Protein AF-A0A2V8HKV6-F1 (afdb_monomer)

Sequence (687 aa):
MGLSLAIGVALALLTAVPLAWKWQLGIFRTCLVVAVLGAISGVAVTAAGSVVPLGATVSAALIWLLTIAAACSLLAYRFYRDPDRTPPRRSDAIVSPADGAVVYVRRSRAGALPVSDKQGRAYTLTELTRTPLEADDAIVIGIGMNFADVHVNRAPIEGRVVCRRHFHGLFGSLRNPEMVFENERATTVIEGQGFQVAVVQIASRLVRQIVLYVREGQGIALGQRLGAIRFGSQVDLVLPVRPGLRITTQVGERLRAGESVVGVLEQPRTPIAHVASGGSSQSEGALVIGEHVRGLALVRSLGRRGIRVWTLEPPGQAMASRSRYSRRTLPWPEGGEREQLDYLFGLAARHQLEGWALFPASDETTALCSRHHAALSAVFRMTVPPWESMAWAYDKRLTHRRASEVGVAHPKTFCVATSEELFRLPCAFPVVLKPAYKREENRFTRDRAWRANDRAALIARFEEACTCVAPDVVMIQELIPGDGRTQFSYAALCVDGHPIASLTARRTRQYPVEFGHSSSFVETVAQPAVEHAARRLLEGSRYTGLVEVEFKYDVRDRRFKLLDVNPRVWTWHAIGRRAGVDFPYLLWRTIHGARIPEVRGCSGVRWVRMSTDALAACTALVRGELSLSTYLRSLAPPIELATFAFDDPLPGVLSVPHAVSSRLKQIFGAAGDPVPAPIERSLQKPA

Mean predicted aligned error: 17.1 Å

pLDDT: mean 85.27, std 16.37, range [27.48, 98.38]

Foldseek 3Di:
DVVLLVLLLVLLLVVQQVVCVVQVVDNVVSNVLLNVQLVVQLVVLVVVCVVPPDDSPRSSPSSNVSSNVVVVVLLVCLQADDDDDDFDPDQFFFAFQWFAFFADKFKQAQQWTDDDPPPDDIDGPCLLQVDDFPARIKIKTKGWDGSNIYQFTFGRHWAFFADKDWDDFDAAAVVPVCQSRGFTKIWTWGDDPHHIKIKIKGHHHPWDDKFAPDDHGDTGHQLHGGTGTPDITMIMIIGHDDPQKAADDDGGDGHHHRYHGGIGRDDDDDDDDDDDDDDDDDQEAAEEADAALLLLLLLCLQLVVVHAYAYAYAPPGCQNVLFPSHPYYDHQDDDDLVVNVVVVVVVCVVPVNFAYEYAYRDLQVLQSCQCCVVVVVRGYLYQHHHCLLCVLQQFQVSVVVLCVVLVQAAWDKDQDQDLVVLVVDPDDDWKWKAFRHDPDDDPRPQLRIDTDGDSVSVSVVLVVVCVVDHSRRIMITHDFDDFQQQKKKKKAADAQLHGLEIFIKGQRQAPPRPSHPAGFKMFTDDDVQNVVSSSSSSNSSRHHHIKMWMWGQRPVVRHTHTDHMDRHRGQFQSLCVVQVHSRSVVSSCVSVPDDGHRYYGDGGEMEGACLGNVVRQVVCVVVVNDDPVRSVVSCDPPYHYSQADPSTGRSVVVVVVVSVVVVCCVVVVVVDDDDPDPPDPDPPDDD

Secondary structure (DSSP, 8-state):
-HHHHHHHHHHHHHHHHHHHHHTTS-HHHHHHHHHHHHHHHHHHHHHHHTTS---HHHHHHHHHHHHHHHHHHHHHHHHH--------S-TTEEE-SSSEEEEEEEEEBTTEEP--TTT---EEHHHHH-S----SSEEEEEEE--TTS--EEE-SSSEEEEEEEEE--B---TTSTTHHHHB-EEEEEEEETTEEEEEEEEE-TT---EEE---TT-EE-TT-EEEEE-SSEEEEEEEE--TTEEE---TT-EE-TTTSEEEEEPPPPP----------S---EEEEE--HHHHHHHHHHHHTTT-EEEEEE-TT--SSTTSTTEEEEEEPPPS-HHHHHHHHHHHHHHHT-TT-EEEE-SHHHHHHHHHTHHHHHTTSEESS--HHHHHHHHSHHHHHHHHHHTT-----EEE-SSHHHHHH---PSSEEEEESS-SS--HHHHH--EEESSHHHHHHHHHHHHTTS-GGGEEEEEPPPS-GGGEEEEEEEEETTEEEEEEEEEEEEEESSSS-SEEEEEEE---HHHHHHHHHHHHHTT--EEEEEEEEEETTTTEEEEEEEE-S--TTTTHHHHHT--HHHHHHHHHTTPPPPPEEPPSS-EEE-HHHHHHHHHHHHHTTSS-HHHHHHHTPSSEEESS--TTS-HHHHHHHHHHHHHHHHHHHHTT-PPPPPP---------

Nearest PDB structures (foldseek):
  7kct-assembly1_B  TM=7.835E-01  e=4.793E-14  Hydrogenobacter thermophilus
  1ulz-assembly1_A-2  TM=6.287E-01  e=1.113E-13  Aquifex aeolicus VF5
  7kbl-assembly1_A  TM=6.966E-01  e=6.710E-13  Hydrogenobacter thermophilus
  5h80-assembly1_B  TM=7.654E-01  e=3.615E-11  Deinococcus radiodurans
  4rcn-assembly1_B  TM=7.267E-01  e=3.231E-11  Mycobacterium avium subsp. paratuberculosis K-10

Structure (mmCIF, N/CA/C/O backbone):
data_AF-A0A2V8HKV6-F1
#
_entry.id   AF-A0A2V8HKV6-F1
#
loop_
_atom_site.group_PDB
_atom_site.id
_atom_site.type_symbol
_atom_site.label_atom_id
_atom_site.label_alt_id
_atom_site.label_comp_id
_atom_site.label_asym_id
_atom_site.label_entity_id
_atom_site.label_seq_id
_atom_site.pdbx_PDB_ins_code
_atom_site.Cartn_x
_atom_site.Cartn_y
_atom_site.Cartn_z
_atom_site.occupancy
_atom_site.B_iso_or_equiv
_atom_site.auth_seq_id
_atom_site.auth_comp_id
_atom_site.auth_asym_id
_atom_site.auth_atom_id
_atom_site.pdbx_PDB_model_num
ATOM 1 N N . MET A 1 1 ? -11.885 39.279 -28.934 1.00 63.88 1 MET A N 1
ATOM 2 C CA . MET A 1 1 ? -12.715 38.836 -27.790 1.00 63.88 1 MET A CA 1
ATOM 3 C C . MET A 1 1 ? -12.116 37.635 -27.057 1.00 63.88 1 MET A C 1
ATOM 5 O O . MET A 1 1 ? -11.742 37.797 -25.904 1.00 63.88 1 MET A O 1
ATOM 9 N N . GLY A 1 2 ? -11.918 36.480 -27.714 1.00 80.06 2 GLY A N 1
ATOM 10 C CA . GLY A 1 2 ? -11.275 35.309 -27.082 1.00 80.06 2 GLY A CA 1
ATOM 11 C C . GLY A 1 2 ? -9.866 35.584 -26.534 1.00 80.06 2 GLY A C 1
ATOM 12 O O . GLY A 1 2 ? -9.526 35.120 -25.450 1.00 80.06 2 GLY A O 1
ATOM 13 N N . LEU A 1 3 ? -9.089 36.428 -27.222 1.00 88.56 3 LEU A N 1
ATOM 14 C CA . LEU A 1 3 ? -7.756 36.838 -26.771 1.00 88.56 3 LEU A CA 1
ATOM 15 C C . LEU A 1 3 ? -7.790 37.686 -25.483 1.00 88.56 3 LEU A C 1
ATOM 17 O O . LEU A 1 3 ? -7.033 37.414 -24.559 1.00 88.56 3 LEU A O 1
ATOM 21 N N . SER A 1 4 ? -8.698 38.666 -25.376 1.00 91.50 4 SER A N 1
ATOM 22 C CA . SER A 1 4 ? -8.852 39.495 -24.166 1.00 91.50 4 SER A CA 1
ATOM 23 C C . SER A 1 4 ? -9.302 38.677 -22.954 1.00 91.50 4 SER A C 1
ATOM 25 O O . SER A 1 4 ? -8.816 38.914 -21.851 1.00 91.50 4 SER A O 1
ATOM 27 N N . LEU A 1 5 ? -10.179 37.686 -23.161 1.00 92.56 5 LEU A N 1
ATOM 28 C CA . LEU A 1 5 ? -10.579 36.738 -22.120 1.00 92.56 5 LEU A CA 1
ATOM 29 C C . LEU A 1 5 ? -9.391 35.895 -21.647 1.00 92.56 5 LEU A C 1
ATOM 31 O O . LEU A 1 5 ? -9.137 35.818 -20.448 1.00 92.56 5 LEU A O 1
ATOM 35 N N . ALA A 1 6 ? -8.638 35.307 -22.580 1.00 93.44 6 ALA A N 1
ATOM 36 C CA . ALA A 1 6 ? -7.470 34.495 -22.252 1.00 93.44 6 ALA A CA 1
ATOM 37 C C . ALA A 1 6 ? -6.416 35.297 -21.469 1.00 93.44 6 ALA A C 1
ATOM 39 O O . ALA A 1 6 ? -5.925 34.824 -20.446 1.00 93.44 6 ALA A O 1
ATOM 40 N N . ILE A 1 7 ? -6.123 36.530 -21.901 1.00 95.25 7 ILE A N 1
ATOM 41 C CA . ILE A 1 7 ? -5.171 37.423 -21.225 1.00 95.25 7 ILE A CA 1
ATOM 42 C C . ILE A 1 7 ? -5.683 37.820 -19.833 1.00 95.25 7 ILE A C 1
ATOM 44 O O . ILE A 1 7 ? -4.939 37.709 -18.861 1.00 95.25 7 ILE A O 1
ATOM 48 N N . GLY A 1 8 ? -6.949 38.234 -19.706 1.00 95.00 8 GLY A N 1
ATOM 49 C CA . GLY A 1 8 ? -7.530 38.633 -18.419 1.00 95.00 8 GLY A CA 1
ATOM 50 C C . GLY A 1 8 ? -7.538 37.497 -17.389 1.00 95.00 8 GLY A C 1
ATOM 51 O O . GLY A 1 8 ? -7.148 37.695 -16.238 1.00 95.00 8 GLY A O 1
ATOM 52 N N . VAL A 1 9 ? -7.900 36.280 -17.812 1.00 95.69 9 VAL A N 1
ATOM 53 C CA . VAL A 1 9 ? -7.856 35.079 -16.959 1.00 95.69 9 VAL A CA 1
ATOM 54 C C . VAL A 1 9 ? -6.418 34.711 -16.595 1.00 95.69 9 VAL A C 1
ATOM 56 O O . VAL A 1 9 ? -6.149 34.386 -15.438 1.00 95.69 9 VAL A O 1
ATOM 59 N N . ALA A 1 10 ? -5.475 34.794 -17.538 1.00 95.75 10 ALA A N 1
ATOM 60 C CA . ALA A 1 10 ? -4.065 34.525 -17.265 1.00 95.75 10 ALA A CA 1
ATOM 61 C C . ALA A 1 10 ? -3.490 35.492 -16.216 1.00 95.75 10 ALA A C 1
ATOM 63 O O . ALA A 1 10 ? -2.850 35.046 -15.264 1.00 95.75 10 ALA A O 1
ATOM 64 N N . LEU A 1 11 ? -3.783 36.794 -16.321 1.00 96.62 11 LEU A N 1
ATOM 65 C CA . LEU A 1 11 ? -3.399 37.795 -15.317 1.00 96.62 11 LEU A CA 1
ATOM 66 C C . LEU A 1 11 ? -4.031 37.507 -13.947 1.00 96.62 11 LEU A C 1
ATOM 68 O O . LEU A 1 11 ? -3.366 37.619 -12.911 1.00 96.62 11 LEU A O 1
ATOM 72 N N . ALA A 1 12 ? -5.297 37.078 -13.923 1.00 96.50 12 ALA A N 1
ATOM 73 C CA . ALA A 1 12 ? -5.978 36.712 -12.683 1.00 96.50 12 ALA A CA 1
ATOM 74 C C . ALA A 1 12 ? -5.330 35.489 -12.023 1.00 96.50 12 ALA A C 1
ATOM 76 O O . ALA A 1 12 ? -5.110 35.488 -10.812 1.00 96.50 12 ALA A O 1
ATOM 77 N N . LEU A 1 13 ? -4.943 34.481 -12.809 1.00 95.44 13 LEU A N 1
ATOM 78 C CA . LEU A 1 13 ? -4.211 33.311 -12.319 1.00 95.44 13 LEU A CA 1
ATOM 79 C C . LEU A 1 13 ? -2.817 33.685 -11.797 1.00 95.44 13 LEU A C 1
ATOM 81 O O . LEU A 1 13 ? -2.455 33.258 -10.702 1.00 95.44 13 LEU A O 1
ATOM 85 N N . LEU A 1 14 ? -2.070 34.523 -12.524 1.00 95.62 14 LEU A N 1
ATOM 86 C CA . LEU A 1 14 ? -0.757 35.025 -12.097 1.00 95.62 14 LEU A CA 1
ATOM 87 C C . LEU A 1 14 ? -0.831 35.798 -10.773 1.00 95.62 14 LEU A C 1
ATOM 89 O O . LEU A 1 14 ? 0.092 35.722 -9.967 1.00 95.62 14 LEU A O 1
ATOM 93 N N . THR A 1 15 ? -1.946 36.485 -10.517 1.00 94.38 15 THR A N 1
ATOM 94 C CA . THR A 1 15 ? -2.184 37.201 -9.255 1.00 94.38 15 THR A CA 1
ATOM 95 C C . THR A 1 15 ? -2.612 36.249 -8.129 1.00 94.38 15 THR A C 1
ATOM 97 O O . THR A 1 15 ? -2.099 36.312 -7.011 1.00 94.38 15 THR A O 1
ATOM 100 N N . ALA A 1 16 ? -3.559 35.347 -8.404 1.00 93.19 16 ALA A N 1
ATOM 101 C CA . ALA A 1 16 ? -4.219 34.537 -7.382 1.00 93.19 16 ALA A CA 1
ATOM 102 C C . ALA A 1 16 ? -3.413 33.301 -6.949 1.00 93.19 16 ALA A C 1
ATOM 104 O O . ALA A 1 16 ? -3.466 32.920 -5.780 1.00 93.19 16 ALA A O 1
ATOM 105 N N . VAL A 1 17 ? -2.660 32.663 -7.851 1.00 91.00 17 VAL A N 1
ATOM 106 C CA . VAL A 1 17 ? -1.926 31.419 -7.551 1.00 91.00 17 VAL A CA 1
ATOM 107 C C . VAL A 1 17 ? -0.831 31.615 -6.489 1.00 91.00 17 VAL A C 1
ATOM 109 O O . VAL A 1 17 ? -0.796 30.816 -5.547 1.00 91.00 17 VAL A O 1
ATOM 112 N N . PRO A 1 18 ? 0.016 32.667 -6.540 1.00 91.06 18 PRO A N 1
ATOM 113 C CA . PRO A 1 18 ? 1.002 32.922 -5.487 1.00 91.06 18 PRO A CA 1
ATOM 114 C C . PRO A 1 18 ? 0.355 33.159 -4.116 1.00 91.06 18 PRO A C 1
ATOM 116 O O . PRO A 1 18 ? 0.827 32.635 -3.104 1.00 91.06 18 PRO A O 1
ATOM 119 N N . LEU A 1 19 ? -0.763 33.895 -4.079 1.00 87.12 19 LEU A N 1
ATOM 120 C CA . LEU A 1 19 ? -1.531 34.137 -2.854 1.00 87.12 19 LEU A CA 1
ATOM 121 C C . LEU A 1 19 ? -2.146 32.842 -2.312 1.00 87.12 19 LEU A C 1
ATOM 123 O O . LEU A 1 19 ? -2.045 32.556 -1.120 1.00 87.12 19 LEU A O 1
ATOM 127 N N . ALA A 1 20 ? -2.712 32.010 -3.185 1.00 87.00 20 ALA A N 1
ATOM 128 C CA . ALA A 1 20 ? -3.281 30.723 -2.807 1.00 87.00 20 ALA A CA 1
ATOM 129 C C . ALA A 1 20 ? -2.238 29.728 -2.291 1.00 87.00 20 ALA A C 1
ATOM 131 O O . ALA A 1 20 ? -2.538 28.955 -1.377 1.00 87.00 20 ALA A O 1
ATOM 132 N N . TRP A 1 21 ? -1.020 29.745 -2.838 1.00 84.69 21 TRP A N 1
ATOM 133 C CA . TRP A 1 21 ? 0.095 28.965 -2.307 1.00 84.69 21 TRP A CA 1
ATOM 134 C C . TRP A 1 21 ? 0.514 29.475 -0.925 1.00 84.69 21 TRP A C 1
ATOM 136 O O . TRP A 1 21 ? 0.568 28.693 0.027 1.00 84.69 21 TRP A O 1
ATOM 146 N N . LYS A 1 22 ? 0.701 30.795 -0.785 1.00 81.69 22 LYS A N 1
ATOM 147 C CA . LYS A 1 22 ? 1.042 31.450 0.488 1.00 81.69 22 LYS A CA 1
ATOM 148 C C . LYS A 1 22 ? 0.023 31.151 1.594 1.00 81.69 22 LYS A C 1
ATOM 150 O O . LYS A 1 22 ? 0.423 30.944 2.739 1.00 81.69 22 LYS A O 1
ATOM 155 N N . TRP A 1 23 ? -1.265 31.105 1.256 1.00 78.56 23 TRP A N 1
ATOM 156 C CA . TRP A 1 23 ? -2.377 30.894 2.192 1.00 78.56 23 TRP A CA 1
ATOM 157 C C . TRP A 1 23 ? -2.937 29.465 2.217 1.00 78.56 23 TRP A C 1
ATOM 159 O O . TRP A 1 23 ? -3.969 29.231 2.839 1.00 78.56 23 TRP A O 1
ATOM 169 N N . GLN A 1 24 ? -2.275 28.501 1.569 1.00 79.75 24 GLN A N 1
ATOM 170 C CA . GLN A 1 24 ? -2.667 27.082 1.569 1.00 79.75 24 GLN A CA 1
ATOM 171 C C . GLN A 1 24 ? -4.125 26.811 1.118 1.00 79.75 24 GLN A C 1
ATOM 173 O O . GLN A 1 24 ? -4.776 25.865 1.574 1.00 79.75 24 GLN A O 1
ATOM 178 N N . LEU A 1 25 ? -4.639 27.607 0.174 1.00 82.75 25 LEU A N 1
ATOM 179 C CA . LEU A 1 25 ? -6.002 27.478 -0.372 1.00 82.75 25 LEU A CA 1
ATOM 180 C C . LEU A 1 25 ? -6.141 26.327 -1.392 1.00 82.75 25 LEU A C 1
ATOM 182 O O . LEU A 1 25 ? -7.248 25.910 -1.735 1.00 82.75 25 LEU A O 1
ATOM 186 N N . GLY A 1 26 ? -5.008 25.777 -1.842 1.00 84.62 26 GLY A N 1
ATOM 187 C CA . GLY A 1 26 ? -4.926 24.716 -2.845 1.00 84.62 26 GLY A CA 1
ATOM 188 C C . GLY A 1 26 ? -4.894 25.275 -4.269 1.00 84.62 26 GLY A C 1
ATOM 189 O O . GLY A 1 26 ? -5.872 25.850 -4.747 1.00 84.62 26 GLY A O 1
ATOM 190 N N . ILE A 1 27 ? -3.771 25.065 -4.967 1.00 87.88 27 ILE A N 1
ATOM 191 C CA . ILE A 1 27 ? -3.503 25.652 -6.293 1.00 87.88 27 ILE A CA 1
ATOM 192 C C . ILE A 1 27 ? -4.569 25.233 -7.309 1.00 87.88 27 ILE A C 1
ATOM 194 O O . ILE A 1 27 ? -5.189 26.087 -7.926 1.00 87.88 27 ILE A O 1
ATOM 198 N N . PHE A 1 28 ? -4.862 23.933 -7.419 1.00 87.88 28 PHE A N 1
ATOM 199 C CA . PHE A 1 28 ? -5.832 23.429 -8.399 1.00 87.88 28 PHE A CA 1
ATOM 200 C C . PHE A 1 28 ? -7.240 24.014 -8.208 1.00 87.88 28 PHE A C 1
ATOM 202 O O . PHE A 1 28 ? -7.872 24.450 -9.167 1.00 87.88 28 PHE A O 1
ATOM 209 N N . ARG A 1 29 ? -7.719 24.069 -6.956 1.00 86.38 29 ARG A N 1
ATOM 210 C CA . ARG A 1 29 ? -9.030 24.655 -6.630 1.00 86.38 29 ARG A CA 1
ATOM 211 C C . ARG A 1 29 ? -9.067 26.140 -6.966 1.00 86.38 29 ARG A C 1
ATOM 213 O O . ARG A 1 29 ? -10.056 26.607 -7.514 1.00 86.38 29 ARG A O 1
ATOM 220 N N . THR A 1 30 ? -7.983 26.851 -6.672 1.00 91.25 30 THR A N 1
ATOM 221 C CA . THR A 1 30 ? -7.854 28.275 -6.995 1.00 91.25 30 THR A CA 1
ATOM 222 C C . THR A 1 30 ? -7.890 28.487 -8.502 1.00 91.25 30 THR A C 1
ATOM 224 O O . THR A 1 30 ? -8.673 29.309 -8.961 1.00 91.25 30 THR A O 1
ATOM 227 N N . CYS A 1 31 ? -7.128 27.709 -9.278 1.00 92.81 31 CYS A N 1
ATOM 228 C CA . CYS A 1 31 ? -7.144 27.807 -10.736 1.00 92.81 31 CYS A CA 1
ATOM 229 C C . CYS A 1 31 ? -8.547 27.578 -11.307 1.00 92.81 31 CYS A C 1
ATOM 231 O O . CYS A 1 31 ? -8.983 28.338 -12.164 1.00 92.81 31 CYS A O 1
ATOM 233 N N . LEU A 1 32 ? -9.272 26.575 -10.797 1.00 94.62 32 LEU A N 1
ATOM 234 C CA . LEU A 1 32 ? -10.642 26.294 -11.221 1.00 94.62 32 LEU A CA 1
ATOM 235 C C . LEU A 1 32 ? -11.595 27.453 -10.893 1.00 94.62 32 LEU A C 1
ATOM 237 O O . LEU A 1 32 ? -12.330 27.903 -11.766 1.00 94.62 32 LEU A O 1
ATOM 241 N N . VAL A 1 33 ? -11.574 27.954 -9.653 1.00 92.81 33 VAL A N 1
ATOM 242 C CA . VAL A 1 33 ? -12.438 29.066 -9.221 1.00 92.81 33 VAL A CA 1
ATOM 243 C C . VAL A 1 33 ? -12.141 30.330 -10.024 1.00 92.81 33 VAL A C 1
ATOM 245 O O . VAL A 1 33 ? -13.066 30.964 -10.518 1.00 92.81 33 VAL A O 1
ATOM 248 N N . VAL A 1 34 ? -10.865 30.672 -10.204 1.00 96.06 34 VAL A N 1
ATOM 249 C CA . VAL A 1 34 ? -10.443 31.848 -10.977 1.00 96.06 34 VAL A CA 1
ATOM 250 C C . VAL A 1 34 ? -10.819 31.706 -12.451 1.00 96.06 34 VAL A C 1
ATOM 252 O O . VAL A 1 34 ? -11.275 32.677 -13.042 1.00 96.06 34 VAL A O 1
ATOM 255 N N . ALA A 1 35 ? -10.704 30.512 -13.040 1.00 94.50 35 ALA A N 1
ATOM 256 C CA . ALA A 1 35 ? -11.136 30.276 -14.416 1.00 94.50 35 ALA A CA 1
ATOM 257 C C . ALA A 1 35 ? -12.655 30.450 -14.585 1.00 94.50 35 ALA A C 1
ATOM 259 O O . ALA A 1 35 ? -13.094 31.092 -15.536 1.00 94.50 35 ALA A O 1
ATOM 260 N N . VAL A 1 36 ? -13.459 29.930 -13.648 1.00 96.62 36 VAL A N 1
ATOM 261 C CA . VAL A 1 36 ? -14.925 30.078 -13.671 1.00 96.62 36 VAL A CA 1
ATOM 262 C C . VAL A 1 36 ? -15.336 31.536 -13.472 1.00 96.62 36 VAL A C 1
ATOM 264 O O . VAL A 1 36 ? -16.114 32.063 -14.265 1.00 96.62 36 VAL A O 1
ATOM 267 N N . LEU A 1 37 ? -14.794 32.211 -12.453 1.00 96.69 37 LEU A N 1
ATOM 268 C CA . LEU A 1 37 ? -15.065 33.631 -12.214 1.00 96.69 37 LEU A CA 1
ATOM 269 C C . LEU A 1 37 ? -14.611 34.487 -13.397 1.00 96.69 37 LEU A C 1
ATOM 271 O O . LEU A 1 37 ? -15.338 35.383 -13.805 1.00 96.69 37 LEU A O 1
ATOM 275 N N . GLY A 1 38 ? -13.470 34.159 -13.999 1.00 96.12 38 GLY A N 1
ATOM 276 C CA . GLY A 1 38 ? -12.963 34.848 -15.177 1.00 96.12 38 GLY A CA 1
ATOM 277 C C . GLY A 1 38 ? -13.821 34.654 -16.421 1.00 96.12 38 GLY A C 1
ATOM 278 O O . GLY A 1 38 ? -14.010 35.607 -17.174 1.00 96.12 38 GLY A O 1
ATOM 279 N N . ALA A 1 39 ? -14.424 33.478 -16.610 1.00 95.31 39 ALA A N 1
ATOM 280 C CA . ALA A 1 39 ? -15.424 33.274 -17.654 1.00 95.31 39 ALA A CA 1
ATOM 281 C C . ALA A 1 39 ? -16.670 34.146 -17.417 1.00 95.31 39 ALA A C 1
ATOM 283 O O . ALA A 1 39 ? -17.135 34.809 -18.344 1.00 95.31 39 ALA A O 1
ATOM 284 N N . ILE A 1 40 ? -17.165 34.216 -16.175 1.00 96.38 40 ILE A N 1
ATOM 285 C CA . ILE A 1 40 ? -18.316 35.057 -15.798 1.00 96.38 40 ILE A CA 1
ATOM 286 C C . ILE A 1 40 ? -17.999 36.546 -16.006 1.00 96.38 40 ILE A C 1
ATOM 288 O O . ILE A 1 40 ? -18.777 37.261 -16.636 1.00 96.38 40 ILE A O 1
ATOM 292 N N . SER A 1 41 ? -16.837 37.013 -15.541 1.00 96.69 41 SER A N 1
ATOM 293 C CA . SER A 1 41 ? -16.360 38.379 -15.786 1.00 96.69 41 SER A CA 1
ATOM 294 C C . SER A 1 41 ? -16.202 38.661 -17.281 1.00 96.69 41 SER A C 1
ATOM 296 O O . SER A 1 41 ? -16.544 39.748 -17.734 1.00 96.69 41 SER A O 1
ATOM 298 N N . GLY A 1 42 ? -15.757 37.676 -18.064 1.00 95.12 42 GLY A N 1
ATOM 299 C CA . GLY A 1 42 ? -15.693 37.741 -19.522 1.00 95.12 42 GLY A CA 1
ATOM 300 C C . GLY A 1 42 ? -17.045 37.994 -20.181 1.00 95.12 42 GLY A C 1
ATOM 301 O O . GLY A 1 42 ? -17.152 38.869 -21.041 1.00 95.12 42 GLY A O 1
ATOM 302 N N . VAL A 1 43 ? -18.083 37.269 -19.756 1.00 95.19 43 VAL A N 1
ATOM 303 C CA . VAL A 1 43 ? -19.460 37.474 -20.233 1.00 95.19 43 VAL A CA 1
ATOM 304 C C . VAL A 1 43 ? -19.949 38.879 -19.873 1.00 95.19 43 VAL A C 1
ATOM 306 O O . VAL A 1 43 ? -20.458 39.581 -20.743 1.00 95.19 43 VAL A O 1
ATOM 309 N N . ALA A 1 44 ? -19.726 39.329 -18.634 1.00 93.56 44 ALA A N 1
ATOM 310 C CA . ALA A 1 44 ? -20.138 40.659 -18.181 1.00 93.56 44 ALA A CA 1
ATOM 311 C C . ALA A 1 44 ? -19.449 41.794 -18.961 1.00 93.56 44 ALA A C 1
ATOM 313 O O . ALA A 1 44 ? -20.110 42.731 -19.407 1.00 93.56 44 ALA A O 1
ATOM 314 N N . VAL A 1 45 ? -18.134 41.694 -19.184 1.00 95.00 45 VAL A N 1
ATOM 315 C CA . VAL A 1 45 ? -17.369 42.685 -19.962 1.00 95.00 45 VAL A CA 1
ATOM 316 C C . VAL A 1 45 ? -17.773 42.667 -21.436 1.00 95.00 45 VAL A C 1
ATOM 318 O O . VAL A 1 45 ? -17.842 43.722 -22.056 1.00 95.00 45 VAL A O 1
ATOM 321 N N . THR A 1 46 ? -18.102 41.497 -21.990 1.00 92.00 46 THR A N 1
ATOM 322 C CA . THR A 1 46 ? -18.614 41.381 -23.366 1.00 92.00 46 THR A CA 1
ATOM 323 C C . THR A 1 46 ? -19.976 42.057 -23.510 1.00 92.00 46 THR A C 1
ATOM 325 O O . THR A 1 46 ? -20.185 42.818 -24.452 1.00 92.00 46 THR A O 1
ATOM 328 N N . ALA A 1 47 ? -20.883 41.835 -22.555 1.00 91.75 47 ALA A N 1
ATOM 329 C CA . ALA A 1 47 ? -22.184 42.492 -22.533 1.00 91.75 47 ALA A CA 1
ATOM 330 C C . ALA A 1 47 ? -22.038 44.020 -22.418 1.00 91.75 47 ALA A C 1
ATOM 332 O O . ALA A 1 47 ? -22.640 44.749 -23.201 1.00 91.75 47 ALA A O 1
ATOM 333 N N . ALA A 1 48 ? -21.174 44.516 -21.527 1.00 90.62 48 ALA A N 1
ATOM 334 C CA . ALA A 1 48 ? -20.885 45.949 -21.418 1.00 90.62 48 ALA A CA 1
ATOM 335 C C . ALA A 1 48 ? -20.257 46.523 -22.704 1.00 90.62 48 ALA A C 1
ATOM 337 O O . ALA A 1 48 ? -20.636 47.605 -23.150 1.00 90.62 48 ALA A O 1
ATOM 338 N N . GLY A 1 49 ? -19.358 45.762 -23.335 1.00 90.31 49 GLY A N 1
ATOM 339 C CA . GLY A 1 49 ? -18.703 46.102 -24.599 1.00 90.31 49 GLY A CA 1
ATOM 340 C C . GLY A 1 49 ? -19.656 46.250 -25.790 1.00 90.31 49 GLY A C 1
ATOM 341 O O . GLY A 1 49 ? -19.315 46.918 -26.763 1.00 90.31 49 GLY A O 1
ATOM 342 N N . SER A 1 50 ? -20.847 45.644 -25.717 1.00 89.44 50 SER A N 1
ATOM 343 C CA . SER A 1 50 ? -21.897 45.801 -26.735 1.00 89.44 50 SER A CA 1
ATOM 344 C C . SER A 1 50 ? -22.628 47.146 -26.652 1.00 89.44 50 SER A C 1
ATOM 346 O O . SER A 1 50 ? -23.226 47.574 -27.634 1.00 89.44 50 SER A O 1
ATOM 348 N N . VAL A 1 51 ? -22.551 47.820 -25.499 1.00 92.31 51 VAL A N 1
ATOM 349 C CA . VAL A 1 51 ? -23.167 49.132 -25.249 1.00 92.31 51 VAL A CA 1
ATOM 350 C C . VAL A 1 51 ? -22.133 50.251 -25.372 1.00 92.31 51 VAL A C 1
ATOM 352 O O . VAL A 1 51 ? -22.417 51.299 -25.944 1.00 92.31 51 VAL A O 1
ATOM 355 N N . VAL A 1 52 ? -20.922 50.028 -24.854 1.00 91.56 52 VAL A N 1
ATOM 356 C CA . VAL A 1 52 ? -19.807 50.982 -24.902 1.00 91.56 52 VAL A CA 1
ATOM 357 C C . VAL A 1 52 ? -18.604 50.299 -25.555 1.00 91.56 52 VAL A C 1
ATOM 359 O O . VAL A 1 52 ? -18.153 49.285 -25.029 1.00 91.56 52 VAL A O 1
ATOM 362 N N . PRO A 1 53 ? -18.036 50.827 -26.655 1.00 89.75 53 PRO A N 1
ATOM 363 C CA . PRO A 1 53 ? -16.882 50.210 -27.304 1.00 89.75 53 PRO A CA 1
ATOM 364 C C . PRO A 1 53 ? -15.674 50.124 -26.360 1.00 89.75 53 PRO A C 1
ATOM 366 O O . PRO A 1 53 ? -15.135 51.140 -25.922 1.00 89.75 53 PRO A O 1
ATOM 369 N N . LEU A 1 54 ? -15.222 48.903 -26.063 1.00 91.94 54 LEU A N 1
ATOM 370 C CA . LEU A 1 54 ? -14.052 48.650 -25.220 1.00 91.94 54 LEU A CA 1
ATOM 371 C C . LEU A 1 54 ? -12.889 48.112 -26.057 1.00 91.94 54 LEU A C 1
ATOM 373 O O . LEU A 1 54 ? -13.014 47.112 -26.764 1.00 91.94 54 LEU A O 1
ATOM 377 N N . GLY A 1 55 ? -11.717 48.736 -25.924 1.00 92.88 55 GLY A N 1
ATOM 378 C CA . GLY A 1 55 ? -10.479 48.218 -26.505 1.00 92.88 55 GLY A CA 1
ATOM 379 C C . GLY A 1 55 ? -10.087 46.855 -25.918 1.00 92.88 55 GLY A C 1
ATOM 380 O O . GLY A 1 55 ? -10.485 46.489 -24.807 1.00 92.88 55 GLY A O 1
ATOM 381 N N . ALA A 1 56 ? -9.264 46.094 -26.644 1.00 91.25 56 ALA A N 1
ATOM 382 C CA . ALA A 1 56 ? -8.846 44.753 -26.226 1.00 91.25 56 ALA A CA 1
ATOM 383 C C . ALA A 1 56 ? -8.065 44.745 -24.897 1.00 91.25 56 ALA A C 1
ATOM 385 O O . ALA A 1 56 ? -8.228 43.816 -24.101 1.00 91.25 56 ALA A O 1
ATOM 386 N N . THR A 1 57 ? -7.255 45.781 -24.657 1.00 93.88 57 THR A N 1
ATOM 387 C CA . THR A 1 57 ? -6.473 45.997 -23.429 1.00 93.88 57 THR A CA 1
ATOM 388 C C . THR A 1 57 ? -7.369 46.338 -22.243 1.00 93.88 57 THR A C 1
ATOM 390 O O . THR A 1 57 ? -7.280 45.690 -21.203 1.00 93.88 57 THR A O 1
ATOM 393 N N . VAL A 1 58 ? -8.288 47.291 -22.423 1.00 94.31 58 VAL A N 1
ATOM 394 C CA . VAL A 1 58 ? -9.280 47.689 -21.411 1.00 94.31 58 VAL A CA 1
ATOM 395 C C . VAL A 1 58 ? -10.165 46.501 -21.034 1.00 94.31 58 VAL A C 1
ATOM 397 O O . VAL A 1 58 ? -10.365 46.230 -19.855 1.00 94.31 58 VAL A O 1
ATOM 400 N N . SER A 1 59 ? -10.614 45.726 -22.024 1.00 94.00 59 SER A N 1
ATOM 401 C CA . SER A 1 59 ? -11.408 44.515 -21.793 1.00 94.00 59 SER A CA 1
ATOM 402 C C . SER A 1 59 ? -10.645 43.477 -20.965 1.00 94.00 59 SER A C 1
ATOM 404 O O . SER A 1 59 ? -11.188 42.938 -20.005 1.00 94.00 59 SER A O 1
ATOM 406 N N . ALA A 1 60 ? -9.374 43.212 -21.288 1.00 95.50 60 ALA A N 1
ATOM 407 C CA . ALA A 1 60 ? -8.550 42.273 -20.524 1.00 95.50 60 ALA A CA 1
ATOM 408 C C . ALA A 1 60 ? -8.312 42.750 -19.078 1.00 95.50 60 ALA A C 1
ATOM 410 O O . ALA A 1 60 ? -8.403 41.949 -18.146 1.00 95.50 60 ALA A O 1
ATOM 411 N N . ALA A 1 61 ? -8.068 44.051 -18.883 1.00 95.69 61 ALA A N 1
ATOM 412 C CA . ALA A 1 61 ? -7.886 44.655 -17.564 1.00 95.69 61 ALA A CA 1
ATOM 413 C C . ALA A 1 61 ? -9.163 44.591 -16.709 1.00 95.69 61 ALA A C 1
ATOM 415 O O . ALA A 1 61 ? -9.090 44.239 -15.533 1.00 95.69 61 ALA A O 1
ATOM 416 N N . LEU A 1 62 ? -10.335 44.861 -17.296 1.00 95.94 62 LEU A N 1
ATOM 417 C CA . LEU A 1 62 ? -11.626 44.751 -16.607 1.00 95.94 62 LEU A CA 1
ATOM 418 C C . LEU A 1 62 ? -11.946 43.305 -16.219 1.00 95.94 62 LEU A C 1
ATOM 420 O O . LEU A 1 62 ? -12.380 43.064 -15.095 1.00 95.94 62 LEU A O 1
ATOM 424 N N . ILE A 1 63 ? -11.690 42.337 -17.107 1.00 96.81 63 ILE A N 1
ATOM 425 C CA . ILE A 1 63 ? -11.869 40.910 -16.797 1.00 96.81 63 ILE A CA 1
ATOM 426 C C . ILE A 1 63 ? -10.985 40.519 -15.612 1.00 96.81 63 ILE A C 1
ATOM 428 O O . ILE A 1 63 ? -11.483 39.921 -14.660 1.00 96.81 63 ILE A O 1
ATOM 432 N N . TRP A 1 64 ? -9.703 40.890 -15.633 1.00 97.81 64 TRP A N 1
ATOM 433 C CA . TRP A 1 64 ? -8.785 40.650 -14.519 1.00 97.81 64 TRP A CA 1
ATOM 434 C C . TRP A 1 64 ? -9.292 41.273 -13.209 1.00 97.81 64 TRP A C 1
ATOM 436 O O . TRP A 1 64 ? -9.430 40.563 -12.211 1.00 97.81 64 TRP A O 1
ATOM 446 N N . LEU A 1 65 ? -9.631 42.566 -13.223 1.00 97.31 65 LEU A N 1
ATOM 447 C CA . LEU A 1 65 ? -10.077 43.306 -12.042 1.00 97.31 65 LEU A CA 1
ATOM 448 C C . LEU A 1 65 ? -11.354 42.710 -11.437 1.00 97.31 65 LEU A C 1
ATOM 450 O O . LEU A 1 65 ? -11.399 42.452 -10.235 1.00 97.31 65 LEU A O 1
ATOM 454 N N . LEU A 1 66 ? -12.371 42.448 -12.262 1.00 97.12 66 LEU A N 1
ATOM 455 C CA . LEU A 1 66 ? -13.636 41.858 -11.818 1.00 97.12 66 LEU A CA 1
ATOM 456 C C . LEU A 1 66 ? -13.442 40.438 -11.280 1.00 97.12 66 LEU A C 1
ATOM 458 O O . LEU A 1 66 ? -14.046 40.084 -10.269 1.00 97.12 66 LEU A O 1
ATOM 462 N N . THR A 1 67 ? -12.563 39.646 -11.902 1.00 97.44 67 THR A N 1
ATOM 463 C CA . THR A 1 67 ? -12.251 38.285 -11.440 1.00 97.44 67 THR A CA 1
ATOM 464 C C . THR A 1 67 ? -11.607 38.314 -10.058 1.00 97.44 67 THR A C 1
ATOM 466 O O . THR A 1 67 ? -12.007 37.558 -9.173 1.00 97.44 67 THR A O 1
ATOM 469 N N . ILE A 1 68 ? -10.621 39.195 -9.852 1.00 97.12 68 ILE A N 1
ATOM 470 C CA . ILE A 1 68 ? -9.941 39.342 -8.561 1.00 97.12 68 ILE A CA 1
ATOM 471 C C . ILE A 1 68 ? -10.889 39.906 -7.505 1.00 97.12 68 ILE A C 1
ATOM 473 O O . ILE A 1 68 ? -10.932 39.371 -6.399 1.00 97.12 68 ILE A O 1
ATOM 477 N N . ALA A 1 69 ? -11.696 40.916 -7.839 1.00 95.12 69 ALA A N 1
ATOM 478 C CA . ALA A 1 69 ? -12.707 41.454 -6.935 1.00 95.12 69 ALA A CA 1
ATOM 479 C C . ALA A 1 69 ? -13.696 40.362 -6.497 1.00 95.12 69 ALA A C 1
ATOM 481 O O . ALA A 1 69 ? -13.882 40.155 -5.301 1.00 95.12 69 ALA A O 1
ATOM 482 N N . ALA A 1 70 ? -14.241 39.588 -7.441 1.00 95.56 70 ALA A N 1
ATOM 483 C CA . ALA A 1 70 ? -15.149 38.482 -7.148 1.00 95.56 70 ALA A CA 1
ATOM 484 C C . ALA A 1 70 ? -14.481 37.379 -6.309 1.00 95.56 70 ALA A C 1
ATOM 486 O O . ALA A 1 70 ? -15.089 36.861 -5.371 1.00 95.56 70 ALA A O 1
ATOM 487 N N . ALA A 1 71 ? -13.221 37.037 -6.598 1.00 93.69 71 ALA A N 1
ATOM 488 C CA . ALA A 1 71 ? -12.464 36.059 -5.820 1.00 93.69 71 ALA A CA 1
ATOM 489 C C . ALA A 1 71 ? -12.223 36.541 -4.378 1.00 93.69 71 ALA A C 1
ATOM 491 O O . ALA A 1 71 ? -12.404 35.767 -3.435 1.00 93.69 71 ALA A O 1
ATOM 492 N N . CYS A 1 72 ? -11.878 37.818 -4.191 1.00 90.69 72 CYS A N 1
ATOM 493 C CA . CYS A 1 72 ? -11.726 38.446 -2.879 1.00 90.69 72 CYS A CA 1
ATOM 494 C C . CYS A 1 72 ? -13.056 38.500 -2.114 1.00 90.69 72 CYS A C 1
ATOM 496 O O . CYS A 1 72 ? -13.087 38.141 -0.938 1.00 90.69 72 CYS A O 1
ATOM 498 N N . SER A 1 73 ? -14.159 38.874 -2.769 1.00 91.44 73 SER A N 1
ATOM 499 C CA . SER A 1 73 ? -15.501 38.868 -2.172 1.00 91.44 73 SER A CA 1
ATOM 500 C C . SER A 1 73 ? -15.930 37.463 -1.750 1.00 91.44 73 SER A C 1
ATOM 502 O O . SER A 1 73 ? -16.436 37.280 -0.644 1.00 91.44 73 SER A O 1
ATOM 504 N N . LEU A 1 74 ? -15.676 36.451 -2.586 1.00 91.12 74 LEU A N 1
ATOM 505 C CA . LEU A 1 74 ? -15.952 35.054 -2.254 1.00 91.12 74 LEU A CA 1
ATOM 506 C C . LEU A 1 74 ? -15.115 34.588 -1.057 1.00 91.12 74 LEU A C 1
ATOM 508 O O . LEU A 1 74 ? -15.637 33.909 -0.173 1.00 91.12 74 LEU A O 1
ATOM 512 N N . LEU A 1 75 ? -13.832 34.954 -1.009 1.00 89.19 75 LEU A N 1
ATOM 513 C CA . LEU A 1 75 ? -12.958 34.625 0.113 1.00 89.19 75 LEU A CA 1
ATOM 514 C C . LEU A 1 75 ? -13.435 35.302 1.404 1.00 89.19 75 LEU A C 1
ATOM 516 O O . LEU A 1 75 ? -13.544 34.629 2.424 1.00 89.19 75 LEU A O 1
ATOM 520 N N . ALA A 1 76 ? -13.796 36.587 1.348 1.00 86.69 76 ALA A N 1
ATOM 521 C CA . ALA A 1 76 ? -14.348 37.326 2.481 1.00 86.69 76 ALA A CA 1
ATOM 522 C C . ALA A 1 76 ? -15.651 36.690 2.989 1.00 86.69 76 ALA A C 1
ATOM 524 O O . ALA A 1 76 ? -15.783 36.423 4.183 1.00 86.69 76 ALA A O 1
ATOM 525 N N . TYR A 1 77 ? -16.577 36.347 2.089 1.00 89.00 77 TYR A N 1
ATOM 526 C CA . TYR A 1 77 ? -17.796 35.616 2.441 1.00 89.00 77 TYR A CA 1
ATOM 527 C C . TYR A 1 77 ? -17.479 34.274 3.116 1.00 89.00 77 TYR A C 1
ATOM 529 O O . TYR A 1 77 ? -18.027 33.949 4.169 1.00 89.00 77 TYR A O 1
ATOM 537 N N . ARG A 1 78 ? -16.555 33.491 2.544 1.00 87.44 78 ARG A N 1
ATOM 538 C CA . ARG A 1 78 ? -16.154 32.194 3.108 1.00 87.44 78 ARG A CA 1
ATOM 539 C C . ARG A 1 78 ? -15.474 32.294 4.464 1.00 87.44 78 ARG A C 1
ATOM 541 O O . ARG A 1 78 ? -15.557 31.331 5.224 1.00 87.44 78 ARG A O 1
ATOM 548 N N . PHE A 1 79 ? -14.803 33.403 4.720 1.00 84.88 79 PHE A N 1
ATOM 549 C CA . PHE A 1 79 ? -14.066 33.659 5.942 1.00 84.88 79 PHE A CA 1
ATOM 550 C C . PHE A 1 79 ? -14.990 34.098 7.089 1.00 84.88 79 PHE A C 1
ATOM 552 O O . PHE A 1 79 ? -14.873 33.584 8.199 1.00 84.88 79 PHE A O 1
ATOM 559 N N . TYR A 1 80 ? -15.939 35.002 6.815 1.00 84.12 80 TYR A N 1
ATOM 560 C CA . TYR A 1 80 ? -16.857 35.551 7.823 1.00 84.12 80 TYR A CA 1
ATOM 561 C C . TYR A 1 80 ? -18.131 34.732 8.049 1.00 84.12 80 TYR A C 1
ATOM 563 O O . TYR A 1 80 ? -18.904 35.047 8.953 1.00 84.12 80 TYR A O 1
ATOM 571 N N . ARG A 1 81 ? -18.380 33.692 7.249 1.00 90.50 81 ARG A N 1
ATOM 572 C CA . ARG A 1 81 ? -19.552 32.828 7.436 1.00 90.50 81 ARG A CA 1
ATOM 573 C C . ARG A 1 81 ? -19.505 32.083 8.773 1.00 90.50 81 ARG A C 1
ATOM 575 O O . ARG A 1 81 ? -18.465 31.570 9.182 1.00 90.50 81 ARG A O 1
ATOM 582 N N . ASP A 1 82 ? -20.682 31.902 9.354 1.00 90.75 82 ASP A N 1
ATOM 583 C CA . ASP A 1 82 ? -20.931 31.028 10.499 1.00 90.75 82 ASP A CA 1
ATOM 584 C C . ASP A 1 82 ? -22.134 30.121 10.191 1.00 90.75 82 ASP A C 1
ATOM 586 O O . ASP A 1 82 ? -23.255 30.404 10.611 1.00 90.75 82 ASP A O 1
ATOM 590 N N . PRO A 1 83 ? -21.942 29.067 9.377 1.00 90.81 83 PRO A N 1
ATOM 591 C CA . PRO A 1 83 ? -23.018 28.146 9.046 1.00 90.81 83 PRO A CA 1
ATOM 592 C C . PRO A 1 83 ? -23.451 27.353 10.281 1.00 90.81 83 PRO A C 1
ATOM 594 O O . PRO A 1 83 ? -22.612 26.941 11.092 1.00 90.81 83 PRO A O 1
ATOM 597 N N . ASP A 1 84 ? -24.748 27.068 10.377 1.00 90.88 84 ASP A N 1
ATOM 598 C CA . ASP A 1 84 ? -25.257 26.103 11.346 1.00 90.88 84 ASP A CA 1
ATOM 599 C C . ASP A 1 84 ? -24.708 24.702 11.052 1.00 90.88 84 ASP A C 1
ATOM 601 O O . ASP A 1 84 ? -24.451 24.328 9.904 1.00 90.88 84 ASP A O 1
ATOM 605 N N . ARG A 1 85 ? -24.464 23.942 12.120 1.00 90.75 85 ARG A N 1
ATOM 606 C CA . ARG A 1 85 ? -23.808 22.631 12.086 1.00 90.75 85 ARG A CA 1
ATOM 607 C C . ARG A 1 85 ? -24.647 21.637 12.861 1.00 90.75 85 ARG A C 1
ATOM 609 O O . ARG A 1 85 ? -25.203 21.993 13.897 1.00 90.75 85 ARG A O 1
ATOM 616 N N . THR A 1 86 ? -24.694 20.402 12.376 1.00 90.38 86 THR A N 1
ATOM 617 C CA . THR A 1 86 ? -25.392 19.311 13.064 1.00 90.38 86 THR A CA 1
ATOM 618 C C . THR A 1 86 ? -24.362 18.322 13.604 1.00 90.38 86 THR A C 1
ATOM 620 O O . THR A 1 86 ? -23.736 17.618 12.807 1.00 90.38 86 THR A O 1
ATOM 623 N N . PRO A 1 87 ? -24.167 18.254 14.932 1.00 90.06 87 PRO A N 1
ATOM 624 C CA . PRO A 1 87 ? -23.277 17.275 15.537 1.00 90.06 87 PRO A CA 1
ATOM 625 C C . PRO A 1 87 ? -23.714 15.832 15.243 1.00 90.06 87 PRO A C 1
ATOM 627 O O . PRO A 1 87 ? -24.901 15.571 15.010 1.00 90.06 87 PRO A O 1
ATOM 630 N N . PRO A 1 88 ? -22.782 14.864 15.262 1.00 88.25 88 PRO A N 1
ATOM 631 C CA . PRO A 1 88 ? -23.118 13.455 15.117 1.00 88.25 88 PRO A CA 1
ATOM 632 C C . PRO A 1 88 ? -24.058 13.001 16.244 1.00 88.25 88 PRO A C 1
ATOM 634 O O . PRO A 1 88 ? -23.881 13.365 17.403 1.00 88.25 88 PRO A O 1
ATOM 637 N N . ARG A 1 89 ? -25.043 12.156 15.913 1.00 80.69 89 ARG A N 1
ATOM 638 C CA . ARG A 1 89 ? -25.999 11.573 16.875 1.00 80.69 89 ARG A CA 1
ATOM 639 C C . ARG A 1 89 ? -25.356 10.443 17.687 1.00 80.69 89 ARG A C 1
ATOM 641 O O . ARG A 1 89 ? -25.720 9.280 17.531 1.00 80.69 89 ARG A O 1
ATOM 648 N N . ARG A 1 90 ? -24.335 10.771 18.475 1.00 78.62 90 ARG A N 1
ATOM 649 C CA . ARG A 1 90 ? -23.573 9.827 19.296 1.00 78.62 90 ARG A CA 1
ATOM 650 C C . ARG A 1 90 ? -23.112 10.505 20.582 1.00 78.62 90 ARG A C 1
ATOM 652 O O . ARG A 1 90 ? -22.478 11.551 20.506 1.00 78.62 90 ARG A O 1
ATOM 659 N N . SER A 1 91 ? -23.383 9.896 21.732 1.00 76.88 91 SER A N 1
ATOM 660 C CA . SER A 1 91 ? -22.955 10.417 23.038 1.00 76.88 91 SER A CA 1
ATOM 661 C C . SER A 1 91 ? -21.484 10.133 23.352 1.00 76.88 91 SER A C 1
ATOM 663 O O . SER A 1 91 ? -20.913 10.787 24.210 1.00 76.88 91 SER A O 1
ATOM 665 N N . ASP A 1 92 ? -20.842 9.198 22.648 1.00 85.12 92 ASP A N 1
ATOM 666 C CA . ASP A 1 92 ? -19.431 8.838 22.837 1.00 85.12 92 ASP A CA 1
ATOM 667 C C . ASP A 1 92 ? -18.463 9.672 21.981 1.00 85.12 92 ASP A C 1
ATOM 669 O O . ASP A 1 92 ? -17.258 9.425 21.999 1.00 85.12 92 ASP A O 1
ATOM 673 N N . ALA A 1 93 ? -18.971 10.613 21.180 1.00 90.81 93 ALA A N 1
ATOM 674 C CA . ALA A 1 93 ? -18.183 11.330 20.188 1.00 90.81 93 ALA A CA 1
ATOM 675 C C . ALA A 1 93 ? -17.543 12.602 20.752 1.00 90.81 93 ALA A C 1
ATOM 677 O O . ALA A 1 93 ? -18.208 13.449 21.342 1.00 90.81 93 ALA A O 1
ATOM 678 N N . ILE A 1 94 ? -16.258 12.771 20.447 1.00 95.25 94 ILE A N 1
ATOM 679 C CA . ILE A 1 94 ? -15.512 14.015 20.616 1.00 95.25 94 ILE A CA 1
ATOM 680 C C . ILE A 1 94 ? -15.360 14.626 19.225 1.00 95.25 94 ILE A C 1
ATOM 682 O O . ILE A 1 94 ? -14.772 14.006 18.332 1.00 95.25 94 ILE A O 1
ATOM 686 N N . VAL A 1 95 ? -15.902 15.823 19.016 1.00 96.50 95 VAL A N 1
ATOM 687 C CA . VAL A 1 95 ? -15.883 16.509 17.715 1.00 96.50 95 VAL A CA 1
ATOM 688 C C . VAL A 1 95 ? -14.775 17.552 17.626 1.00 96.50 95 VAL A C 1
ATOM 690 O O . VAL A 1 95 ? -14.263 18.043 18.628 1.00 96.50 95 VAL A O 1
ATOM 693 N N . SER A 1 96 ? -14.391 17.901 16.402 1.00 97.31 96 SER A N 1
ATOM 694 C CA . SER A 1 96 ? -13.394 18.932 16.141 1.00 97.31 96 SER A CA 1
ATOM 695 C C . SER A 1 96 ? -13.863 20.284 16.687 1.00 97.31 96 SER A C 1
ATOM 697 O O . SER A 1 96 ? -14.982 20.702 16.366 1.00 97.31 96 SER A O 1
ATOM 699 N N . PRO A 1 97 ? -13.026 21.025 17.431 1.00 96.88 97 PRO A N 1
ATOM 700 C CA . PRO A 1 97 ? -13.360 22.379 17.850 1.00 96.88 97 PRO A CA 1
ATOM 701 C C . PRO A 1 97 ? -13.176 23.426 16.739 1.00 96.88 97 PRO A C 1
ATOM 703 O O . PRO A 1 97 ? -13.629 24.556 16.905 1.00 96.88 97 PRO A O 1
ATOM 706 N N . ALA A 1 98 ? -12.543 23.093 15.606 1.00 95.94 98 ALA A N 1
ATOM 707 C CA . ALA A 1 98 ? -12.263 24.036 14.517 1.00 95.94 98 ALA A CA 1
ATOM 708 C C . ALA A 1 98 ? -12.434 23.421 13.112 1.00 95.94 98 ALA A C 1
ATOM 710 O O . ALA A 1 98 ? -12.281 22.211 12.923 1.00 95.94 98 ALA A O 1
ATOM 711 N N . ASP A 1 99 ? -12.748 24.262 12.118 1.00 95.06 99 ASP A N 1
ATOM 712 C CA . ASP A 1 99 ? -12.546 23.925 10.705 1.00 95.06 99 ASP A CA 1
ATOM 713 C C . ASP A 1 99 ? -11.047 24.056 10.411 1.00 95.06 99 ASP A C 1
ATOM 715 O O . ASP A 1 99 ? -10.447 25.057 10.780 1.00 95.06 99 ASP A O 1
ATOM 719 N N . GLY A 1 100 ? -10.427 23.103 9.725 1.00 93.38 100 GLY A N 1
ATOM 720 C CA . GLY A 1 100 ? -9.004 23.237 9.400 1.00 93.38 100 GLY A CA 1
ATOM 721 C C . GLY A 1 100 ? -8.335 21.922 9.056 1.00 93.38 100 GLY A C 1
ATOM 722 O O . GLY A 1 100 ? -9.001 20.903 8.900 1.00 93.38 100 GLY A O 1
ATOM 723 N N . ALA A 1 101 ? -7.015 21.947 8.907 1.00 92.25 101 ALA A N 1
ATOM 724 C CA . ALA A 1 101 ? -6.206 20.750 8.720 1.00 92.25 101 ALA A CA 1
ATOM 725 C C . ALA A 1 101 ? -5.516 20.358 10.031 1.00 92.25 101 ALA A C 1
ATOM 727 O O . ALA A 1 101 ? -4.989 21.221 10.730 1.00 92.25 101 ALA A O 1
ATOM 728 N N . VAL A 1 102 ? -5.469 19.064 10.346 1.00 92.50 102 VAL A N 1
ATOM 729 C CA . VAL A 1 102 ? -4.679 18.566 11.480 1.00 92.50 102 VAL A CA 1
ATOM 730 C C . VAL A 1 102 ? -3.195 18.774 11.179 1.00 92.50 102 VAL A C 1
ATOM 732 O O . VAL A 1 102 ? -2.660 18.193 10.236 1.00 92.50 102 VAL A O 1
ATOM 735 N N . VAL A 1 103 ? -2.530 19.612 11.968 1.00 88.25 103 VAL A N 1
ATOM 736 C CA . VAL A 1 103 ? -1.104 19.942 11.829 1.00 88.25 103 VAL A CA 1
ATOM 737 C C . VAL A 1 103 ? -0.247 18.926 12.579 1.00 88.25 103 VAL A C 1
ATOM 739 O O . VAL A 1 103 ? 0.804 18.525 12.084 1.00 88.25 103 VAL A O 1
ATOM 742 N N . TYR A 1 104 ? -0.702 18.478 13.751 1.00 86.75 104 TYR A N 1
ATOM 743 C CA . TYR A 1 104 ? -0.051 17.431 14.534 1.00 86.75 104 TYR A CA 1
ATOM 744 C C . TYR A 1 104 ? -1.034 16.715 15.461 1.00 86.75 104 TYR A C 1
ATOM 746 O O . TYR A 1 104 ? -2.043 17.279 15.880 1.00 86.75 104 TYR A O 1
ATOM 754 N N . VAL A 1 105 ? -0.678 15.484 15.826 1.00 87.88 105 VAL A N 1
ATOM 755 C CA . VAL A 1 105 ? -1.252 14.738 16.949 1.00 87.88 105 VAL A CA 1
ATOM 756 C C . VAL A 1 105 ? -0.076 14.315 17.822 1.00 87.88 105 VAL A C 1
ATOM 758 O O . VAL A 1 105 ? 0.771 13.545 17.373 1.00 87.88 105 VAL A O 1
ATOM 761 N N . ARG A 1 106 ? 0.031 14.862 19.033 1.00 85.06 106 ARG A N 1
ATOM 762 C CA . ARG A 1 106 ? 1.149 14.594 19.951 1.00 85.06 106 ARG A CA 1
ATOM 763 C C . ARG A 1 106 ? 0.638 13.996 21.244 1.00 85.06 106 ARG A C 1
ATOM 765 O O . ARG A 1 106 ? -0.381 14.434 21.764 1.00 85.06 106 ARG A O 1
ATOM 772 N N . ARG A 1 107 ? 1.364 13.021 21.782 1.00 83.00 107 ARG A N 1
ATOM 773 C CA . ARG A 1 107 ? 1.096 12.474 23.111 1.00 83.00 107 ARG A CA 1
ATOM 774 C C . ARG A 1 107 ? 2.037 13.126 24.119 1.00 83.00 107 ARG A C 1
ATOM 776 O O . ARG A 1 107 ? 3.250 13.026 23.967 1.00 83.00 107 ARG A O 1
ATOM 783 N N . SER A 1 108 ? 1.459 13.778 25.116 1.00 77.62 108 SER A N 1
ATOM 784 C CA . SER A 1 108 ? 2.127 14.212 26.336 1.00 77.62 108 SER A CA 1
ATOM 785 C C . SER A 1 108 ? 2.265 13.022 27.281 1.00 77.62 108 SER A C 1
ATOM 787 O O . SER A 1 108 ? 1.276 12.311 27.488 1.00 77.62 108 SER A O 1
ATOM 789 N N . ARG A 1 109 ? 3.464 12.801 27.829 1.00 73.44 109 ARG A N 1
ATOM 790 C CA . ARG A 1 109 ? 3.726 11.796 28.875 1.00 73.44 109 ARG A CA 1
ATOM 791 C C . ARG A 1 109 ? 4.334 12.474 30.096 1.00 73.44 109 ARG A C 1
ATOM 793 O O . ARG A 1 109 ? 5.259 13.264 29.916 1.00 73.44 109 ARG A O 1
ATOM 800 N N . ALA A 1 110 ? 3.843 12.167 31.296 1.00 67.81 110 ALA A N 1
ATOM 801 C CA . ALA A 1 110 ? 4.305 12.793 32.545 1.00 67.81 110 ALA A CA 1
ATOM 802 C C . ALA A 1 110 ? 4.324 14.336 32.467 1.00 67.81 110 ALA A C 1
ATOM 804 O O . ALA A 1 110 ? 5.271 15.004 32.876 1.00 67.81 110 ALA A O 1
ATOM 805 N N . GLY A 1 111 ? 3.300 14.900 31.833 1.00 61.84 111 GLY A N 1
ATOM 806 C CA . GLY A 1 111 ? 3.127 16.327 31.625 1.00 61.84 111 GLY A CA 1
ATOM 807 C C . GLY A 1 111 ? 4.008 16.933 30.535 1.00 61.84 111 GLY A C 1
ATOM 808 O O . GLY A 1 111 ? 3.823 18.107 30.263 1.00 61.84 111 GLY A O 1
ATOM 809 N N . ALA A 1 112 ? 4.925 16.208 29.885 1.00 58.62 112 ALA A N 1
ATOM 810 C CA . ALA A 1 112 ? 5.827 16.767 28.873 1.00 58.62 112 ALA A CA 1
ATOM 811 C C . ALA A 1 112 ? 5.306 16.597 27.432 1.00 58.62 112 ALA A C 1
ATOM 813 O O . ALA A 1 112 ? 4.999 15.488 26.992 1.00 58.62 112 ALA A O 1
ATOM 814 N N . LEU A 1 113 ? 5.289 17.691 26.664 1.00 59.25 113 LEU A N 1
ATOM 815 C CA . LEU A 1 113 ? 4.972 17.755 25.237 1.00 59.25 113 LEU A CA 1
ATOM 816 C C . LEU A 1 113 ? 6.259 17.853 24.394 1.00 59.25 113 LEU A C 1
ATOM 818 O O . LEU A 1 113 ? 6.989 18.843 24.498 1.00 59.25 113 LEU A O 1
ATOM 822 N N . PRO A 1 114 ? 6.537 16.879 23.507 1.00 53.19 114 PRO A N 1
ATOM 823 C CA . PRO A 1 114 ? 7.720 16.924 22.655 1.00 53.19 114 PRO A CA 1
ATOM 824 C C . PRO A 1 114 ? 7.594 18.016 21.578 1.00 53.19 114 PRO A C 1
ATOM 826 O O . PRO A 1 114 ? 6.553 18.144 20.921 1.00 53.19 114 PRO A O 1
ATOM 829 N N . VAL A 1 115 ? 8.665 18.788 21.363 1.00 53.22 115 VAL A N 1
ATOM 830 C CA . VAL A 1 115 ? 8.839 19.708 20.221 1.00 53.22 115 VAL A CA 1
ATOM 831 C C . VAL A 1 115 ? 9.922 19.150 19.291 1.00 53.22 115 VAL A C 1
ATOM 833 O O . VAL A 1 115 ? 10.781 18.392 19.723 1.00 53.22 115 VAL A O 1
ATOM 836 N N . SER A 1 116 ? 9.831 19.480 17.998 1.00 44.53 116 SER A N 1
ATOM 837 C CA . SER A 1 116 ? 10.734 19.049 16.920 1.00 44.53 116 SER A CA 1
ATOM 838 C C . SER A 1 116 ? 12.216 19.003 17.328 1.00 44.53 116 SER A C 1
ATOM 840 O O . SER A 1 116 ? 12.740 19.970 17.876 1.00 44.53 116 SER A O 1
ATOM 842 N N . ASP A 1 117 ? 12.900 17.933 16.913 1.00 43.19 117 ASP A N 1
ATOM 843 C CA . ASP A 1 117 ? 14.289 17.526 17.221 1.00 43.19 117 ASP A CA 1
ATOM 844 C C . ASP A 1 117 ? 15.405 18.519 16.809 1.00 43.19 117 ASP A C 1
ATOM 846 O O . ASP A 1 117 ? 16.589 18.223 16.874 1.00 43.19 117 ASP A O 1
ATOM 850 N N . LYS A 1 118 ? 15.055 19.725 16.343 1.00 37.41 118 LYS A N 1
ATOM 851 C CA . LYS A 1 118 ? 16.031 20.713 15.858 1.00 37.41 118 LYS A CA 1
ATOM 852 C C . LYS A 1 118 ? 16.424 21.778 16.888 1.00 37.41 118 LYS A C 1
ATOM 854 O O . LYS A 1 118 ? 17.424 22.446 16.655 1.00 37.41 118 LYS A O 1
ATOM 859 N N . GLN A 1 119 ? 15.676 21.958 17.988 1.00 43.94 119 GLN A N 1
ATOM 860 C CA . GLN A 1 119 ? 15.949 23.011 18.997 1.00 43.94 119 GLN A CA 1
ATOM 861 C C . GLN A 1 119 ? 15.673 22.613 20.471 1.00 43.94 119 GLN A C 1
ATOM 863 O O . GLN A 1 119 ? 15.833 23.430 21.371 1.00 43.94 119 GLN A O 1
ATOM 868 N N . GLY A 1 120 ? 15.321 21.351 20.751 1.00 47.31 120 GLY A N 1
ATOM 869 C CA . GLY A 1 120 ? 15.644 20.683 22.025 1.00 47.31 120 GLY A CA 1
ATOM 870 C C . GLY A 1 120 ? 14.914 21.070 23.323 1.00 47.31 120 GLY A C 1
ATOM 871 O O . GLY A 1 120 ? 15.154 2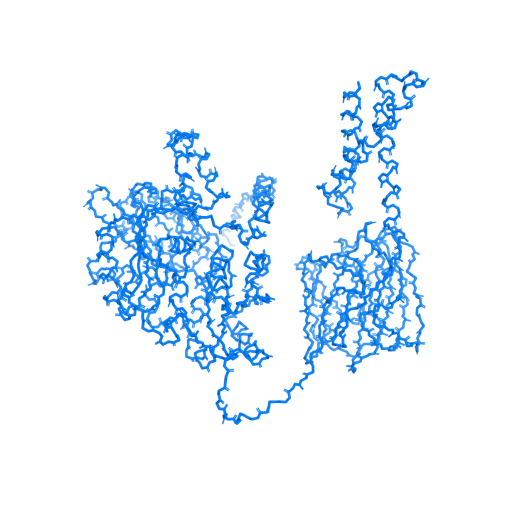0.403 24.326 1.00 47.31 120 GLY A O 1
ATOM 872 N N . ARG A 1 121 ? 14.021 22.070 23.372 1.00 55.41 121 ARG A N 1
ATOM 873 C CA . ARG A 1 121 ? 13.277 22.377 24.614 1.00 55.41 121 ARG A CA 1
ATOM 874 C C . ARG A 1 121 ? 11.884 21.738 24.624 1.00 55.41 121 ARG A C 1
ATOM 876 O O . ARG A 1 121 ? 11.003 22.134 23.864 1.00 55.41 121 ARG A O 1
ATOM 883 N N . ALA A 1 122 ? 11.692 20.738 25.485 1.00 57.72 122 ALA A N 1
ATOM 884 C CA . ALA A 1 122 ? 10.374 20.189 25.802 1.00 57.72 122 ALA A CA 1
ATOM 885 C C . ALA A 1 122 ? 9.622 21.142 26.746 1.00 57.72 122 ALA A C 1
ATOM 887 O O . ALA A 1 122 ? 10.229 21.726 27.644 1.00 57.72 122 ALA A O 1
ATOM 888 N N . TYR A 1 123 ? 8.313 21.282 26.543 1.00 63.62 123 TYR A N 1
ATOM 889 C CA . TYR A 1 123 ? 7.432 22.122 27.364 1.00 63.62 123 TYR A CA 1
ATOM 890 C C . TYR A 1 123 ? 6.371 21.263 28.039 1.00 63.62 123 TYR A C 1
ATOM 892 O O . TYR A 1 123 ? 6.097 20.151 27.588 1.00 63.62 123 TYR A O 1
ATOM 900 N N . THR A 1 124 ? 5.756 21.761 29.105 1.00 66.12 124 THR A N 1
ATOM 901 C CA . THR A 1 124 ? 4.743 21.011 29.852 1.00 66.12 124 THR A CA 1
ATOM 902 C C . THR A 1 124 ? 3.316 21.267 29.355 1.00 66.12 124 THR A C 1
ATOM 904 O O . THR A 1 124 ? 2.997 22.312 28.786 1.00 66.12 124 THR A O 1
ATOM 907 N N . LEU A 1 125 ? 2.414 20.320 29.607 1.00 68.56 125 LEU A N 1
ATOM 908 C CA . LEU A 1 125 ? 0.978 20.434 29.369 1.00 68.56 125 LEU A CA 1
ATOM 909 C C . LEU A 1 125 ? 0.399 21.654 30.095 1.00 68.56 125 LEU A C 1
ATOM 911 O O . LEU A 1 125 ? -0.421 22.376 29.533 1.00 68.56 125 LEU A O 1
ATOM 915 N N . THR A 1 126 ? 0.898 21.931 31.300 1.00 71.38 126 THR A N 1
ATOM 916 C CA . THR A 1 126 ? 0.555 23.105 32.107 1.00 71.38 126 THR A CA 1
ATOM 917 C C . THR A 1 126 ? 1.006 24.413 31.455 1.00 71.38 126 THR A C 1
ATOM 919 O O . THR A 1 126 ? 0.299 25.414 31.540 1.00 71.38 126 THR A O 1
ATOM 922 N N . GLU A 1 127 ? 2.144 24.437 30.755 1.00 65.94 127 GLU A N 1
ATOM 923 C CA . GLU A 1 127 ? 2.587 25.620 30.001 1.00 65.94 127 GLU A CA 1
ATOM 924 C C . GLU A 1 127 ? 1.707 25.891 28.769 1.00 65.94 127 GLU A C 1
ATOM 926 O O . GLU A 1 127 ? 1.460 27.059 28.431 1.00 65.94 127 GLU A O 1
ATOM 931 N N . LEU A 1 128 ? 1.191 24.830 28.133 1.00 71.94 128 LEU A N 1
ATOM 932 C CA . LEU A 1 128 ? 0.247 24.925 27.016 1.00 71.94 128 LEU A CA 1
ATOM 933 C C . LEU A 1 128 ? -1.126 25.428 27.483 1.00 71.94 128 LEU A C 1
ATOM 935 O O . LEU A 1 128 ? -1.634 26.418 26.953 1.00 71.94 128 LEU A O 1
ATOM 939 N N . THR A 1 129 ? -1.725 24.772 28.479 1.00 70.44 129 THR A N 1
ATOM 940 C CA . THR A 1 129 ? -3.095 25.072 28.925 1.00 70.44 129 THR A CA 1
ATOM 941 C C . THR A 1 129 ? -3.161 26.300 29.833 1.00 70.44 129 THR A C 1
ATOM 943 O O . THR A 1 129 ? -4.111 27.079 29.726 1.00 70.44 129 THR A O 1
ATOM 946 N N . ARG A 1 130 ? -2.154 26.501 30.698 1.00 70.50 130 ARG A N 1
ATOM 947 C CA . ARG A 1 130 ? -2.106 27.492 31.795 1.00 70.50 130 ARG A CA 1
ATOM 948 C C . ARG A 1 130 ? -3.352 27.493 32.692 1.00 70.50 130 ARG A C 1
ATOM 950 O O . ARG A 1 130 ? -3.703 28.508 33.293 1.00 70.50 130 ARG A O 1
ATOM 957 N N . THR A 1 131 ? -4.025 26.354 32.792 1.00 69.06 131 THR A N 1
ATOM 958 C CA . THR A 1 131 ? -5.239 26.162 33.593 1.00 69.06 131 THR A CA 1
ATOM 959 C C . THR A 1 131 ? -5.168 24.827 34.324 1.00 69.06 131 THR A C 1
ATOM 961 O O . THR A 1 131 ? -4.526 23.912 33.803 1.00 69.06 131 THR A O 1
ATOM 964 N N . PRO A 1 132 ? -5.845 24.675 35.479 1.00 67.00 132 PRO A N 1
ATOM 965 C CA . PRO A 1 132 ? -5.994 23.372 36.116 1.00 67.00 132 PRO A CA 1
ATOM 966 C C . PRO A 1 132 ? -6.664 22.410 35.128 1.00 67.00 132 PRO A C 1
ATOM 968 O O . PRO A 1 132 ? -7.785 22.657 34.685 1.00 67.00 132 PRO A O 1
ATOM 971 N N . LEU A 1 133 ? -5.936 21.373 34.728 1.00 72.38 133 LEU A N 1
ATOM 972 C CA . LEU A 1 133 ? -6.430 20.248 33.946 1.00 72.38 133 LEU A CA 1
ATOM 973 C C . LEU A 1 133 ? -5.963 18.996 34.681 1.00 72.38 133 LEU A C 1
ATOM 975 O O . LEU A 1 133 ? -4.764 18.827 34.891 1.00 72.38 133 LEU A O 1
ATOM 979 N N . GLU A 1 134 ? -6.895 18.140 35.083 1.00 64.94 134 GLU A N 1
ATOM 980 C CA . GLU A 1 134 ? -6.584 16.897 35.798 1.00 64.94 134 GLU A CA 1
ATOM 981 C C . GLU A 1 134 ? -6.014 15.839 34.834 1.00 64.94 134 GLU A C 1
ATOM 983 O O . GLU A 1 134 ? -6.720 14.924 34.406 1.00 64.94 134 GLU A O 1
ATOM 988 N N . ALA A 1 135 ? -4.750 15.996 34.415 1.00 65.62 135 ALA A N 1
ATOM 989 C CA . ALA A 1 135 ? -4.092 15.061 33.502 1.00 65.62 135 ALA A CA 1
ATOM 990 C C . ALA A 1 135 ? -2.554 15.117 33.544 1.00 65.62 135 ALA A C 1
ATOM 992 O O . ALA A 1 135 ? -1.963 16.130 33.169 1.00 65.62 135 ALA A O 1
ATOM 993 N N . ASP A 1 136 ? -1.916 13.986 33.863 1.00 65.69 136 ASP A N 1
ATOM 994 C CA . ASP A 1 136 ? -0.471 13.788 33.656 1.00 65.69 136 ASP A CA 1
ATOM 995 C C . ASP A 1 136 ? -0.160 13.391 32.200 1.00 65.69 136 ASP A C 1
ATOM 997 O O . ASP A 1 136 ? 0.799 13.866 31.593 1.00 65.69 136 ASP A O 1
ATOM 1001 N N . ASP A 1 137 ? -1.016 12.575 31.584 1.00 81.12 137 ASP A N 1
ATOM 1002 C CA . ASP A 1 137 ? -0.893 12.150 30.189 1.00 81.12 137 ASP A CA 1
ATOM 1003 C C . ASP A 1 137 ? -2.048 12.718 29.356 1.00 81.12 137 ASP A C 1
ATOM 1005 O O . ASP A 1 137 ? -3.218 12.611 29.728 1.00 81.12 137 ASP A O 1
ATOM 1009 N N . ALA A 1 138 ? -1.748 13.274 28.182 1.00 86.50 138 ALA A N 1
ATOM 1010 C CA . ALA A 1 138 ? -2.761 13.842 27.290 1.00 86.50 138 ALA A CA 1
ATOM 1011 C C . ALA A 1 138 ? -2.398 13.660 25.815 1.00 86.50 138 ALA A C 1
ATOM 1013 O O . ALA A 1 138 ? -1.234 13.517 25.455 1.00 86.50 138 ALA A O 1
ATOM 1014 N N . ILE A 1 139 ? -3.393 13.694 24.937 1.00 88.62 139 ILE A N 1
ATOM 1015 C CA . ILE A 1 139 ? -3.209 13.800 23.492 1.00 88.62 139 ILE A CA 1
ATOM 1016 C C . ILE A 1 139 ? -3.588 15.214 23.068 1.00 88.62 139 ILE A C 1
ATOM 1018 O O . ILE A 1 139 ? -4.684 15.679 23.371 1.00 88.62 139 ILE A O 1
ATOM 1022 N N . VAL A 1 140 ? -2.687 15.884 22.355 1.00 90.81 140 VAL A N 1
ATOM 1023 C CA . VAL A 1 140 ? -2.880 17.234 21.828 1.00 90.81 140 VAL A CA 1
ATOM 1024 C C . VAL A 1 140 ? -3.004 17.170 20.314 1.00 90.81 140 VAL A C 1
ATOM 1026 O O . VAL A 1 140 ? -2.095 16.703 19.622 1.00 90.81 140 VAL A O 1
ATOM 1029 N N . ILE A 1 141 ? -4.138 17.638 19.802 1.00 92.88 141 ILE A N 1
ATOM 1030 C CA . ILE A 1 141 ? -4.454 17.691 18.375 1.00 92.88 141 ILE A CA 1
ATOM 1031 C C . ILE A 1 141 ? -4.442 19.155 17.946 1.00 92.88 141 ILE A C 1
ATOM 1033 O O . ILE A 1 141 ? -5.346 19.905 18.309 1.00 92.88 141 ILE A O 1
ATOM 1037 N N . GLY A 1 142 ? -3.431 19.554 17.174 1.00 93.50 142 GLY A N 1
ATOM 1038 C CA . GLY A 1 142 ? -3.321 20.908 16.633 1.00 93.50 142 GLY A CA 1
ATOM 1039 C C . GLY A 1 142 ? -4.048 21.029 15.299 1.00 93.50 142 GLY A C 1
ATOM 1040 O O . GLY A 1 142 ? -3.748 20.287 14.361 1.00 93.50 142 GLY A O 1
ATOM 1041 N N . ILE A 1 143 ? -4.997 21.957 15.195 1.00 94.88 143 ILE A N 1
ATOM 1042 C CA . ILE A 1 143 ? -5.849 22.153 14.014 1.00 94.88 143 ILE A CA 1
ATOM 1043 C C . ILE A 1 143 ? -5.587 23.542 13.440 1.00 94.88 143 ILE A C 1
ATOM 1045 O O . ILE A 1 143 ? -5.982 24.553 14.016 1.00 94.88 143 ILE A O 1
ATOM 1049 N N . GLY A 1 144 ? -4.904 23.590 12.298 1.00 91.88 144 GLY A N 1
ATOM 1050 C CA . GLY A 1 144 ? -4.521 24.820 11.615 1.00 91.88 144 GLY A CA 1
ATOM 1051 C C . GLY A 1 144 ? -5.585 25.268 10.620 1.00 91.88 144 GLY A C 1
ATOM 1052 O O . GLY A 1 144 ? -6.013 24.491 9.762 1.00 91.88 144 GLY A O 1
ATOM 1053 N N . MET A 1 145 ? -5.985 26.533 10.709 1.00 90.81 145 MET A N 1
ATOM 1054 C CA . MET A 1 145 ? -7.050 27.120 9.895 1.00 90.81 145 MET A CA 1
ATOM 1055 C C . MET A 1 145 ? -6.456 28.012 8.790 1.00 90.81 145 MET A C 1
ATOM 1057 O O . MET A 1 145 ? -5.470 28.718 9.009 1.00 90.81 145 MET A O 1
ATOM 1061 N N . ASN A 1 146 ? -7.052 28.006 7.596 1.00 88.12 146 ASN A N 1
ATOM 1062 C CA . ASN A 1 146 ? -6.739 28.938 6.504 1.00 88.12 146 ASN A CA 1
ATOM 1063 C C . ASN A 1 146 ? -7.925 29.875 6.206 1.00 88.12 146 ASN A C 1
ATOM 1065 O O . ASN A 1 146 ? -9.021 29.711 6.730 1.00 88.12 146 ASN A O 1
ATOM 1069 N N . PHE A 1 147 ? -7.732 30.844 5.305 1.00 85.06 147 PHE A N 1
ATOM 1070 C CA . PHE A 1 147 ? -8.735 31.870 4.983 1.00 85.06 147 PHE A CA 1
ATOM 1071 C C . PHE A 1 147 ? -10.067 31.348 4.409 1.00 85.06 147 PHE A C 1
ATOM 1073 O O . PHE A 1 147 ? -11.044 32.088 4.398 1.00 85.06 147 PHE A O 1
ATOM 1080 N N . ALA A 1 148 ? -10.140 30.106 3.922 1.00 86.88 148 ALA A N 1
ATOM 1081 C CA . ALA A 1 148 ? -11.388 29.521 3.424 1.00 86.88 148 ALA A CA 1
ATOM 1082 C C . ALA A 1 148 ? -12.182 28.737 4.491 1.00 86.88 148 ALA A C 1
ATOM 1084 O O . ALA A 1 148 ? -13.301 28.274 4.199 1.00 86.88 148 ALA A O 1
ATOM 1085 N N . ASP A 1 149 ? -11.608 28.567 5.685 1.00 91.25 149 ASP A N 1
ATOM 1086 C CA . ASP A 1 149 ? -12.177 27.825 6.809 1.00 91.25 149 ASP A CA 1
ATOM 1087 C C . ASP A 1 149 ? -13.066 28.728 7.685 1.00 91.25 149 ASP A C 1
ATOM 1089 O O . ASP A 1 149 ? -12.911 29.951 7.720 1.00 91.25 149 ASP A O 1
ATOM 1093 N N . VAL A 1 150 ? -14.041 28.129 8.377 1.00 91.81 150 VAL A N 1
ATOM 1094 C CA . VAL A 1 150 ? -14.903 28.856 9.325 1.00 91.81 150 VAL A CA 1
ATOM 1095 C C . VAL A 1 150 ? -14.130 29.128 10.606 1.00 91.81 150 VAL A C 1
ATOM 1097 O O . VAL A 1 150 ? -13.663 28.194 11.245 1.00 91.81 150 VAL A O 1
ATOM 1100 N N . HIS A 1 151 ? -14.046 30.396 11.008 1.00 91.25 151 HIS A N 1
ATOM 1101 C CA . HIS A 1 151 ? -13.255 30.831 12.165 1.00 91.25 151 HIS A CA 1
ATOM 1102 C C . HIS A 1 151 ? -14.007 30.803 13.507 1.00 91.25 151 HIS A C 1
ATOM 1104 O O . HIS A 1 151 ? -13.454 31.186 14.537 1.00 91.25 151 HIS A O 1
ATOM 1110 N N . VAL A 1 152 ? -15.258 30.336 13.497 1.00 93.25 152 VAL A N 1
ATOM 1111 C CA . VAL A 1 152 ? -16.048 30.050 14.699 1.00 93.25 152 VAL A CA 1
ATOM 1112 C C . VAL A 1 152 ? -15.694 28.659 15.216 1.00 93.25 152 VAL A C 1
ATOM 1114 O O . VAL A 1 152 ? -15.835 27.661 14.508 1.00 93.25 152 VAL A O 1
ATOM 1117 N N . ASN A 1 153 ? -15.251 28.600 16.467 1.00 95.19 153 ASN A N 1
ATOM 1118 C CA . ASN A 1 153 ? -14.867 27.382 17.161 1.00 95.19 153 ASN A CA 1
ATOM 1119 C C . ASN A 1 153 ? -16.035 26.818 17.968 1.00 95.19 153 ASN A C 1
ATOM 1121 O O . ASN A 1 153 ? -16.906 27.557 18.438 1.00 95.19 153 ASN A O 1
ATOM 1125 N N . ARG A 1 154 ? -16.069 25.494 18.120 1.00 96.12 154 ARG A N 1
ATOM 1126 C CA . ARG A 1 154 ? -17.205 24.757 18.686 1.00 96.12 154 ARG A CA 1
ATOM 1127 C C . ARG A 1 154 ? -16.783 23.825 19.818 1.00 96.12 154 ARG A C 1
ATOM 1129 O O . ARG A 1 154 ? -15.622 23.445 19.917 1.00 96.12 154 ARG A O 1
ATOM 1136 N N . ALA A 1 155 ? -17.733 23.485 20.679 1.00 96.50 155 ALA A N 1
ATOM 1137 C CA . ALA A 1 155 ? -17.528 22.605 21.817 1.00 96.50 155 ALA A CA 1
ATOM 1138 C C . ALA A 1 155 ? -17.238 21.165 21.343 1.00 96.50 155 ALA A C 1
ATOM 1140 O O . ALA A 1 155 ? -18.066 20.597 20.624 1.00 96.50 155 ALA A O 1
ATOM 1141 N N . PRO A 1 156 ? -16.092 20.569 21.718 1.00 96.50 156 PRO A N 1
ATOM 1142 C CA . PRO A 1 156 ? -15.721 19.216 21.310 1.00 96.50 156 PRO A CA 1
ATOM 1143 C C . PRO A 1 156 ? -16.506 18.125 22.045 1.00 96.50 156 PRO A C 1
ATOM 1145 O O . PRO A 1 156 ? -16.630 17.025 21.519 1.00 96.50 156 PRO A O 1
ATOM 1148 N N . ILE A 1 157 ? -17.036 18.427 23.233 1.00 95.19 157 ILE A N 1
ATOM 1149 C CA . ILE A 1 157 ? -17.887 17.552 24.046 1.00 95.19 157 ILE A CA 1
ATOM 1150 C C . ILE A 1 157 ? -19.079 18.349 24.584 1.00 95.19 157 ILE A C 1
ATOM 1152 O O . ILE A 1 157 ? -19.028 19.581 24.646 1.00 95.19 157 ILE A O 1
ATOM 1156 N N . GLU A 1 158 ? -20.139 17.650 24.980 1.00 94.19 158 GLU A N 1
ATOM 1157 C CA . GLU A 1 158 ? -21.180 18.218 25.842 1.00 94.19 158 GLU A CA 1
ATOM 1158 C C . GLU A 1 158 ? -20.728 18.209 27.309 1.00 94.19 158 GLU A C 1
ATOM 1160 O O . GLU A 1 158 ? -20.008 17.301 27.731 1.00 94.19 158 GLU A O 1
ATOM 1165 N N . GLY A 1 159 ? -21.138 19.207 28.093 1.00 93.62 159 GLY A N 1
ATOM 1166 C CA . GLY A 1 159 ? -20.734 19.296 29.494 1.00 93.62 159 GLY A CA 1
ATOM 1167 C C . GLY A 1 159 ? -20.932 20.671 30.122 1.00 93.62 159 GLY A C 1
ATOM 1168 O O . GLY A 1 159 ? -21.804 21.442 29.719 1.00 93.62 159 GLY A O 1
ATOM 1169 N N . ARG A 1 160 ? -20.108 20.992 31.120 1.00 95.06 160 ARG A N 1
ATOM 1170 C CA . ARG A 1 160 ? -20.058 22.292 31.797 1.00 95.06 160 ARG A CA 1
ATOM 1171 C C . ARG A 1 160 ? -18.694 22.940 31.581 1.00 95.06 160 ARG A C 1
ATOM 1173 O O . ARG A 1 160 ? -17.665 22.285 31.694 1.00 95.06 160 ARG A O 1
ATOM 1180 N N . VAL A 1 161 ? -18.674 24.236 31.288 1.00 94.62 161 VAL A N 1
ATOM 1181 C CA . VAL A 1 161 ? -17.427 25.010 31.218 1.00 94.62 161 VAL A CA 1
ATOM 1182 C C . VAL A 1 161 ? -16.915 25.236 32.639 1.00 94.62 161 VAL A C 1
ATOM 1184 O O . VAL A 1 161 ? -17.532 25.978 33.401 1.00 94.62 161 VAL A O 1
ATOM 1187 N N . VAL A 1 162 ? -15.802 24.600 32.998 1.00 90.19 162 VAL A N 1
ATOM 1188 C CA . VAL A 1 162 ? -15.230 24.661 34.357 1.00 90.19 162 VAL A CA 1
ATOM 1189 C C . VAL A 1 162 ? -14.139 25.713 34.495 1.00 90.19 162 VAL A C 1
ATOM 1191 O O . VAL A 1 162 ? -13.927 26.233 35.584 1.00 90.19 162 VAL A O 1
ATOM 1194 N N . CYS A 1 163 ? -13.471 26.071 33.397 1.00 88.50 163 CYS A N 1
ATOM 1195 C CA . CYS A 1 163 ? -12.477 27.135 33.403 1.00 88.50 163 CYS A CA 1
ATOM 1196 C C . CYS A 1 163 ? -12.422 27.843 32.051 1.00 88.50 163 CYS A C 1
ATOM 1198 O O . CYS A 1 163 ? -12.506 27.213 30.994 1.00 88.50 163 CYS A O 1
ATOM 1200 N N . ARG A 1 164 ? -12.238 29.161 32.084 1.00 88.94 164 ARG A N 1
ATOM 1201 C CA . ARG A 1 164 ? -11.966 29.986 30.915 1.00 88.94 164 ARG A CA 1
ATOM 1202 C C . ARG A 1 164 ? -10.912 31.030 31.266 1.00 88.94 164 ARG A C 1
ATOM 1204 O O . ARG A 1 164 ? -11.170 31.952 32.036 1.00 88.94 164 ARG A O 1
ATOM 1211 N N . ARG A 1 165 ? -9.748 30.970 30.621 1.00 86.94 165 ARG A N 1
ATOM 1212 C CA . ARG A 1 165 ? -8.675 31.960 30.809 1.00 86.94 165 ARG A CA 1
ATOM 1213 C C . ARG A 1 165 ? -8.199 32.536 29.486 1.00 86.94 165 ARG A C 1
ATOM 1215 O O . ARG A 1 165 ? -8.102 31.829 28.489 1.00 86.94 165 ARG A O 1
ATOM 1222 N N . HIS A 1 166 ? -7.910 33.832 29.497 1.00 86.12 166 HIS A N 1
ATOM 1223 C CA . HIS A 1 166 ? -7.323 34.556 28.376 1.00 86.12 166 HIS A CA 1
ATOM 1224 C C . HIS A 1 166 ? -5.919 35.008 28.766 1.00 86.12 166 HIS A C 1
ATOM 1226 O O . HIS A 1 166 ? -5.721 35.530 29.862 1.00 86.12 166 HIS A O 1
ATOM 1232 N N . PHE A 1 167 ? -4.958 34.818 27.872 1.00 84.06 167 PHE A N 1
ATOM 1233 C CA . PHE A 1 167 ? -3.556 35.131 28.094 1.00 84.06 167 PHE A CA 1
ATOM 1234 C C . PHE A 1 167 ? -3.072 36.035 26.968 1.00 84.06 167 PHE A C 1
ATOM 1236 O O . PHE A 1 167 ? -3.083 35.643 25.802 1.00 84.06 167 PHE A O 1
ATOM 1243 N N . HIS A 1 168 ? -2.629 37.237 27.327 1.00 82.31 168 HIS A N 1
ATOM 1244 C CA . HIS A 1 168 ? -1.963 38.132 26.388 1.00 82.31 168 HIS A CA 1
ATOM 1245 C C . HIS A 1 168 ? -0.603 37.549 25.982 1.00 82.31 168 HIS A C 1
ATOM 1247 O O . HIS A 1 168 ? 0.068 36.906 26.792 1.00 82.31 168 HIS A O 1
ATOM 1253 N N . GLY A 1 169 ? -0.208 37.765 24.730 1.00 81.81 169 GLY A N 1
ATOM 1254 C CA . GLY A 1 169 ? 1.032 37.232 24.177 1.00 81.81 169 GLY A CA 1
ATOM 1255 C C . GLY A 1 169 ? 1.437 37.940 22.888 1.00 81.81 169 GLY A C 1
ATOM 1256 O O . GLY A 1 169 ? 0.903 38.995 22.547 1.00 81.81 169 GLY A O 1
ATOM 1257 N N . LEU A 1 170 ? 2.405 37.361 22.185 1.00 77.88 170 LEU A N 1
ATOM 1258 C CA . LEU A 1 170 ? 2.907 37.859 20.907 1.00 77.88 170 LEU A CA 1
ATOM 1259 C C . LEU A 1 170 ? 1.951 37.512 19.744 1.00 77.88 170 LEU A C 1
ATOM 1261 O O . LEU A 1 170 ? 0.913 36.871 19.915 1.00 77.88 170 LEU A O 1
ATOM 1265 N N . PHE A 1 171 ? 2.316 37.938 18.532 1.00 78.62 171 PHE A N 1
ATOM 1266 C CA . PHE A 1 171 ? 1.578 37.660 17.290 1.00 78.62 171 PHE A CA 1
ATOM 1267 C C . PHE A 1 171 ? 2.504 37.099 16.202 1.00 78.62 171 PHE A C 1
ATOM 1269 O O . PHE A 1 171 ? 2.480 37.521 15.041 1.00 78.62 171 PHE A O 1
ATOM 1276 N N . GLY A 1 172 ? 3.388 36.181 16.584 1.00 71.88 172 GLY A N 1
ATOM 1277 C CA . GLY A 1 172 ? 4.344 35.560 15.671 1.00 71.88 172 GLY A CA 1
ATOM 1278 C C . GLY A 1 172 ? 3.712 34.491 14.780 1.00 71.88 172 GLY A C 1
ATOM 1279 O O . GLY A 1 172 ? 2.559 34.074 14.943 1.00 71.88 172 GLY A O 1
ATOM 1280 N N . SER A 1 173 ? 4.478 34.053 13.781 1.00 77.50 173 SER A N 1
ATOM 1281 C CA . SER A 1 173 ? 4.031 33.012 12.855 1.00 77.50 173 SER A CA 1
ATOM 1282 C C . SER A 1 173 ? 4.013 31.652 13.543 1.00 77.50 173 SER A C 1
ATOM 1284 O O . SER A 1 173 ? 5.045 31.201 14.024 1.00 77.50 173 SER A O 1
ATOM 1286 N N . LEU A 1 174 ? 2.885 30.941 13.470 1.00 72.56 174 LEU A N 1
ATOM 1287 C CA . LEU A 1 174 ? 2.764 29.566 13.978 1.00 72.56 174 LEU A CA 1
ATOM 1288 C C . LEU A 1 174 ? 3.562 28.530 13.159 1.00 72.56 174 LEU A C 1
ATOM 1290 O O . LEU A 1 174 ? 3.530 27.343 13.457 1.00 72.56 174 LEU A O 1
ATOM 1294 N N . ARG A 1 175 ? 4.306 28.963 12.128 1.00 69.56 175 ARG A N 1
ATOM 1295 C CA . ARG A 1 175 ? 5.357 28.136 11.509 1.00 69.56 175 ARG A CA 1
ATOM 1296 C C . ARG A 1 175 ? 6.544 27.920 12.449 1.00 69.56 175 ARG A C 1
ATOM 1298 O O . ARG A 1 175 ? 7.251 26.932 12.287 1.00 69.56 175 ARG A O 1
ATOM 1305 N N . ASN A 1 176 ? 6.741 28.826 13.404 1.00 71.88 176 ASN A N 1
ATOM 1306 C CA . ASN A 1 176 ? 7.730 28.698 14.461 1.00 71.88 176 ASN A CA 1
ATOM 1307 C C . ASN A 1 176 ? 7.058 27.987 15.649 1.00 71.88 176 ASN A C 1
ATOM 1309 O O . ASN A 1 176 ? 6.116 28.550 16.213 1.00 71.88 176 ASN A O 1
ATOM 1313 N N . PRO A 1 177 ? 7.499 26.772 16.029 1.00 68.94 177 PRO A N 1
ATOM 1314 C CA . PRO A 1 177 ? 6.839 25.969 17.063 1.00 68.94 177 PRO A CA 1
ATOM 1315 C C . PRO A 1 177 ? 6.714 26.666 18.423 1.00 68.94 177 PRO A C 1
ATOM 1317 O O . PRO A 1 177 ? 5.750 26.430 19.142 1.00 68.94 177 PRO A O 1
ATOM 1320 N N . GLU A 1 178 ? 7.654 27.550 18.749 1.00 70.31 178 GLU A N 1
ATOM 1321 C CA . GLU A 1 178 ? 7.677 28.327 19.995 1.00 70.31 178 GLU A CA 1
ATOM 1322 C C . GLU A 1 178 ? 6.472 29.276 20.113 1.00 70.31 178 GLU A C 1
ATOM 1324 O O . GLU A 1 178 ? 5.926 29.477 21.199 1.00 70.31 178 GLU A O 1
ATOM 1329 N N . MET A 1 179 ? 5.958 29.780 18.983 1.00 77.12 179 MET A N 1
ATOM 1330 C CA . MET A 1 179 ? 4.844 30.734 18.983 1.00 77.12 179 MET A CA 1
ATOM 1331 C C . MET A 1 179 ? 3.513 30.112 19.412 1.00 77.12 179 MET A C 1
ATOM 1333 O O . MET A 1 179 ? 2.593 30.849 19.752 1.00 77.12 179 MET A O 1
ATOM 1337 N N . VAL A 1 180 ? 3.403 28.778 19.445 1.00 71.50 180 VAL A N 1
ATOM 1338 C CA . VAL A 1 180 ? 2.254 28.072 20.043 1.00 71.50 180 VAL A CA 1
ATOM 1339 C C . VAL A 1 180 ? 2.103 28.446 21.526 1.00 71.50 180 VAL A C 1
ATOM 1341 O O . VAL A 1 180 ? 0.986 28.525 22.035 1.00 71.50 180 VAL A O 1
ATOM 1344 N N . PHE A 1 181 ? 3.214 28.742 22.209 1.00 72.62 181 PHE A N 1
ATOM 1345 C CA . PHE A 1 181 ? 3.253 29.029 23.645 1.00 72.62 181 PHE A CA 1
ATOM 1346 C C . PHE A 1 181 ? 3.411 30.515 23.974 1.00 72.62 181 PHE A C 1
ATOM 1348 O O . PHE A 1 181 ? 3.037 30.940 25.071 1.00 72.62 181 PHE A O 1
ATOM 1355 N N . GLU A 1 182 ? 3.964 31.305 23.057 1.00 76.62 182 GLU A N 1
ATOM 1356 C CA . GLU A 1 182 ? 4.206 32.737 23.269 1.00 76.62 182 GLU A CA 1
ATOM 1357 C C . GLU A 1 182 ? 3.091 33.631 22.728 1.00 76.62 182 GLU A C 1
ATOM 1359 O O . GLU A 1 182 ? 2.938 34.760 23.197 1.00 76.62 182 GLU A O 1
ATOM 1364 N N . ASN A 1 183 ? 2.298 33.149 21.765 1.00 82.06 183 ASN A N 1
ATOM 1365 C CA . ASN A 1 183 ? 1.209 33.943 21.210 1.00 82.06 183 ASN A CA 1
ATOM 1366 C C . ASN A 1 183 ? 0.061 34.152 22.202 1.00 82.06 183 ASN A C 1
ATOM 1368 O O . ASN A 1 183 ? -0.132 33.391 23.160 1.00 82.06 183 ASN A O 1
ATOM 1372 N N . GLU A 1 184 ? -0.728 35.195 21.931 1.00 85.25 184 GLU A N 1
ATOM 1373 C CA . GLU A 1 184 ? -2.017 35.395 22.588 1.00 85.25 184 GLU A CA 1
ATOM 1374 C C . GLU A 1 184 ? -2.876 34.133 22.450 1.00 85.25 184 GLU A C 1
ATOM 1376 O O . GLU A 1 184 ? -3.034 33.575 21.356 1.00 85.25 184 GLU A O 1
ATOM 1381 N N . ARG A 1 185 ? -3.419 33.678 23.579 1.00 89.19 185 ARG A N 1
ATOM 1382 C CA . ARG A 1 185 ? -4.185 32.438 23.643 1.00 89.19 185 ARG A CA 1
ATOM 1383 C C . ARG A 1 185 ? -5.352 32.528 24.600 1.00 89.19 185 ARG A C 1
ATOM 1385 O O . ARG A 1 185 ? -5.320 33.269 25.581 1.00 89.19 185 ARG A O 1
ATOM 1392 N N . ALA A 1 186 ? -6.360 31.709 24.349 1.00 90.00 186 ALA A N 1
ATOM 1393 C CA . ALA A 1 186 ? -7.465 31.536 25.269 1.00 90.00 186 ALA A CA 1
ATOM 1394 C C . ALA A 1 186 ? -7.773 30.051 25.455 1.00 90.00 186 ALA A C 1
ATOM 1396 O O . ALA A 1 186 ? -7.959 29.323 24.481 1.00 90.00 186 ALA A O 1
ATOM 1397 N N . THR A 1 187 ? -7.826 29.616 26.709 1.00 91.75 187 THR A N 1
ATOM 1398 C CA . THR A 1 187 ? -8.082 28.225 27.086 1.00 91.75 187 THR A CA 1
ATOM 1399 C C . THR A 1 187 ? -9.481 28.120 27.668 1.00 91.75 187 THR A C 1
ATOM 1401 O O . THR A 1 187 ? -9.830 28.860 28.589 1.00 91.75 187 THR A O 1
ATOM 1404 N N . THR A 1 188 ? -10.277 27.192 27.143 1.00 93.94 188 THR A N 1
ATOM 1405 C CA . THR A 1 188 ? -11.574 26.802 27.707 1.00 93.94 188 THR A CA 1
ATOM 1406 C C . THR A 1 188 ? -11.518 25.333 28.098 1.00 93.94 188 THR A C 1
ATOM 1408 O O . THR A 1 188 ? -11.258 24.490 27.242 1.00 93.94 188 THR A O 1
ATOM 1411 N N . VAL A 1 189 ? -11.770 25.028 29.369 1.00 93.19 189 VAL A N 1
ATOM 1412 C CA . VAL A 1 189 ? -11.855 23.660 29.891 1.00 93.19 189 VAL A CA 1
ATOM 1413 C C . VAL A 1 189 ? -13.323 23.294 30.068 1.00 93.19 189 VAL A C 1
ATOM 1415 O O . VAL A 1 189 ? -14.085 24.027 30.704 1.00 93.19 189 VAL A O 1
ATOM 1418 N N . ILE A 1 190 ? -13.718 22.170 29.482 1.00 94.25 190 ILE A N 1
ATOM 1419 C CA . ILE A 1 190 ? -15.073 21.626 29.542 1.00 94.25 190 ILE A CA 1
ATOM 1420 C C . ILE A 1 190 ? -15.004 20.302 30.283 1.00 94.25 190 ILE A C 1
ATOM 1422 O O . ILE A 1 190 ? -14.223 19.428 29.918 1.00 94.25 190 ILE A O 1
ATOM 1426 N N . GLU A 1 191 ? -15.833 20.157 31.304 1.00 92.12 191 GLU A N 1
ATOM 1427 C CA . GLU A 1 191 ? -16.022 18.909 32.025 1.00 92.12 191 GLU A CA 1
ATOM 1428 C C . GLU A 1 191 ? -17.303 18.231 31.549 1.00 92.12 191 GLU A C 1
ATOM 1430 O O . GLU A 1 191 ? -18.389 18.814 31.580 1.00 92.12 191 GLU A O 1
ATOM 1435 N N . GLY A 1 192 ? -17.178 16.988 31.106 1.00 87.75 192 GLY A N 1
ATOM 1436 C CA . GLY A 1 192 ? -18.293 16.184 30.632 1.00 87.75 192 GLY A CA 1
ATOM 1437 C C . GLY A 1 192 ? -17.877 14.726 30.526 1.00 87.75 192 GLY A C 1
ATOM 1438 O O . GLY A 1 192 ? -16.698 14.420 30.374 1.00 87.75 192 GLY A O 1
ATOM 1439 N N . GLN A 1 193 ? -18.832 13.801 30.643 1.00 78.19 193 GLN A N 1
ATOM 1440 C CA . GLN A 1 193 ? -18.561 12.360 30.489 1.00 78.19 193 GLN A CA 1
ATOM 1441 C C . GLN A 1 193 ? -17.464 11.839 31.454 1.00 78.19 193 GLN A C 1
ATOM 1443 O O . GLN A 1 193 ? -16.704 10.916 31.148 1.00 78.19 193 GLN A O 1
ATOM 1448 N N . GLY A 1 194 ? -17.360 12.460 32.636 1.00 81.50 194 GLY A N 1
ATOM 1449 C CA . GLY A 1 194 ? -16.426 12.088 33.701 1.00 81.50 194 GLY A CA 1
ATOM 1450 C C . GLY A 1 194 ? -14.954 12.419 33.431 1.00 81.50 194 GLY A C 1
ATOM 1451 O O . GLY A 1 194 ? -14.099 11.708 33.951 1.00 81.50 194 GLY A O 1
ATOM 1452 N N . PHE A 1 195 ? -14.643 13.398 32.571 1.00 86.00 195 PHE A N 1
ATOM 1453 C CA . PHE A 1 195 ? -13.296 13.968 32.411 1.00 86.00 195 PHE A CA 1
ATOM 1454 C C . PHE A 1 195 ? -13.331 15.408 31.893 1.00 86.00 195 PHE A C 1
ATOM 1456 O O . PHE A 1 195 ? -14.369 15.911 31.460 1.00 86.00 195 PHE A O 1
ATOM 1463 N N . GLN A 1 196 ? -12.166 16.057 31.921 1.00 90.38 196 GLN A N 1
ATOM 1464 C CA . GLN A 1 196 ? -11.964 17.412 31.426 1.00 90.38 196 GLN A CA 1
ATOM 1465 C C . GLN A 1 196 ? -11.300 17.408 30.043 1.00 90.38 196 GLN A C 1
ATOM 1467 O O . GLN A 1 196 ? -10.367 16.654 29.789 1.00 90.38 196 GLN A O 1
ATOM 1472 N N . VAL A 1 197 ? -11.754 18.283 29.150 1.00 92.06 197 VAL A N 1
ATOM 1473 C CA . VAL A 1 197 ? -11.168 18.528 27.825 1.00 92.06 197 VAL A CA 1
ATOM 1474 C C . VAL A 1 197 ? -10.828 20.005 27.713 1.00 92.06 197 VAL A C 1
ATOM 1476 O O . VAL A 1 197 ? -11.673 20.845 28.023 1.00 92.06 197 VAL A O 1
ATOM 1479 N N . ALA A 1 198 ? -9.627 20.338 27.234 1.00 93.56 198 ALA A N 1
ATOM 1480 C CA . ALA A 1 198 ? -9.247 21.732 27.005 1.00 93.56 198 ALA A CA 1
ATOM 1481 C C . ALA A 1 198 ? -9.217 22.077 25.512 1.00 93.56 198 ALA A C 1
ATOM 1483 O O . ALA A 1 198 ? -8.668 21.344 24.690 1.00 93.56 198 ALA A O 1
ATOM 1484 N N . VAL A 1 199 ? -9.796 23.226 25.174 1.00 94.88 199 VAL A N 1
ATOM 1485 C CA . VAL A 1 199 ? -9.717 23.860 23.857 1.00 94.88 199 VAL A CA 1
ATOM 1486 C C . VAL A 1 199 ? -8.855 25.105 23.999 1.00 94.88 199 VAL A C 1
ATOM 1488 O O . VAL A 1 199 ? -9.240 26.043 24.698 1.00 94.88 199 VAL A O 1
ATOM 1491 N N . VAL A 1 200 ? -7.698 25.111 23.343 1.00 92.81 200 VAL A N 1
ATOM 1492 C CA . VAL A 1 200 ? -6.745 26.223 23.359 1.00 92.81 200 VAL A CA 1
ATOM 1493 C C . VAL A 1 200 ? -6.787 26.919 22.004 1.00 92.81 200 VAL A C 1
ATOM 1495 O O . VAL A 1 200 ? -6.389 26.371 20.982 1.00 92.81 200 VAL A O 1
ATOM 1498 N N . GLN A 1 201 ? -7.305 28.138 21.990 1.00 92.81 201 GLN A N 1
ATOM 1499 C CA . GLN A 1 201 ? -7.342 29.015 20.825 1.00 92.81 201 GLN A CA 1
ATOM 1500 C C . GLN A 1 201 ? -6.048 29.833 20.781 1.00 92.81 201 GLN A C 1
ATOM 1502 O O . GLN A 1 201 ? -5.724 30.464 21.783 1.00 92.81 201 GLN A O 1
ATOM 1507 N N . ILE A 1 202 ? -5.315 29.836 19.661 1.00 87.94 202 ILE A N 1
ATOM 1508 C CA . ILE A 1 202 ? -3.966 30.432 19.584 1.00 87.94 202 ILE A CA 1
ATOM 1509 C C . ILE A 1 202 ? -3.870 31.420 18.423 1.00 87.94 202 ILE A C 1
ATOM 1511 O O . ILE A 1 202 ? -3.792 31.020 17.258 1.00 87.94 202 ILE A O 1
ATOM 1515 N N . ALA A 1 203 ? -3.848 32.718 18.712 1.00 83.69 203 ALA A N 1
ATOM 1516 C CA . ALA A 1 203 ? -3.746 33.762 17.695 1.00 83.69 203 ALA A CA 1
ATOM 1517 C C . ALA A 1 203 ? -2.442 33.649 16.873 1.00 83.69 203 ALA A C 1
ATOM 1519 O O . ALA A 1 203 ? -1.444 33.101 17.335 1.00 83.69 203 ALA A O 1
ATOM 1520 N N . SER A 1 204 ? -2.430 34.166 15.639 1.00 78.19 204 SER A N 1
ATOM 1521 C CA . SER A 1 204 ? -1.224 34.237 14.794 1.00 78.19 204 SER A CA 1
ATOM 1522 C C . SER A 1 204 ? -1.008 35.639 14.212 1.00 78.19 204 SER A C 1
ATOM 1524 O O . SER A 1 204 ? -1.691 36.598 14.570 1.00 78.19 204 SER A O 1
ATOM 1526 N N . ARG A 1 205 ? -0.032 35.780 13.309 1.00 64.75 205 ARG A N 1
ATOM 1527 C CA . ARG A 1 205 ? 0.340 37.053 12.685 1.00 64.75 205 ARG A CA 1
ATOM 1528 C C . ARG A 1 205 ? -0.878 37.694 12.014 1.00 64.75 205 ARG A C 1
ATOM 1530 O O . ARG A 1 205 ? -1.455 37.082 11.123 1.00 64.75 205 ARG A O 1
ATOM 1537 N N . LEU A 1 206 ? -1.181 38.945 12.384 1.00 62.56 206 LEU A N 1
ATOM 1538 C CA . LEU A 1 206 ? -2.329 39.762 11.931 1.00 62.56 206 LEU A CA 1
ATOM 1539 C C . LEU A 1 206 ? -3.669 39.511 12.657 1.00 62.56 206 LEU A C 1
ATOM 1541 O O . LEU A 1 206 ? -4.650 40.183 12.342 1.00 62.56 206 LEU A O 1
ATOM 1545 N N . VAL A 1 207 ? -3.716 38.625 13.655 1.00 64.06 207 VAL A N 1
ATOM 1546 C CA . VAL A 1 207 ? -4.870 38.450 14.556 1.00 64.06 207 VAL A CA 1
ATOM 1547 C C . VAL A 1 207 ? -4.732 39.393 15.746 1.00 64.06 207 VAL A C 1
ATOM 1549 O O . VAL A 1 207 ? -3.640 39.522 16.277 1.00 64.06 207 VAL A O 1
ATOM 1552 N N . ARG A 1 208 ? -5.811 40.060 16.171 1.00 60.28 208 ARG A N 1
ATOM 1553 C CA . ARG A 1 208 ? -5.792 40.970 17.340 1.00 60.28 208 ARG A CA 1
ATOM 1554 C C . ARG A 1 208 ? -6.862 40.671 18.392 1.00 60.28 208 ARG A C 1
ATOM 1556 O O . ARG A 1 208 ? -7.062 41.480 19.291 1.00 60.28 208 ARG A O 1
ATOM 1563 N N . GLN A 1 209 ? -7.623 39.585 18.233 1.00 71.81 209 GLN A N 1
ATOM 1564 C CA . GLN A 1 209 ? -8.726 39.295 19.145 1.00 71.81 209 GLN A CA 1
ATOM 1565 C C . GLN A 1 209 ? -9.162 37.827 19.076 1.00 71.81 209 GLN A C 1
ATOM 1567 O O . GLN A 1 209 ? -9.670 37.375 18.041 1.00 71.81 209 GLN A O 1
ATOM 1572 N N . ILE A 1 210 ? -9.020 37.107 20.190 1.00 84.31 210 ILE A N 1
ATOM 1573 C CA . ILE A 1 210 ? -9.768 35.874 20.460 1.00 84.31 210 ILE A CA 1
ATOM 1574 C C . ILE A 1 210 ? -11.061 36.257 21.185 1.00 84.31 210 ILE A C 1
ATOM 1576 O O . ILE A 1 210 ? -11.047 36.960 22.194 1.00 84.31 210 ILE A O 1
ATOM 1580 N N . VAL A 1 211 ? -12.203 35.809 20.666 1.00 88.00 211 VAL A N 1
ATOM 1581 C CA . VAL A 1 211 ? -13.515 36.051 21.275 1.00 88.00 211 VAL A CA 1
ATOM 1582 C C . VAL A 1 211 ? -14.051 34.739 21.822 1.00 88.00 211 VAL A C 1
ATOM 1584 O O . VAL A 1 211 ? -14.091 33.738 21.115 1.00 88.00 211 VAL A O 1
ATOM 1587 N N . LEU A 1 212 ? -14.503 34.748 23.070 1.00 89.81 212 LEU A N 1
ATOM 1588 C CA . LEU A 1 212 ? -15.104 33.597 23.737 1.00 89.81 212 LEU A CA 1
ATOM 1589 C C . LEU A 1 212 ? -16.565 33.906 24.054 1.00 89.81 212 LEU A C 1
ATOM 1591 O O . LEU A 1 212 ? -16.857 34.916 24.696 1.00 89.81 212 LEU A O 1
ATOM 1595 N N . TYR A 1 213 ? -17.471 33.043 23.598 1.00 91.31 213 TYR A N 1
ATOM 1596 C CA . TYR A 1 213 ? -18.920 33.223 23.745 1.00 91.31 213 TYR A CA 1
ATOM 1597 C C . TYR A 1 213 ? -19.468 32.632 25.046 1.00 91.31 213 TYR A C 1
ATOM 1599 O O . TYR A 1 213 ? -20.583 32.952 25.447 1.00 91.31 213 TYR A O 1
ATOM 1607 N N . VAL A 1 214 ? -18.681 31.780 25.704 1.00 92.56 214 VAL A N 1
ATOM 1608 C CA . VAL A 1 214 ? -19.089 31.005 26.879 1.00 92.56 214 VAL A CA 1
ATOM 1609 C C . VAL A 1 214 ? -18.562 31.610 28.185 1.00 92.56 214 VAL A C 1
ATOM 1611 O O . VAL A 1 214 ? -17.543 32.320 28.201 1.00 92.56 214 VAL A O 1
ATOM 1614 N N . ARG A 1 215 ? -19.264 31.335 29.289 1.00 90.50 215 ARG A N 1
ATOM 1615 C CA . ARG A 1 215 ? -18.904 31.746 30.659 1.00 90.50 215 ARG A CA 1
ATOM 1616 C C . ARG A 1 215 ? -18.587 30.530 31.533 1.00 90.50 215 ARG A C 1
ATOM 1618 O O . ARG A 1 215 ? -19.103 29.444 31.287 1.00 90.50 215 ARG A O 1
ATOM 1625 N N . GLU A 1 216 ? -17.758 30.718 32.557 1.00 91.06 216 GLU A N 1
ATOM 1626 C CA . GLU A 1 216 ? -17.528 29.683 33.575 1.00 91.06 216 GLU A CA 1
ATOM 1627 C C . GLU A 1 216 ? -18.849 29.318 34.271 1.00 91.06 216 GLU A C 1
ATOM 1629 O O . GLU A 1 216 ? -19.715 30.168 34.484 1.00 91.06 216 GLU A O 1
ATOM 1634 N N . GLY A 1 217 ? -19.035 28.030 34.556 1.00 88.81 217 GLY A N 1
ATOM 1635 C CA . GLY A 1 217 ? -20.265 27.467 35.108 1.00 88.81 217 GLY A CA 1
ATOM 1636 C C . GLY A 1 217 ? -21.376 27.205 34.083 1.00 88.81 217 GLY A C 1
ATOM 1637 O O . GLY A 1 217 ? -22.348 26.532 34.428 1.00 88.81 217 GLY A O 1
ATOM 1638 N N . GLN A 1 218 ? -21.256 27.670 32.836 1.00 93.31 218 GLN A N 1
ATOM 1639 C CA . GLN A 1 218 ? -22.277 27.491 31.799 1.00 93.31 218 GLN A CA 1
ATOM 1640 C C . GLN A 1 218 ? -22.328 26.041 31.282 1.00 93.31 218 GLN A C 1
ATOM 1642 O O . GLN A 1 218 ? -21.292 25.443 30.989 1.00 93.31 218 GLN A O 1
ATOM 1647 N N . GLY A 1 219 ? -23.536 25.491 31.116 1.00 93.44 219 GLY A N 1
ATOM 1648 C CA . GLY A 1 219 ? -23.755 24.241 30.378 1.00 93.44 219 GLY A CA 1
ATOM 1649 C C . GLY A 1 219 ? -23.609 24.448 28.867 1.00 93.44 219 GLY A C 1
ATOM 1650 O O . GLY A 1 219 ? -24.082 25.450 28.326 1.00 93.44 219 GLY A O 1
ATOM 1651 N N . ILE A 1 220 ? -22.948 23.516 28.186 1.00 95.38 220 ILE A N 1
ATOM 1652 C CA . ILE A 1 220 ? -22.647 23.598 26.757 1.00 95.38 220 ILE A CA 1
ATOM 1653 C C . ILE A 1 220 ? -22.979 22.278 26.057 1.00 95.38 220 ILE A C 1
ATOM 1655 O O . ILE A 1 220 ? -22.604 21.202 26.520 1.00 95.38 220 ILE A O 1
ATOM 1659 N N . ALA A 1 221 ? -23.700 22.360 24.942 1.00 94.06 221 ALA A N 1
ATOM 1660 C CA . ALA A 1 221 ? -24.040 21.204 24.120 1.00 94.06 221 ALA A CA 1
ATOM 1661 C C . ALA A 1 221 ? -22.901 20.848 23.151 1.00 94.06 221 ALA A C 1
ATOM 1663 O O . ALA A 1 221 ? -22.127 21.716 22.731 1.00 94.06 221 ALA A O 1
ATOM 1664 N N . LEU A 1 222 ? -22.835 19.578 22.737 1.00 94.38 222 LEU A N 1
ATOM 1665 C CA . LEU A 1 222 ? -21.888 19.109 21.723 1.00 94.38 222 LEU A CA 1
ATOM 1666 C C . LEU A 1 222 ? -21.989 19.970 20.453 1.00 94.38 222 LEU A C 1
ATOM 1668 O O . LEU A 1 222 ? -23.078 20.213 19.936 1.00 94.38 222 LEU A O 1
ATOM 1672 N N . GLY A 1 223 ? -20.856 20.455 19.944 1.00 93.31 223 GLY A N 1
ATOM 1673 C CA . GLY A 1 223 ? -20.797 21.280 18.736 1.00 93.31 223 GLY A CA 1
ATOM 1674 C C . GLY A 1 223 ? -21.403 22.687 18.863 1.00 93.31 223 GLY A C 1
ATOM 1675 O O . GLY A 1 223 ? -21.459 23.412 17.862 1.00 93.31 223 GLY A O 1
ATOM 1676 N N . GLN A 1 224 ? -21.820 23.117 20.059 1.00 95.25 224 GLN A N 1
ATOM 1677 C CA . GLN A 1 224 ? -22.256 24.493 20.310 1.00 95.25 224 GLN A CA 1
ATOM 1678 C C . GLN A 1 224 ? -21.100 25.482 20.098 1.00 95.25 224 GLN A C 1
ATOM 1680 O O . GLN A 1 224 ? -19.935 25.149 20.302 1.00 95.25 224 GLN A O 1
ATOM 1685 N N . ARG A 1 225 ? -21.408 26.713 19.675 1.00 95.62 225 ARG A N 1
ATOM 1686 C CA . ARG A 1 225 ? -20.414 27.781 19.473 1.00 95.62 225 ARG A CA 1
ATOM 1687 C C . ARG A 1 225 ? -19.703 28.107 20.795 1.00 95.62 225 ARG A C 1
ATOM 1689 O O . ARG A 1 225 ? -20.353 28.465 21.772 1.00 95.62 225 ARG A O 1
ATOM 1696 N N . LEU A 1 226 ? -18.376 28.002 20.794 1.00 93.62 226 LEU A N 1
ATOM 1697 C CA . LEU A 1 226 ? -17.498 28.225 21.948 1.00 93.62 226 LEU A CA 1
ATOM 1698 C C . LEU A 1 226 ? -16.828 29.605 21.889 1.00 93.62 226 LEU A C 1
ATOM 1700 O O . LEU A 1 226 ? -16.744 30.312 22.894 1.00 93.62 226 LEU A O 1
ATOM 1704 N N . GLY A 1 227 ? -16.391 30.013 20.699 1.00 92.50 227 GLY A N 1
ATOM 1705 C CA . GLY A 1 227 ? -15.680 31.268 20.471 1.00 92.50 227 GLY A CA 1
ATOM 1706 C C . GLY A 1 227 ? -15.324 31.462 19.000 1.00 92.50 227 GLY A C 1
ATOM 1707 O O . GLY A 1 227 ? -15.792 30.713 18.146 1.00 92.50 227 GLY A O 1
ATOM 1708 N N . ALA A 1 228 ? -14.491 32.450 18.693 1.00 90.75 228 ALA A N 1
ATOM 1709 C CA . ALA A 1 228 ? -13.953 32.680 17.357 1.00 90.75 228 ALA A CA 1
ATOM 1710 C C . ALA A 1 228 ? -12.570 33.340 17.407 1.00 90.75 228 ALA A C 1
ATOM 1712 O O . ALA A 1 228 ? -12.275 34.107 18.327 1.00 90.75 228 ALA A O 1
ATOM 1713 N N . ILE A 1 229 ? -11.751 33.095 16.381 1.00 85.69 229 ILE A N 1
ATOM 1714 C CA . ILE A 1 229 ? -10.416 33.696 16.238 1.00 85.69 229 ILE A CA 1
ATOM 1715 C C . ILE A 1 229 ? -10.308 34.346 14.863 1.00 85.69 229 ILE A C 1
ATOM 1717 O O . ILE A 1 229 ? -10.417 33.671 13.847 1.00 85.69 229 ILE A O 1
ATOM 1721 N N . ARG A 1 230 ? -10.117 35.663 14.784 1.00 75.06 230 ARG A N 1
ATOM 1722 C CA . ARG A 1 230 ? -10.189 36.385 13.500 1.00 75.06 230 ARG A CA 1
ATOM 1723 C C . ARG A 1 230 ? -8.819 36.472 12.816 1.00 75.06 230 ARG A C 1
ATOM 1725 O O . ARG A 1 230 ? -7.905 37.005 13.416 1.00 75.06 230 ARG A O 1
ATOM 1732 N N . PHE A 1 231 ? -8.729 36.088 11.539 1.00 63.06 231 PHE A N 1
ATOM 1733 C CA . PHE A 1 231 ? -7.613 36.337 10.588 1.00 63.06 231 PHE A CA 1
ATOM 1734 C C . PHE A 1 231 ? -6.433 35.351 10.613 1.00 63.06 231 PHE A C 1
ATOM 1736 O O . PHE A 1 231 ? -5.337 35.668 10.154 1.00 63.06 231 PHE A O 1
ATOM 1743 N N . GLY A 1 232 ? -6.716 34.110 11.018 1.00 61.75 232 GLY A N 1
ATOM 1744 C CA . GLY A 1 232 ? -5.825 32.957 10.886 1.00 61.75 232 GLY A CA 1
ATOM 1745 C C . GLY A 1 232 ? -5.254 32.515 12.225 1.00 61.75 232 GLY A C 1
ATOM 1746 O O . GLY A 1 232 ? -4.552 33.261 12.901 1.00 61.75 232 GLY A O 1
ATOM 1747 N N . SER A 1 233 ? -5.554 31.287 12.625 1.00 77.56 233 SER A N 1
ATOM 1748 C CA . SER A 1 233 ? -5.158 30.777 13.932 1.00 77.56 233 SER A CA 1
ATOM 1749 C C . SER A 1 233 ? -5.247 29.255 13.976 1.00 77.56 233 SER A C 1
ATOM 1751 O O . SER A 1 233 ? -5.820 28.631 13.084 1.00 77.56 233 SER A O 1
ATOM 1753 N N . GLN A 1 234 ? -4.613 28.673 14.986 1.00 90.50 234 GLN A N 1
ATOM 1754 C CA . GLN A 1 234 ? -4.658 27.259 15.305 1.00 90.50 234 GLN A CA 1
ATOM 1755 C C . GLN A 1 234 ? -5.513 27.043 16.555 1.00 90.50 234 GLN A C 1
ATOM 1757 O O . GLN A 1 234 ? -5.505 27.867 17.474 1.00 90.50 234 GLN A O 1
ATOM 1762 N N . VAL A 1 235 ? -6.233 25.925 16.587 1.00 93.56 235 VAL A N 1
ATOM 1763 C CA . VAL A 1 235 ? -6.891 25.435 17.798 1.00 93.56 235 VAL A CA 1
ATOM 1764 C C . VAL A 1 235 ? -6.273 24.113 18.200 1.00 93.56 235 VAL A C 1
ATOM 1766 O O . VAL A 1 235 ? -6.265 23.169 17.412 1.00 93.56 235 VAL A O 1
ATOM 1769 N N . ASP A 1 236 ? -5.810 24.050 19.439 1.00 93.69 236 ASP A N 1
ATOM 1770 C CA . ASP A 1 236 ? -5.309 22.835 20.054 1.00 93.69 236 ASP A CA 1
ATOM 1771 C C . ASP A 1 236 ? -6.403 22.215 20.917 1.00 93.69 236 ASP A C 1
ATOM 1773 O O . ASP A 1 236 ? -6.956 22.851 21.817 1.00 93.69 236 ASP A O 1
ATOM 1777 N N . LEU A 1 237 ? -6.724 20.957 20.631 1.00 94.88 237 LEU A N 1
ATOM 1778 C CA . LEU A 1 237 ? -7.599 20.141 21.459 1.00 94.88 237 LEU A CA 1
ATOM 1779 C C . LEU A 1 237 ? -6.746 19.240 22.348 1.00 94.88 237 LEU A C 1
ATOM 1781 O O . LEU A 1 237 ? -6.006 18.400 21.838 1.00 94.88 237 LEU A O 1
ATOM 1785 N N . VAL A 1 238 ? -6.884 19.392 23.660 1.00 92.94 238 VAL A N 1
ATOM 1786 C CA . VAL A 1 238 ? -6.177 18.601 24.667 1.00 92.94 238 VAL A CA 1
ATOM 1787 C C . VAL A 1 238 ? -7.137 17.589 25.283 1.00 92.94 238 VAL A C 1
ATOM 1789 O O . VAL A 1 238 ? -8.142 17.962 25.892 1.00 92.94 238 VAL A O 1
ATOM 1792 N N . LEU A 1 239 ? -6.811 16.308 25.131 1.00 91.81 239 LEU A N 1
ATOM 1793 C CA . LEU A 1 239 ? -7.609 15.173 25.586 1.00 91.81 239 LEU A CA 1
ATOM 1794 C C . LEU A 1 239 ? -6.799 14.330 26.580 1.00 91.81 239 LEU A C 1
ATOM 1796 O O . LEU A 1 239 ? -5.872 13.643 26.146 1.00 91.81 239 LEU A O 1
ATOM 1800 N N . PRO A 1 240 ? -7.118 14.345 27.884 1.00 88.94 240 PRO A N 1
ATOM 1801 C CA . PRO A 1 240 ? -6.478 13.472 28.864 1.00 88.94 240 PRO A CA 1
ATOM 1802 C C . PRO A 1 240 ? -6.552 12.000 28.455 1.00 88.94 240 PRO A C 1
ATOM 1804 O O . PRO A 1 240 ? -7.620 11.501 28.092 1.00 88.94 240 PRO A O 1
ATOM 1807 N N . VAL A 1 241 ? -5.418 11.299 28.501 1.00 84.19 241 VAL A N 1
ATOM 1808 C CA . VAL A 1 241 ? -5.365 9.869 28.189 1.00 84.19 241 VAL A CA 1
ATOM 1809 C C . VAL A 1 241 ? -6.160 9.124 29.246 1.00 84.19 241 VAL A C 1
ATOM 1811 O O . VAL A 1 241 ? -5.878 9.213 30.437 1.00 84.19 241 VAL A O 1
ATOM 1814 N N . ARG A 1 242 ? -7.148 8.350 28.802 1.00 83.62 242 ARG A N 1
ATOM 1815 C CA . ARG A 1 242 ? -7.960 7.525 29.690 1.00 83.62 242 ARG A CA 1
ATOM 1816 C C . ARG A 1 242 ? -8.427 6.245 29.003 1.00 83.62 242 ARG A C 1
ATOM 1818 O O . ARG A 1 242 ? -8.482 6.213 27.769 1.00 83.62 242 ARG A O 1
ATOM 1825 N N . PRO A 1 243 ? -8.781 5.197 29.771 1.00 77.44 243 PRO A N 1
ATOM 1826 C CA . PRO A 1 243 ? -9.372 3.988 29.214 1.00 77.44 243 PRO A CA 1
ATOM 1827 C C . PRO A 1 243 ? -10.575 4.324 28.326 1.00 77.44 243 PRO A C 1
ATOM 1829 O O . PRO A 1 243 ? -11.423 5.130 28.702 1.00 77.44 243 PRO A O 1
ATOM 1832 N N . GLY A 1 244 ? -10.616 3.736 27.129 1.00 81.75 244 GLY A N 1
ATOM 1833 C CA . GLY A 1 244 ? -11.684 3.972 26.156 1.00 81.75 244 GLY A CA 1
ATOM 1834 C C . GLY A 1 244 ? -11.490 5.176 25.232 1.00 81.75 244 GLY A C 1
ATOM 1835 O O . GLY A 1 244 ? -12.181 5.253 24.218 1.00 81.75 244 GLY A O 1
ATOM 1836 N N . LEU A 1 245 ? -10.546 6.090 25.506 1.00 86.94 245 LEU A N 1
ATOM 1837 C CA . LEU A 1 245 ? -10.266 7.212 24.604 1.00 86.94 245 LEU A CA 1
ATOM 1838 C C . LEU A 1 245 ? -9.524 6.725 23.353 1.00 86.94 245 LEU A C 1
ATOM 1840 O O . LEU A 1 245 ? -8.385 6.261 23.424 1.00 86.94 245 LEU A O 1
ATOM 1844 N N . ARG A 1 246 ? -10.144 6.893 22.184 1.00 87.06 246 ARG A N 1
ATOM 1845 C CA . ARG A 1 246 ? -9.559 6.554 20.882 1.00 87.06 246 ARG A CA 1
ATOM 1846 C C . ARG A 1 246 ? -9.611 7.747 19.941 1.00 87.06 246 ARG A C 1
ATOM 1848 O O . ARG A 1 246 ? -10.690 8.183 19.548 1.00 87.06 246 ARG A O 1
ATOM 1855 N N . ILE A 1 247 ? -8.446 8.234 19.522 1.00 91.69 247 ILE A N 1
ATOM 1856 C CA . ILE A 1 247 ? -8.342 9.279 18.497 1.00 91.69 247 ILE A CA 1
ATOM 1857 C C . ILE A 1 247 ? -8.663 8.675 17.130 1.00 91.69 247 ILE A C 1
ATOM 1859 O O . ILE A 1 247 ? -8.210 7.582 16.794 1.00 91.69 247 ILE A O 1
ATOM 1863 N N . THR A 1 248 ? -9.501 9.365 16.365 1.00 90.12 248 THR A N 1
ATOM 1864 C CA . THR A 1 248 ? -10.001 8.915 15.055 1.00 90.12 248 THR A CA 1
ATOM 1865 C C . THR A 1 248 ? -9.457 9.738 13.895 1.00 90.12 248 THR A C 1
ATOM 1867 O O . THR A 1 248 ? -9.641 9.337 12.750 1.00 90.12 248 THR A O 1
ATOM 1870 N N . THR A 1 249 ? -8.768 10.843 14.191 1.00 87.06 249 THR A N 1
ATOM 1871 C CA . THR A 1 249 ? -8.203 11.751 13.192 1.00 87.06 249 THR A CA 1
ATOM 1872 C C . THR A 1 249 ? -6.694 11.577 13.008 1.00 87.06 249 THR A C 1
ATOM 1874 O O . THR A 1 249 ? -6.005 11.070 13.895 1.00 87.06 249 THR A O 1
ATOM 1877 N N . GLN A 1 250 ? -6.173 12.007 11.857 1.00 87.44 250 GLN A N 1
ATOM 1878 C CA . GLN A 1 250 ? -4.760 11.899 11.477 1.00 87.44 250 GLN A CA 1
ATOM 1879 C C . GLN A 1 250 ? -4.196 13.214 10.922 1.00 87.44 250 GLN A C 1
ATOM 1881 O O . GLN A 1 250 ? -4.926 14.052 10.394 1.00 87.44 250 GLN A O 1
ATOM 1886 N N . VAL A 1 251 ? -2.871 13.379 10.990 1.00 89.38 251 VAL A N 1
ATOM 1887 C CA . VAL A 1 251 ? -2.174 14.557 10.446 1.00 89.38 251 VAL A CA 1
ATOM 1888 C C . VAL A 1 251 ? -2.478 14.730 8.952 1.00 89.38 251 VAL A C 1
ATOM 1890 O O . VAL A 1 251 ? -2.419 13.784 8.170 1.00 89.38 251 VAL A O 1
ATOM 1893 N N . GLY A 1 252 ? -2.820 15.956 8.555 1.00 84.19 252 GLY A N 1
ATOM 1894 C CA . GLY A 1 252 ? -3.224 16.325 7.198 1.00 84.19 252 GLY A CA 1
ATOM 1895 C C . GLY A 1 252 ? -4.719 16.166 6.897 1.00 84.19 252 GLY A C 1
ATOM 1896 O O . GLY A 1 252 ? -5.171 16.638 5.849 1.00 84.19 252 GLY A O 1
ATOM 1897 N N . GLU A 1 253 ? -5.506 15.550 7.784 1.00 89.94 253 GLU A N 1
ATOM 1898 C CA . GLU A 1 253 ? -6.959 15.445 7.626 1.00 89.94 253 GLU A CA 1
ATOM 1899 C C . GLU A 1 253 ? -7.637 16.819 7.728 1.00 89.94 253 GLU A C 1
ATOM 1901 O O . GLU A 1 253 ? -7.250 17.646 8.552 1.00 89.94 253 GLU A O 1
ATOM 1906 N N . ARG A 1 254 ? -8.655 17.074 6.887 1.00 92.75 254 ARG A N 1
ATOM 1907 C CA . ARG A 1 254 ? -9.465 18.300 6.955 1.00 92.75 254 ARG A CA 1
ATOM 1908 C C . ARG A 1 254 ? -10.734 18.076 7.766 1.00 92.75 254 ARG A C 1
ATOM 1910 O O . ARG A 1 254 ? -11.589 17.291 7.366 1.00 92.75 254 ARG A O 1
ATOM 1917 N N . LEU A 1 255 ? -10.870 18.837 8.842 1.00 95.75 255 LEU A N 1
ATOM 1918 C CA . LEU A 1 255 ? -11.947 18.755 9.816 1.00 95.75 255 LEU A CA 1
ATOM 1919 C C . LEU A 1 255 ? -12.938 19.911 9.657 1.00 95.75 255 LEU A C 1
ATOM 1921 O O . LEU A 1 255 ? -12.609 20.977 9.131 1.00 95.75 255 LEU A O 1
ATOM 1925 N N . ARG A 1 256 ? -14.164 19.681 10.127 1.00 95.81 256 ARG A N 1
ATOM 1926 C CA . ARG A 1 256 ? -15.237 20.666 10.277 1.00 95.81 256 ARG A CA 1
ATOM 1927 C C . ARG A 1 256 ? -15.617 20.781 11.750 1.00 95.81 256 ARG A C 1
ATOM 1929 O O . ARG A 1 256 ? -15.932 19.767 12.381 1.00 95.81 256 ARG A O 1
ATOM 1936 N N . ALA A 1 257 ? -15.617 22.003 12.273 1.00 95.62 257 ALA A N 1
ATOM 1937 C CA . ALA A 1 257 ? -15.963 22.307 13.652 1.00 95.62 257 ALA A CA 1
ATOM 1938 C C . ALA A 1 257 ? -17.363 21.781 13.988 1.00 95.62 257 ALA A C 1
ATOM 1940 O O . ALA A 1 257 ? -18.321 22.035 13.254 1.00 95.62 257 ALA A O 1
ATOM 1941 N N . GLY A 1 258 ? -17.493 21.076 15.109 1.00 93.38 258 GLY A N 1
ATOM 1942 C CA . GLY A 1 258 ? -18.766 20.561 15.610 1.00 93.38 258 GLY A CA 1
ATOM 1943 C C . GLY A 1 258 ? -19.352 19.366 14.849 1.00 93.38 258 GLY A C 1
ATOM 1944 O O . GLY A 1 258 ? -20.363 18.841 15.294 1.00 93.38 258 GLY A O 1
ATOM 1945 N N . GLU A 1 259 ? -18.751 18.921 13.738 1.00 93.88 259 GLU A N 1
ATOM 1946 C CA . GLU A 1 259 ? -19.270 17.815 12.909 1.00 93.88 259 GLU A CA 1
ATOM 1947 C C . GLU A 1 259 ? -18.281 16.651 12.801 1.00 93.88 259 GLU A C 1
ATOM 1949 O O . GLU A 1 259 ? -18.664 15.487 12.915 1.00 93.88 259 GLU A O 1
ATOM 1954 N N . SER A 1 260 ? -17.003 16.948 12.544 1.00 95.50 260 SER A N 1
ATOM 1955 C CA . SER A 1 260 ? -15.988 15.910 12.357 1.00 95.50 260 SER A CA 1
ATOM 1956 C C . SER A 1 260 ? -15.623 15.282 13.691 1.00 95.50 260 SER A C 1
ATOM 1958 O O . SER A 1 260 ? -15.212 15.990 14.603 1.00 95.50 260 SER A O 1
ATOM 1960 N N . VAL A 1 261 ? -15.742 13.962 13.799 1.00 94.56 261 VAL A N 1
ATOM 1961 C CA . VAL A 1 261 ? -15.313 13.213 14.984 1.00 94.56 261 VAL A CA 1
ATOM 1962 C C . VAL A 1 261 ? -13.789 13.136 14.981 1.00 94.56 261 VAL A C 1
ATOM 1964 O O . VAL A 1 261 ? -13.200 12.686 14.004 1.00 94.56 261 VAL A O 1
ATOM 1967 N N . VAL A 1 262 ? -13.159 13.599 16.060 1.00 95.19 262 VAL A N 1
ATOM 1968 C CA . VAL A 1 262 ? -11.698 13.558 16.255 1.00 95.19 262 VAL A CA 1
ATOM 1969 C C . VAL A 1 262 ? -11.292 12.505 17.277 1.00 95.19 262 VAL A C 1
ATOM 1971 O O . VAL A 1 262 ? -10.179 11.986 17.221 1.00 95.19 262 VAL A O 1
ATOM 1974 N N . GLY A 1 263 ? -12.213 12.098 18.148 1.00 91.81 263 GLY A N 1
ATOM 1975 C CA . GLY A 1 263 ? -12.026 10.999 19.083 1.00 91.81 263 GLY A CA 1
ATOM 1976 C C . GLY A 1 263 ? -13.351 10.389 19.518 1.00 91.81 263 GLY A C 1
ATOM 1977 O O . GLY A 1 263 ? -14.412 10.966 19.294 1.00 91.81 263 GLY A O 1
ATOM 1978 N N . VAL A 1 264 ? -13.292 9.211 20.124 1.00 90.62 264 VAL A N 1
ATOM 1979 C CA . VAL A 1 264 ? -14.432 8.580 20.797 1.00 90.62 264 VAL A CA 1
ATOM 1980 C C . VAL A 1 264 ? -14.022 8.098 22.183 1.00 90.62 264 VAL A C 1
ATOM 1982 O O . VAL A 1 264 ? -12.862 7.728 22.373 1.00 90.62 264 VAL A O 1
ATOM 1985 N N . LEU A 1 265 ? -14.958 8.105 23.129 1.00 85.69 265 LEU A N 1
ATOM 1986 C CA . LEU A 1 265 ? -14.777 7.585 24.482 1.00 85.69 265 LEU A CA 1
ATOM 1987 C C . LEU A 1 265 ? -15.637 6.325 24.672 1.00 85.69 265 LEU A C 1
ATOM 1989 O O . LEU A 1 265 ? -16.826 6.396 24.970 1.00 85.69 265 LEU A O 1
ATOM 1993 N N . GLU A 1 266 ? -15.033 5.159 24.456 1.00 76.44 266 GLU A N 1
ATOM 1994 C CA . GLU A 1 266 ? -15.692 3.853 24.559 1.00 76.44 266 GLU A CA 1
ATOM 1995 C C . GLU A 1 266 ? -15.836 3.444 26.041 1.00 76.44 266 GLU A C 1
ATOM 1997 O O . GLU A 1 266 ? -14.851 3.422 26.777 1.00 76.44 266 GLU A O 1
ATOM 2002 N N . GLN A 1 267 ? -17.045 3.103 26.509 1.00 54.50 267 GLN A N 1
ATOM 2003 C CA . GLN A 1 267 ? -17.204 2.584 27.876 1.00 54.50 267 GLN A CA 1
ATOM 2004 C C . GLN A 1 267 ? -16.590 1.175 28.002 1.00 54.50 267 GLN A C 1
ATOM 2006 O O . GLN A 1 267 ? -16.819 0.343 27.115 1.00 54.50 267 GLN A O 1
ATOM 2011 N N . PRO A 1 268 ? -15.857 0.862 29.091 1.00 43.81 268 PRO A N 1
ATOM 2012 C CA . PRO A 1 268 ? -15.354 -0.486 29.330 1.00 43.81 268 PRO A CA 1
ATOM 2013 C C . PRO A 1 268 ? -16.536 -1.450 29.486 1.00 43.81 268 PRO A C 1
ATOM 2015 O O . PRO A 1 268 ? -17.323 -1.324 30.421 1.00 43.81 268 PRO A O 1
ATOM 2018 N N . ARG A 1 269 ? -16.680 -2.418 28.577 1.00 37.69 269 ARG A N 1
ATOM 2019 C CA . ARG A 1 269 ? -17.589 -3.549 28.789 1.00 37.69 269 ARG A CA 1
ATOM 2020 C C . ARG A 1 269 ? -16.830 -4.654 29.510 1.00 37.69 269 ARG A C 1
ATOM 2022 O O . ARG A 1 269 ? -15.819 -5.136 29.005 1.00 37.69 269 ARG A O 1
ATOM 2029 N N . THR A 1 270 ? -17.327 -5.037 30.681 1.00 28.41 270 THR A N 1
ATOM 2030 C CA . THR A 1 270 ? -16.864 -6.201 31.440 1.00 28.41 270 THR A CA 1
ATOM 2031 C C . THR A 1 270 ? -16.942 -7.452 30.555 1.00 28.41 270 THR A C 1
ATOM 2033 O O . THR A 1 270 ? -17.969 -7.645 29.896 1.00 28.41 270 THR A O 1
ATOM 2036 N N . PRO A 1 271 ? -15.908 -8.310 30.511 1.00 30.61 271 PRO A N 1
ATOM 2037 C CA . PRO A 1 271 ? -15.976 -9.561 29.767 1.00 30.61 271 PRO A CA 1
ATOM 2038 C C . PRO A 1 271 ? -17.018 -10.471 30.426 1.00 30.61 271 PRO A C 1
ATOM 2040 O O . PRO A 1 271 ? -16.851 -10.870 31.577 1.00 30.61 271 PRO A O 1
ATOM 2043 N N . ILE A 1 272 ? -18.107 -10.784 29.724 1.00 32.81 272 ILE A N 1
ATOM 2044 C CA . ILE A 1 272 ? -19.033 -11.835 30.155 1.00 32.81 272 ILE A CA 1
ATOM 2045 C C . ILE A 1 272 ? -18.445 -13.171 29.701 1.00 32.81 272 ILE A C 1
ATOM 2047 O O . ILE A 1 272 ? -18.093 -13.337 28.533 1.00 32.81 272 ILE A O 1
ATOM 2051 N N . ALA A 1 273 ? -18.328 -14.103 30.647 1.00 29.83 273 ALA A N 1
ATOM 2052 C CA . ALA A 1 273 ? -17.871 -15.466 30.428 1.00 29.83 273 ALA A CA 1
ATOM 2053 C C . ALA A 1 273 ? -18.685 -16.168 29.326 1.00 29.83 273 ALA A C 1
ATOM 2055 O O . ALA A 1 273 ? -19.915 -16.108 29.299 1.00 29.83 273 ALA A O 1
ATOM 2056 N N . HIS A 1 274 ? -17.975 -16.843 28.423 1.00 33.53 274 HIS A N 1
ATOM 2057 C CA . HIS A 1 274 ? -18.549 -17.614 27.328 1.00 33.53 274 HIS A CA 1
ATOM 2058 C C . HIS A 1 274 ? -19.425 -18.761 27.847 1.00 33.53 274 HIS A C 1
ATOM 2060 O O . HIS A 1 274 ? -18.921 -19.738 28.395 1.00 33.53 274 HIS A O 1
ATOM 2066 N N . VAL A 1 275 ? -20.728 -18.688 27.572 1.00 31.39 275 VAL A N 1
ATOM 2067 C CA . VAL A 1 275 ? -21.571 -19.877 27.423 1.00 31.39 275 VAL A CA 1
ATOM 2068 C C . VAL A 1 275 ? -21.633 -20.187 25.935 1.00 31.39 275 VAL A C 1
ATOM 2070 O O . VAL A 1 275 ? -22.165 -19.411 25.139 1.00 31.39 275 VAL A O 1
ATOM 2073 N N . ALA A 1 276 ? -21.049 -21.319 25.553 1.00 39.16 276 ALA A N 1
ATOM 2074 C CA . ALA A 1 276 ? -21.209 -21.878 24.226 1.00 39.16 276 ALA A CA 1
ATOM 2075 C C . ALA A 1 276 ? -22.677 -22.284 24.028 1.00 39.16 276 ALA A C 1
ATOM 2077 O O . ALA A 1 276 ? -23.185 -23.173 24.706 1.00 39.16 276 ALA A O 1
ATOM 2078 N N . SER A 1 277 ? -23.357 -21.645 23.081 1.00 32.25 277 SER A N 1
ATOM 2079 C CA . SER A 1 277 ? -24.559 -22.195 22.457 1.00 32.25 277 SER A CA 1
ATOM 2080 C C . SER A 1 277 ? -24.526 -21.866 20.967 1.00 32.25 277 SER A C 1
ATOM 2082 O O . SER A 1 277 ? -24.124 -20.778 20.553 1.00 32.25 277 SER A O 1
ATOM 2084 N N . GLY A 1 278 ? -24.802 -22.888 20.162 1.00 29.33 278 GLY A N 1
ATOM 2085 C CA . GLY A 1 278 ? -24.563 -22.890 18.728 1.00 29.33 278 GLY A CA 1
ATOM 2086 C C . GLY A 1 278 ? -25.597 -22.127 17.903 1.00 29.33 278 GLY A C 1
ATOM 2087 O O . GLY A 1 278 ? -26.731 -21.915 18.316 1.00 29.33 278 GLY A O 1
ATOM 2088 N N . GLY A 1 279 ? -25.179 -21.822 16.670 1.00 32.88 279 GLY A N 1
ATOM 2089 C CA . GLY A 1 279 ? -26.051 -21.669 15.506 1.00 32.88 279 GLY A CA 1
ATOM 2090 C C . GLY A 1 279 ? -26.603 -20.268 15.227 1.00 32.88 279 GLY A C 1
ATOM 2091 O O . GLY A 1 279 ? -27.711 -19.949 15.633 1.00 32.88 279 GLY A O 1
ATOM 2092 N N . SER A 1 280 ? -25.894 -19.473 14.411 1.00 32.53 280 SER A N 1
ATOM 2093 C CA . SER A 1 280 ? -26.389 -18.989 13.097 1.00 32.53 280 SER A CA 1
ATOM 2094 C C . SER A 1 280 ? -25.559 -17.818 12.516 1.00 32.53 280 SER A C 1
ATOM 2096 O O . SER A 1 280 ? -25.549 -16.698 13.012 1.00 32.53 280 SER A O 1
ATOM 2098 N N . SER A 1 281 ? -24.892 -18.083 11.387 1.00 37.56 281 SER A N 1
ATOM 2099 C CA . SER A 1 281 ? -24.577 -17.188 10.245 1.00 37.56 281 SER A CA 1
ATOM 2100 C C . SER A 1 281 ? -23.876 -15.817 10.406 1.00 37.56 281 SER A C 1
ATOM 2102 O O . SER A 1 281 ? -23.627 -15.168 9.391 1.00 37.56 281 SER A O 1
ATOM 2104 N N . GLN A 1 282 ? -23.489 -15.359 11.600 1.00 43.25 282 GLN A N 1
ATOM 2105 C CA . GLN A 1 282 ? -22.873 -14.027 11.781 1.00 43.25 282 GLN A CA 1
ATOM 2106 C C . GLN A 1 282 ? -21.334 -13.986 11.885 1.00 43.25 282 GLN A C 1
ATOM 2108 O O . GLN A 1 282 ? -20.786 -12.903 12.087 1.00 43.25 282 GLN A O 1
ATOM 2113 N N . SER A 1 283 ? -20.600 -15.091 11.719 1.00 52.72 283 SER A N 1
ATOM 2114 C CA . SER A 1 283 ? -19.200 -15.186 12.191 1.00 52.72 283 SER A CA 1
ATOM 2115 C C . SER A 1 283 ? -18.091 -15.110 11.134 1.00 52.72 283 SER A C 1
ATOM 2117 O O . SER A 1 283 ? -16.925 -15.236 11.487 1.00 52.72 283 SER A O 1
ATOM 2119 N N . GLU A 1 284 ? -18.394 -14.912 9.849 1.00 76.88 284 GLU A N 1
ATOM 2120 C CA . GLU A 1 284 ? -17.365 -15.043 8.807 1.00 76.88 284 GLU A CA 1
ATOM 2121 C C . GLU A 1 284 ? -17.030 -13.703 8.128 1.00 76.88 284 GLU A C 1
ATOM 2123 O O . GLU A 1 284 ? -17.902 -12.979 7.628 1.00 76.88 284 GLU A O 1
ATOM 2128 N N . GLY A 1 285 ? -15.745 -13.348 8.142 1.00 93.56 285 GLY A N 1
ATOM 2129 C CA . GLY A 1 285 ? -15.198 -12.116 7.581 1.00 93.56 285 GLY A CA 1
ATOM 2130 C C . GLY A 1 285 ? -13.690 -12.223 7.352 1.00 93.56 285 GLY A C 1
ATOM 2131 O O . GLY A 1 285 ? -13.077 -13.256 7.624 1.00 93.56 285 GLY A O 1
ATOM 2132 N N . ALA A 1 286 ? -13.094 -11.167 6.810 1.00 96.62 286 ALA A N 1
ATOM 2133 C CA . ALA A 1 286 ? -11.666 -11.088 6.540 1.00 96.62 286 ALA A CA 1
ATOM 2134 C C . ALA A 1 286 ? -11.087 -9.754 7.014 1.00 96.62 286 ALA A C 1
ATOM 2136 O O . ALA A 1 286 ? -11.635 -8.685 6.736 1.00 96.62 286 ALA A O 1
ATOM 2137 N N . LEU A 1 287 ? -9.957 -9.828 7.705 1.00 96.50 287 LEU A N 1
ATOM 2138 C CA . LEU A 1 287 ? -9.133 -8.701 8.100 1.00 96.50 287 LEU A CA 1
ATOM 2139 C C . LEU A 1 287 ? -7.909 -8.663 7.183 1.00 96.50 287 LEU A C 1
ATOM 2141 O O . LEU A 1 287 ? -7.072 -9.560 7.212 1.00 96.50 287 LEU A O 1
ATOM 2145 N N . VAL A 1 288 ? -7.824 -7.642 6.337 1.00 95.50 288 VAL A N 1
ATOM 2146 C CA . VAL A 1 288 ? -6.736 -7.471 5.369 1.00 95.50 288 VAL A CA 1
ATOM 2147 C C . VAL A 1 288 ? -5.769 -6.419 5.896 1.00 95.50 288 VAL A C 1
ATOM 2149 O O . VAL A 1 288 ? -6.123 -5.242 5.962 1.00 95.50 288 VAL A O 1
ATOM 2152 N N . ILE A 1 289 ? -4.547 -6.825 6.244 1.00 92.69 289 ILE A N 1
ATOM 2153 C CA . ILE A 1 289 ? -3.453 -5.903 6.572 1.00 92.69 289 ILE A CA 1
ATOM 2154 C C . ILE A 1 289 ? -2.864 -5.437 5.243 1.00 92.69 289 ILE A C 1
ATOM 2156 O O . ILE A 1 289 ? -2.140 -6.167 4.565 1.00 92.69 289 ILE A O 1
ATOM 2160 N N . GLY A 1 290 ? -3.323 -4.270 4.806 1.00 70.25 290 GLY A N 1
ATOM 2161 C CA . GLY A 1 290 ? -3.327 -3.862 3.414 1.00 70.25 290 GLY A CA 1
ATOM 2162 C C . GLY A 1 290 ? -2.224 -2.882 3.041 1.00 70.25 290 GLY A C 1
ATOM 2163 O O . GLY A 1 290 ? -1.949 -1.914 3.738 1.00 70.25 290 GLY A O 1
ATOM 2164 N N . GLU A 1 291 ? -1.681 -3.120 1.850 1.00 66.88 291 GLU A N 1
ATOM 2165 C CA . GLU A 1 291 ? -0.721 -2.291 1.125 1.00 66.88 291 GLU A CA 1
ATOM 2166 C C . GLU A 1 291 ? -1.281 -1.986 -0.280 1.00 66.88 291 GLU A C 1
ATOM 2168 O O . GLU A 1 291 ? -1.860 -2.877 -0.912 1.00 66.88 291 GLU A O 1
ATOM 2173 N N . HIS A 1 292 ? -1.083 -0.758 -0.784 1.00 75.94 292 HIS A N 1
ATOM 2174 C CA . HIS A 1 292 ? -1.427 -0.260 -2.134 1.00 75.94 292 HIS A CA 1
ATOM 2175 C C . HIS A 1 292 ? -2.337 -1.165 -3.016 1.00 75.94 292 HIS A C 1
ATOM 2177 O O . HIS A 1 292 ? -3.545 -1.251 -2.804 1.00 75.94 292 HIS A O 1
ATOM 2183 N N . VAL A 1 293 ? -1.788 -1.794 -4.066 1.00 87.38 293 VAL A N 1
ATOM 2184 C CA . VAL A 1 293 ? -2.549 -2.505 -5.117 1.00 87.38 293 VAL A CA 1
ATOM 2185 C C . VAL A 1 293 ? -2.897 -3.938 -4.697 1.00 87.38 293 VAL A C 1
ATOM 2187 O O . VAL A 1 293 ? -3.938 -4.464 -5.092 1.00 87.38 293 VAL A O 1
ATOM 2190 N N . ARG A 1 294 ? -2.048 -4.560 -3.867 1.00 90.50 294 ARG A N 1
ATOM 2191 C CA . ARG A 1 294 ? -2.232 -5.931 -3.368 1.00 90.50 294 ARG A CA 1
ATOM 2192 C C . ARG A 1 294 ? -3.466 -6.026 -2.472 1.00 90.50 294 ARG A C 1
ATOM 2194 O O . ARG A 1 294 ? -4.342 -6.848 -2.724 1.00 90.50 294 ARG A O 1
ATOM 2201 N N . GLY A 1 295 ? -3.572 -5.138 -1.483 1.00 92.19 295 GLY A N 1
ATOM 2202 C CA . GLY A 1 295 ? -4.724 -5.079 -0.584 1.00 92.19 295 GLY A CA 1
ATOM 2203 C C . GLY A 1 295 ? -6.029 -4.793 -1.330 1.00 92.19 295 GLY A C 1
ATOM 2204 O O . GLY A 1 295 ? -7.042 -5.434 -1.070 1.00 92.19 295 GLY A O 1
ATOM 2205 N N . LEU A 1 296 ? -6.006 -3.896 -2.323 1.00 93.56 296 LEU A N 1
ATOM 2206 C CA . LEU A 1 296 ? -7.191 -3.580 -3.127 1.00 93.56 296 LEU A CA 1
ATOM 2207 C C . LEU A 1 296 ? -7.733 -4.805 -3.885 1.00 93.56 296 LEU A C 1
ATOM 2209 O O . LEU A 1 296 ? -8.942 -5.037 -3.917 1.00 93.56 296 LEU A O 1
ATOM 2213 N N . ALA A 1 297 ? -6.851 -5.590 -4.502 1.00 94.56 297 ALA A N 1
ATOM 2214 C CA . ALA A 1 297 ? -7.238 -6.797 -5.226 1.00 94.56 297 ALA A CA 1
ATOM 2215 C C . ALA A 1 297 ? -7.827 -7.875 -4.294 1.00 94.56 297 ALA A C 1
ATOM 2217 O O . ALA A 1 297 ? -8.853 -8.471 -4.634 1.00 94.56 297 ALA A O 1
ATOM 2218 N N . LEU A 1 298 ? -7.253 -8.039 -3.098 1.00 95.44 298 LEU A N 1
ATOM 2219 C CA . LEU A 1 298 ? -7.784 -8.882 -2.022 1.00 95.44 298 LEU A CA 1
ATOM 2220 C C . LEU A 1 298 ? -9.209 -8.474 -1.622 1.00 95.44 298 LEU A C 1
ATOM 2222 O O . LEU A 1 298 ? -10.135 -9.284 -1.672 1.00 95.44 298 LEU A O 1
ATOM 2226 N N . VAL A 1 299 ? -9.390 -7.195 -1.283 1.00 95.81 299 VAL A N 1
ATOM 2227 C CA . VAL A 1 299 ? -10.676 -6.622 -0.859 1.00 95.81 299 VAL A CA 1
ATOM 2228 C C . VAL A 1 299 ? -11.749 -6.814 -1.930 1.00 95.81 299 VAL A C 1
ATOM 2230 O O . VAL A 1 299 ? -12.868 -7.221 -1.620 1.00 95.81 299 VAL A O 1
ATOM 2233 N N . ARG A 1 300 ? -11.408 -6.586 -3.203 1.00 96.06 300 ARG A N 1
ATOM 2234 C CA . ARG A 1 300 ? -12.329 -6.791 -4.330 1.00 96.06 300 ARG A CA 1
ATOM 2235 C C . ARG A 1 300 ? -12.687 -8.257 -4.544 1.00 96.06 300 ARG A C 1
ATOM 2237 O O . ARG A 1 300 ? -13.846 -8.545 -4.820 1.00 96.06 300 ARG A O 1
ATOM 2244 N N . SER A 1 301 ? -11.715 -9.166 -4.463 1.00 96.69 301 SER A N 1
ATOM 2245 C CA . SER A 1 301 ? -11.951 -10.610 -4.609 1.00 96.69 301 SER A CA 1
ATOM 2246 C C . SER A 1 301 ? -12.962 -11.096 -3.566 1.00 96.69 301 SER A C 1
ATOM 2248 O O . SER A 1 301 ? -14.026 -11.603 -3.924 1.00 96.69 301 SER A O 1
ATOM 2250 N N . LEU A 1 302 ? -12.689 -10.840 -2.285 1.00 96.88 302 LEU A N 1
ATOM 2251 C CA . LEU A 1 302 ? -13.527 -11.304 -1.180 1.00 96.88 302 LEU A CA 1
ATOM 2252 C C . LEU A 1 302 ? -14.877 -10.571 -1.129 1.00 96.88 302 LEU A C 1
ATOM 2254 O O . LEU A 1 302 ? -15.928 -11.200 -1.010 1.00 96.88 302 LEU A O 1
ATOM 2258 N N . GLY A 1 303 ? -14.883 -9.246 -1.291 1.00 96.00 303 GLY A N 1
ATOM 2259 C CA . GLY A 1 303 ? -16.108 -8.452 -1.203 1.00 96.00 303 GLY A CA 1
ATOM 2260 C C . GLY A 1 303 ? -17.109 -8.718 -2.330 1.00 96.00 303 GLY A C 1
ATOM 2261 O O . GLY A 1 303 ? -18.316 -8.692 -2.087 1.00 96.00 303 GLY A O 1
ATOM 2262 N N . ARG A 1 304 ? -16.648 -9.059 -3.544 1.00 95.19 304 ARG A N 1
ATOM 2263 C CA . ARG A 1 304 ? -17.532 -9.511 -4.641 1.00 95.19 304 ARG A CA 1
ATOM 2264 C C . ARG A 1 304 ? -18.255 -10.821 -4.325 1.00 95.19 304 ARG A C 1
ATOM 2266 O O . ARG A 1 304 ? -19.278 -11.105 -4.936 1.00 95.19 304 ARG A O 1
ATOM 2273 N N . ARG A 1 305 ? -17.743 -11.598 -3.369 1.00 95.25 305 ARG A N 1
ATOM 2274 C CA . ARG A 1 305 ? -18.343 -12.846 -2.872 1.00 95.25 305 ARG A CA 1
ATOM 2275 C C . ARG A 1 305 ? -19.231 -12.625 -1.646 1.00 95.25 305 ARG A C 1
ATOM 2277 O O . ARG A 1 305 ? -19.674 -13.593 -1.045 1.00 95.25 305 ARG A O 1
ATOM 2284 N N . GLY A 1 306 ? -19.464 -11.370 -1.255 1.00 93.81 306 GLY A N 1
ATOM 2285 C CA . GLY A 1 306 ? -20.265 -11.021 -0.082 1.00 93.81 306 GLY A CA 1
ATOM 2286 C C . GLY A 1 306 ? -19.539 -11.180 1.257 1.00 93.81 306 GLY A C 1
ATOM 2287 O O . GLY A 1 306 ? -20.143 -10.922 2.296 1.00 93.81 306 GLY A O 1
ATOM 2288 N N . ILE A 1 307 ? -18.252 -11.546 1.259 1.00 95.69 307 ILE A N 1
ATOM 2289 C CA . ILE A 1 307 ? -17.461 -11.668 2.489 1.00 95.69 307 ILE A CA 1
ATOM 2290 C C . ILE A 1 307 ? -17.234 -10.266 3.062 1.00 95.69 307 ILE A C 1
ATOM 2292 O O . ILE A 1 307 ? -16.856 -9.336 2.344 1.00 95.69 307 ILE A O 1
ATOM 2296 N N . ARG A 1 308 ? -17.470 -10.092 4.366 1.00 95.75 308 ARG A N 1
ATOM 2297 C CA . ARG A 1 308 ? -17.214 -8.816 5.047 1.00 95.75 308 ARG A CA 1
ATOM 2298 C C . ARG A 1 308 ? -15.712 -8.602 5.164 1.00 95.75 308 ARG A C 1
ATOM 2300 O O . ARG A 1 308 ? -15.036 -9.397 5.805 1.00 95.75 308 ARG A O 1
ATOM 2307 N N . VAL A 1 309 ? -15.207 -7.520 4.574 1.00 95.94 309 VAL A N 1
ATOM 2308 C CA . VAL A 1 309 ? -13.775 -7.200 4.598 1.00 95.94 309 VAL A CA 1
ATOM 2309 C C . VAL A 1 309 ? -13.522 -5.932 5.397 1.00 95.94 309 VAL A C 1
ATOM 2311 O O . VAL A 1 309 ? -14.123 -4.888 5.128 1.00 95.94 309 VAL A O 1
ATOM 2314 N N . TRP A 1 310 ? -12.634 -6.028 6.381 1.00 95.56 310 TRP A N 1
ATOM 2315 C CA . TRP A 1 310 ? -12.049 -4.891 7.085 1.00 95.56 310 TRP A CA 1
ATOM 2316 C C . TRP A 1 310 ? -10.598 -4.730 6.647 1.00 95.56 310 TRP A C 1
ATOM 2318 O O . TRP A 1 310 ? -9.900 -5.717 6.425 1.00 95.56 310 TRP A O 1
ATOM 2328 N N . THR A 1 311 ? -10.142 -3.490 6.514 1.00 94.38 311 THR A N 1
ATOM 2329 C CA . THR A 1 311 ? -8.783 -3.169 6.071 1.00 94.38 311 THR A CA 1
ATOM 2330 C C . THR A 1 311 ? -8.006 -2.459 7.170 1.00 94.38 311 THR A C 1
ATOM 2332 O O . THR A 1 311 ? -8.504 -1.493 7.750 1.00 94.38 311 THR A O 1
ATOM 2335 N N . LEU A 1 312 ? -6.784 -2.917 7.434 1.00 93.69 312 LEU A N 1
ATOM 2336 C CA . LEU A 1 312 ? -5.805 -2.232 8.274 1.00 93.69 312 LEU A CA 1
ATOM 2337 C C . LEU A 1 312 ? -4.757 -1.598 7.364 1.00 93.69 312 LEU A C 1
ATOM 2339 O O . LEU A 1 312 ? -4.033 -2.329 6.695 1.00 93.69 312 LEU A O 1
ATOM 2343 N N . GLU A 1 313 ? -4.703 -0.270 7.288 1.00 87.50 313 GLU A N 1
ATOM 2344 C CA . GLU A 1 313 ? -3.813 0.431 6.353 1.00 87.50 313 GLU A CA 1
ATOM 2345 C C . GLU A 1 313 ? -2.777 1.305 7.081 1.00 87.50 313 GLU A C 1
ATOM 2347 O O . GLU A 1 313 ? -3.150 2.054 7.990 1.00 87.50 313 GLU A O 1
ATOM 2352 N N . PRO A 1 314 ? -1.488 1.252 6.688 1.00 81.31 314 PRO A N 1
ATOM 2353 C CA . PRO A 1 314 ? -0.476 2.179 7.186 1.00 81.31 314 PRO A CA 1
ATOM 2354 C C . PRO A 1 314 ? -0.806 3.640 6.835 1.00 81.31 314 PRO A C 1
ATOM 2356 O O . PRO A 1 314 ? -1.453 3.897 5.809 1.00 81.31 314 PRO A O 1
ATOM 2359 N N . PRO A 1 315 ? -0.318 4.620 7.616 1.00 72.75 315 PRO A N 1
ATOM 2360 C CA . PRO A 1 315 ? -0.509 6.034 7.315 1.00 72.75 315 PRO A CA 1
ATOM 2361 C C . PRO A 1 315 ? -0.098 6.395 5.878 1.00 72.75 315 PRO A C 1
ATOM 2363 O O . PRO A 1 315 ? 0.934 5.972 5.361 1.00 72.75 315 PRO A O 1
ATOM 2366 N N . GLY A 1 316 ? -0.938 7.176 5.195 1.00 69.00 316 GLY A N 1
ATOM 2367 C CA . GLY A 1 316 ? -0.685 7.625 3.820 1.00 69.00 316 GLY A CA 1
ATOM 2368 C C . GLY A 1 316 ? -0.982 6.603 2.711 1.00 69.00 316 GLY A C 1
ATOM 2369 O O . GLY A 1 316 ? -1.049 6.997 1.543 1.00 69.00 316 GLY A O 1
ATOM 2370 N N . GLN A 1 317 ? -1.242 5.331 3.033 1.00 70.06 317 GLN A N 1
ATOM 2371 C CA . GLN A 1 317 ? -1.682 4.326 2.062 1.00 70.06 317 GLN A CA 1
ATOM 2372 C C . GLN A 1 317 ? -3.194 4.137 2.160 1.00 70.06 317 GLN A C 1
ATOM 2374 O O . GLN A 1 317 ? -3.663 3.460 3.052 1.00 70.06 317 GLN A O 1
ATOM 2379 N N . ALA A 1 318 ? -3.960 4.738 1.244 1.00 69.81 318 ALA A N 1
ATOM 2380 C CA . ALA A 1 318 ? -5.426 4.752 1.320 1.00 69.81 318 ALA A CA 1
ATOM 2381 C C . ALA A 1 318 ? -6.111 4.060 0.128 1.00 69.81 318 ALA A C 1
ATOM 2383 O O . ALA A 1 318 ? -7.100 4.574 -0.387 1.00 69.81 318 ALA A O 1
ATOM 2384 N N . MET A 1 319 ? -5.540 2.999 -0.448 1.00 81.94 319 MET A N 1
ATOM 2385 C CA . MET A 1 319 ? -6.037 2.486 -1.735 1.00 81.94 319 MET A CA 1
ATOM 2386 C C . MET A 1 319 ? -7.133 1.433 -1.573 1.00 81.94 319 MET A C 1
ATOM 2388 O O . MET A 1 319 ? -8.147 1.506 -2.270 1.00 81.94 319 MET A O 1
ATOM 2392 N N . ALA A 1 320 ? -6.954 0.478 -0.663 1.00 85.56 320 ALA A N 1
ATOM 2393 C CA . ALA A 1 320 ? -7.935 -0.565 -0.404 1.00 85.56 320 ALA A CA 1
ATOM 2394 C C . ALA A 1 320 ? -9.133 -0.005 0.381 1.00 85.56 320 ALA A C 1
ATOM 2396 O O . ALA A 1 320 ? -10.272 -0.385 0.110 1.00 85.56 320 ALA A O 1
ATOM 2397 N N . SER A 1 321 ? -8.902 0.977 1.260 1.00 84.06 321 SER A N 1
ATOM 2398 C CA . SER A 1 321 ? -9.956 1.692 2.001 1.00 84.06 321 SER A CA 1
ATOM 2399 C C . SER A 1 321 ? -10.935 2.483 1.137 1.00 84.06 321 SER A C 1
ATOM 2401 O O . SER A 1 321 ? -12.063 2.739 1.550 1.00 84.06 321 SER A O 1
ATOM 2403 N N . ARG A 1 322 ? -10.536 2.869 -0.080 1.00 88.44 322 ARG A N 1
ATOM 2404 C CA . ARG A 1 322 ? -11.410 3.570 -1.040 1.00 88.44 322 ARG A CA 1
ATOM 2405 C C . ARG A 1 322 ? -12.282 2.612 -1.844 1.00 88.44 322 ARG A C 1
ATOM 2407 O O . ARG A 1 322 ? -13.103 3.075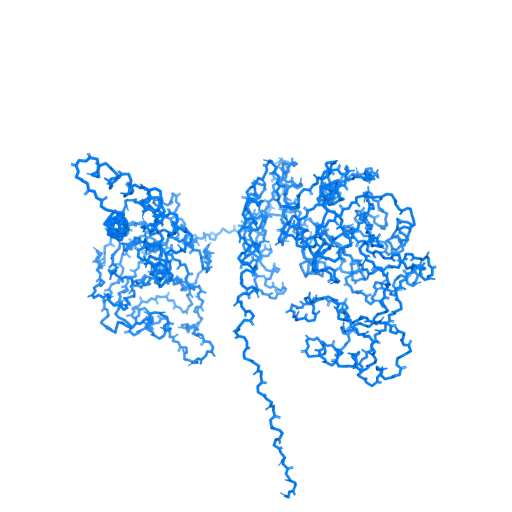 -2.632 1.00 88.44 322 ARG A O 1
ATOM 2414 N N . SER A 1 323 ? -12.081 1.303 -1.700 1.00 92.19 323 SER A N 1
ATOM 2415 C CA . SER A 1 323 ? -12.933 0.315 -2.345 1.00 92.19 323 SER A CA 1
ATOM 2416 C C . SER A 1 323 ? -14.289 0.273 -1.654 1.00 92.19 323 SER A C 1
ATOM 2418 O O . SER A 1 323 ? -14.355 0.172 -0.431 1.00 92.19 323 SER A O 1
ATOM 2420 N N . ARG A 1 324 ? -15.378 0.230 -2.427 1.00 93.31 324 ARG A N 1
ATOM 2421 C CA . ARG A 1 324 ? -16.737 -0.002 -1.893 1.00 93.31 324 ARG A CA 1
ATOM 2422 C C . ARG A 1 324 ? -16.871 -1.318 -1.114 1.00 93.31 324 ARG A C 1
ATOM 2424 O O . ARG A 1 324 ? -17.847 -1.518 -0.396 1.00 93.31 324 ARG A O 1
ATOM 2431 N N . TYR A 1 325 ? -15.946 -2.249 -1.351 1.00 94.81 325 TYR A N 1
ATOM 2432 C CA . TYR A 1 325 ? -15.924 -3.572 -0.744 1.00 94.81 325 TYR A CA 1
ATOM 2433 C C . TYR A 1 325 ? -15.212 -3.578 0.617 1.00 94.81 325 TYR A C 1
ATOM 2435 O O . TYR A 1 325 ? -15.377 -4.537 1.370 1.00 94.81 325 TYR A O 1
ATOM 2443 N N . SER A 1 326 ? -14.480 -2.510 0.968 1.00 93.25 326 SER A N 1
ATOM 2444 C CA . SER A 1 326 ? -14.002 -2.308 2.338 1.00 93.25 326 SER A CA 1
ATOM 2445 C C . SER A 1 326 ? -15.154 -1.786 3.196 1.00 93.25 326 SER A C 1
ATOM 2447 O O . SER A 1 326 ? -15.696 -0.707 2.959 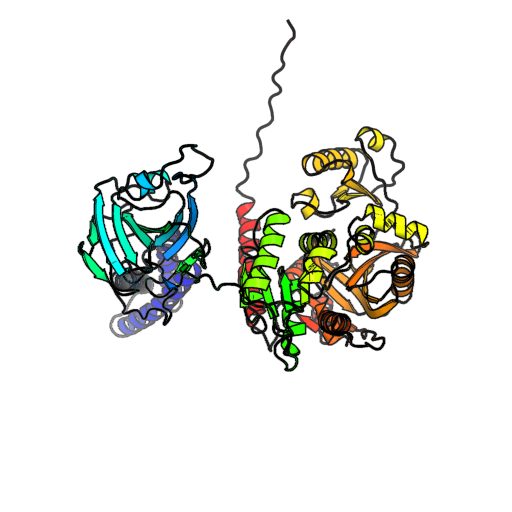1.00 93.25 326 SER A O 1
ATOM 2449 N N . ARG A 1 327 ? -15.569 -2.574 4.194 1.00 92.81 327 ARG A N 1
ATOM 2450 C CA . ARG A 1 327 ? -16.661 -2.206 5.113 1.00 92.81 327 ARG A CA 1
ATOM 2451 C C . ARG A 1 327 ? -16.193 -1.290 6.229 1.00 92.81 327 ARG A C 1
ATOM 2453 O O . ARG A 1 327 ? -16.972 -0.482 6.728 1.00 92.81 327 ARG A O 1
ATOM 2460 N N . ARG A 1 328 ? -14.941 -1.450 6.643 1.00 91.50 328 ARG A N 1
ATOM 2461 C CA . ARG A 1 328 ? -14.325 -0.654 7.694 1.00 91.50 328 ARG A CA 1
ATOM 2462 C C . ARG A 1 328 ? -12.832 -0.587 7.449 1.00 91.50 328 ARG A C 1
ATOM 2464 O O . ARG A 1 328 ? -12.206 -1.601 7.164 1.00 91.50 328 ARG A O 1
ATOM 2471 N N . THR A 1 329 ? -12.282 0.609 7.592 1.00 90.94 329 THR A N 1
ATOM 2472 C CA . THR A 1 329 ? -10.840 0.841 7.558 1.00 90.94 329 THR A CA 1
ATOM 2473 C C . THR A 1 329 ? -10.387 1.310 8.925 1.00 90.94 329 THR A C 1
ATOM 2475 O O . THR A 1 329 ? -11.048 2.144 9.545 1.00 90.94 329 THR A O 1
ATOM 2478 N N . LEU A 1 330 ? -9.271 0.767 9.386 1.00 91.94 330 LEU A N 1
ATOM 2479 C CA . LEU A 1 330 ? -8.607 1.171 10.613 1.00 91.94 330 LEU A CA 1
ATOM 2480 C C . LEU A 1 330 ? -7.117 1.374 10.317 1.00 91.94 330 LEU A C 1
ATOM 2482 O O . LEU A 1 330 ? -6.600 0.767 9.377 1.00 91.94 330 LEU A O 1
ATOM 2486 N N . PRO A 1 331 ? -6.422 2.226 11.080 1.00 90.31 331 PRO A N 1
ATOM 2487 C CA . PRO A 1 331 ? -4.992 2.401 10.890 1.00 90.31 331 PRO A CA 1
ATOM 2488 C C . PRO A 1 331 ? -4.255 1.107 11.253 1.00 90.31 331 PRO A C 1
ATOM 2490 O O . PRO A 1 331 ? -4.646 0.399 12.184 1.00 90.31 331 PRO A O 1
ATOM 2493 N N . TRP A 1 332 ? -3.196 0.797 10.515 1.00 91.06 332 TRP A N 1
ATOM 2494 C CA . TRP A 1 332 ? -2.187 -0.172 10.928 1.00 91.06 332 TRP A CA 1
ATOM 2495 C C . TRP A 1 332 ? -1.110 0.571 11.732 1.00 91.06 332 TRP A C 1
ATOM 2497 O O . TRP A 1 332 ? -0.585 1.562 11.217 1.00 91.06 332 TRP A O 1
ATOM 2507 N N . PRO A 1 333 ? -0.811 0.175 12.985 1.00 88.38 333 PRO A N 1
ATOM 2508 C CA . PRO A 1 333 ? 0.109 0.929 13.826 1.00 88.38 333 PRO A CA 1
ATOM 2509 C C . PRO A 1 333 ? 1.545 0.883 13.288 1.00 88.38 333 PRO A C 1
ATOM 2511 O O . PRO A 1 333 ? 2.068 -0.175 12.922 1.00 88.38 333 PRO A O 1
ATOM 2514 N N . GLU A 1 334 ? 2.185 2.052 13.281 1.00 80.62 334 GLU A N 1
ATOM 2515 C CA . GLU A 1 334 ? 3.640 2.170 13.193 1.00 80.62 334 GLU A CA 1
ATOM 2516 C C . GLU A 1 334 ? 4.218 1.722 14.537 1.00 80.62 334 GLU A C 1
ATOM 2518 O O . GLU A 1 334 ? 3.767 2.193 15.581 1.00 80.62 334 GLU A O 1
ATOM 2523 N N . GLY A 1 335 ? 5.150 0.770 14.528 1.00 78.06 335 GLY A N 1
ATOM 2524 C CA . GLY A 1 335 ? 5.635 0.171 15.766 1.00 78.06 335 GLY A CA 1
ATOM 2525 C C . GLY A 1 335 ? 6.329 -1.170 15.578 1.00 78.06 335 GLY A C 1
ATOM 2526 O O . GLY A 1 335 ? 6.420 -1.695 14.465 1.00 78.06 335 GLY A O 1
ATOM 2527 N N . GLY A 1 336 ? 6.818 -1.718 16.689 1.00 84.38 336 GLY A N 1
ATOM 2528 C CA . GLY A 1 336 ? 7.428 -3.049 16.726 1.00 84.38 336 GLY A CA 1
ATOM 2529 C C . GLY A 1 336 ? 6.394 -4.178 16.632 1.00 84.38 336 GLY A C 1
ATOM 2530 O O . GLY A 1 336 ? 5.193 -3.957 16.797 1.00 84.38 336 GLY A O 1
ATOM 2531 N N . GLU A 1 337 ? 6.859 -5.419 16.432 1.00 90.44 337 GLU A N 1
ATOM 2532 C CA . GLU A 1 337 ? 5.966 -6.586 16.296 1.00 90.44 337 GLU A CA 1
ATOM 2533 C C . GLU A 1 337 ? 4.999 -6.724 17.487 1.00 90.44 337 GLU A C 1
ATOM 2535 O O . GLU A 1 337 ? 3.820 -7.000 17.291 1.00 90.44 337 GLU A O 1
ATOM 2540 N N . ARG A 1 338 ? 5.465 -6.473 18.720 1.00 88.88 338 ARG A N 1
ATOM 2541 C CA . ARG A 1 338 ? 4.634 -6.563 19.932 1.00 88.88 338 ARG A CA 1
ATOM 2542 C C . ARG A 1 338 ? 3.437 -5.611 19.901 1.00 88.88 338 ARG A C 1
ATOM 2544 O O . ARG A 1 338 ? 2.322 -6.033 20.170 1.00 88.88 338 ARG A O 1
ATOM 2551 N N . GLU A 1 339 ? 3.653 -4.352 19.529 1.00 90.88 339 GLU A N 1
ATOM 2552 C CA . GLU A 1 339 ? 2.586 -3.344 19.465 1.00 90.88 339 GLU A CA 1
ATOM 2553 C C . GLU A 1 339 ? 1.561 -3.688 18.378 1.00 90.88 339 GLU A C 1
ATOM 2555 O O . GLU A 1 339 ? 0.356 -3.515 18.563 1.00 90.88 339 GLU A O 1
ATOM 2560 N N . GLN A 1 340 ? 2.034 -4.226 17.252 1.00 94.00 340 GLN A N 1
ATOM 2561 C CA . GLN A 1 340 ? 1.186 -4.704 16.162 1.00 94.00 340 GLN A CA 1
ATOM 2562 C C . GLN A 1 340 ? 0.348 -5.927 16.571 1.00 94.00 340 GLN A C 1
ATOM 2564 O O . GLN A 1 340 ? -0.827 -6.010 16.208 1.00 94.00 340 GLN A O 1
ATOM 2569 N N . LEU A 1 341 ? 0.907 -6.847 17.362 1.00 94.75 341 LEU A N 1
ATOM 2570 C CA . LEU A 1 341 ? 0.176 -7.990 17.920 1.00 94.75 341 LEU A CA 1
ATOM 2571 C C . LEU A 1 341 ? -0.865 -7.555 18.952 1.00 94.75 341 LEU A C 1
ATOM 2573 O O . LEU A 1 341 ? -2.028 -7.941 18.836 1.00 94.75 341 LEU A O 1
ATOM 2577 N N . ASP A 1 342 ? -0.477 -6.715 19.912 1.00 92.81 342 ASP A N 1
ATOM 2578 C CA . ASP A 1 342 ? -1.383 -6.180 20.934 1.00 92.81 342 ASP A CA 1
ATOM 2579 C C . ASP A 1 342 ? -2.557 -5.438 20.278 1.00 92.81 342 ASP A C 1
ATOM 2581 O O . ASP A 1 342 ? -3.712 -5.572 20.691 1.00 92.81 342 ASP A O 1
ATOM 2585 N N . TYR A 1 343 ? -2.285 -4.715 19.187 1.00 95.31 343 TYR A N 1
ATOM 2586 C CA . TYR A 1 343 ? -3.317 -4.083 18.378 1.00 95.31 343 TYR A CA 1
ATOM 2587 C C . TYR A 1 343 ? -4.264 -5.097 17.729 1.00 95.31 343 TYR A C 1
ATOM 2589 O O . TYR A 1 343 ? -5.477 -4.905 17.804 1.00 95.31 343 TYR A O 1
ATOM 2597 N N . LEU A 1 344 ? -3.749 -6.168 17.111 1.00 95.44 344 LEU A N 1
ATOM 2598 C CA . LEU A 1 344 ? -4.572 -7.218 16.498 1.00 95.44 344 LEU A CA 1
ATOM 2599 C C . LEU A 1 344 ? -5.453 -7.934 17.530 1.00 95.44 344 LEU A C 1
ATOM 2601 O O . LEU A 1 344 ? -6.657 -8.065 17.304 1.00 95.44 344 LEU A O 1
ATOM 2605 N N . PHE A 1 345 ? -4.895 -8.340 18.673 1.00 93.12 345 PHE A N 1
ATOM 2606 C CA . PHE A 1 345 ? -5.656 -8.997 19.741 1.00 93.12 345 PHE A CA 1
ATOM 2607 C C . PHE A 1 345 ? -6.692 -8.061 20.360 1.00 93.12 345 PHE A C 1
ATOM 2609 O O . PHE A 1 345 ? -7.862 -8.422 20.494 1.00 93.12 345 PHE A O 1
ATOM 2616 N N . GLY A 1 346 ? -6.302 -6.820 20.659 1.00 93.06 346 GLY A N 1
ATOM 2617 C CA . GLY A 1 346 ? -7.225 -5.807 21.155 1.00 93.06 346 GLY A CA 1
ATOM 2618 C C . GLY A 1 346 ? -8.309 -5.456 20.135 1.00 93.06 346 GLY A C 1
ATOM 2619 O O . GLY A 1 346 ? -9.423 -5.098 20.511 1.00 93.06 346 GLY A O 1
ATOM 2620 N N . LEU A 1 347 ? -8.020 -5.540 18.835 1.00 92.94 347 LEU A N 1
ATOM 2621 C CA . LEU A 1 347 ? -9.013 -5.346 17.784 1.00 92.94 347 LEU A CA 1
ATOM 2622 C C . LEU A 1 347 ? -10.011 -6.504 17.730 1.00 92.94 347 LEU A C 1
ATOM 2624 O O . LEU A 1 347 ? -11.211 -6.241 17.652 1.00 92.94 347 LEU A O 1
ATOM 2628 N N . ALA A 1 348 ? -9.525 -7.746 17.792 1.00 90.88 348 ALA A N 1
ATOM 2629 C CA . ALA A 1 348 ? -10.376 -8.928 17.815 1.00 90.88 348 ALA A CA 1
ATOM 2630 C C . ALA A 1 348 ? -11.343 -8.890 18.995 1.00 90.88 348 ALA A C 1
ATOM 2632 O O . ALA A 1 348 ? -12.550 -8.876 18.769 1.00 90.88 348 ALA A O 1
ATOM 2633 N N . ALA A 1 349 ? -10.822 -8.709 20.211 1.00 86.81 349 ALA A N 1
ATOM 2634 C CA . ALA A 1 349 ? -11.629 -8.678 21.427 1.00 86.81 349 ALA A CA 1
ATOM 2635 C C . ALA A 1 349 ? -12.669 -7.540 21.424 1.00 86.81 349 ALA A C 1
ATOM 2637 O O . ALA A 1 349 ? -13.821 -7.731 21.811 1.00 86.81 349 ALA A O 1
ATOM 2638 N N . ARG A 1 350 ? -12.299 -6.338 20.953 1.00 90.44 350 ARG A N 1
ATOM 2639 C CA . ARG A 1 350 ? -13.218 -5.179 20.914 1.00 90.44 350 ARG A CA 1
ATOM 2640 C C . ARG A 1 350 ? -14.335 -5.313 19.886 1.00 90.44 350 ARG A C 1
ATOM 2642 O O . ARG A 1 350 ? -15.380 -4.677 20.031 1.00 90.44 350 ARG A O 1
ATOM 2649 N N . HIS A 1 351 ? -14.096 -6.044 18.804 1.00 89.25 351 HIS A N 1
ATOM 2650 C CA . HIS A 1 351 ? -15.003 -6.092 17.659 1.00 89.25 351 HIS A CA 1
ATOM 2651 C C . HIS A 1 351 ? -15.532 -7.485 17.340 1.00 89.25 351 HIS A C 1
ATOM 2653 O O . HIS A 1 351 ? -16.206 -7.633 16.322 1.00 89.25 351 HIS A O 1
ATOM 2659 N N . GLN A 1 352 ? -15.283 -8.451 18.223 1.00 90.19 352 GLN A N 1
ATOM 2660 C CA . GLN A 1 352 ? -15.726 -9.835 18.097 1.00 90.19 352 GLN A CA 1
ATOM 2661 C C . GLN A 1 352 ? -15.303 -10.433 16.747 1.00 90.19 352 GLN A C 1
ATOM 2663 O O . GLN A 1 352 ? -16.125 -10.903 15.956 1.00 90.19 352 GLN A O 1
ATOM 2668 N N . LEU A 1 353 ? -14.013 -10.286 16.423 1.00 91.81 353 LEU A N 1
ATOM 2669 C CA . LEU A 1 353 ? -13.441 -10.759 15.155 1.00 91.81 353 LEU A CA 1
ATOM 2670 C C . LEU A 1 353 ? -12.854 -12.171 15.270 1.00 91.81 353 LEU A C 1
ATOM 2672 O O . LEU A 1 353 ? -12.084 -12.586 14.402 1.00 91.81 353 LEU A O 1
ATOM 2676 N N . GLU A 1 354 ? -13.184 -12.909 16.328 1.00 91.94 354 GLU A N 1
ATOM 2677 C CA . GLU A 1 354 ? -12.748 -14.289 16.497 1.00 91.94 354 GLU A CA 1
ATOM 2678 C C . GLU A 1 354 ? -13.211 -15.135 15.297 1.00 91.94 354 GLU A C 1
ATOM 2680 O O . GLU A 1 354 ? -14.348 -15.048 14.828 1.00 91.94 354 GLU A O 1
ATOM 2685 N N . GLY A 1 355 ? -12.298 -15.931 14.745 1.00 92.44 355 GLY A N 1
ATOM 2686 C CA . GLY A 1 355 ? -12.527 -16.752 13.559 1.00 92.44 355 GLY A CA 1
ATOM 2687 C C . GLY A 1 355 ? -12.465 -16.006 12.220 1.00 92.44 355 GLY A C 1
ATOM 2688 O O . GLY A 1 355 ? -12.597 -16.654 11.180 1.00 92.44 355 GLY A O 1
ATOM 2689 N N . TRP A 1 356 ? -12.226 -14.688 12.195 1.00 96.62 356 TRP A N 1
ATOM 2690 C CA . TRP A 1 356 ? -12.022 -13.961 10.936 1.00 96.62 356 TRP A CA 1
ATOM 2691 C C . TRP A 1 356 ? -10.716 -14.375 10.257 1.00 96.62 356 TRP A C 1
ATOM 2693 O O . TRP A 1 356 ? -9.712 -14.651 10.912 1.00 96.62 356 TRP A O 1
ATOM 2703 N N . ALA A 1 357 ? -10.717 -14.380 8.924 1.00 97.50 357 ALA A N 1
ATOM 2704 C CA . ALA A 1 357 ? -9.527 -14.675 8.137 1.00 97.50 357 ALA A CA 1
ATOM 2705 C C . ALA A 1 357 ? -8.533 -13.505 8.168 1.00 97.50 357 ALA A C 1
ATOM 2707 O O . ALA A 1 357 ? -8.897 -12.391 7.793 1.00 97.50 357 ALA A O 1
ATOM 2708 N N . LEU A 1 358 ? -7.282 -13.747 8.562 1.00 97.31 358 LEU A N 1
ATOM 2709 C CA . LEU A 1 358 ? -6.242 -12.718 8.648 1.00 97.31 358 LEU A CA 1
ATOM 2710 C C . LEU A 1 358 ? -5.321 -12.757 7.425 1.00 97.31 358 LEU A C 1
ATOM 2712 O O . LEU A 1 358 ? -4.494 -13.656 7.326 1.00 97.31 358 LEU A O 1
ATOM 2716 N N . PHE A 1 359 ? -5.438 -11.766 6.536 1.00 96.38 359 PHE A N 1
ATOM 2717 C CA . PHE A 1 359 ? -4.674 -11.642 5.290 1.00 96.38 359 PHE A CA 1
ATOM 2718 C C . PHE A 1 359 ? -3.588 -10.555 5.377 1.00 96.38 359 PHE A C 1
ATOM 2720 O O . PHE A 1 359 ? -3.901 -9.375 5.181 1.00 96.38 359 PHE A O 1
ATOM 2727 N N . PRO A 1 360 ? -2.310 -10.902 5.593 1.00 94.25 360 PRO A N 1
ATOM 2728 C CA . PRO A 1 360 ? -1.208 -9.965 5.401 1.00 94.25 360 PRO A CA 1
ATOM 2729 C C . PRO A 1 360 ? -0.889 -9.773 3.908 1.00 94.25 360 PRO A C 1
ATOM 2731 O O . PRO A 1 360 ? -0.862 -10.731 3.133 1.00 94.25 360 PRO A O 1
ATOM 2734 N N . ALA A 1 361 ? -0.648 -8.527 3.487 1.00 89.81 361 ALA A N 1
ATOM 2735 C CA . ALA A 1 361 ? -0.351 -8.198 2.087 1.00 89.81 361 ALA A CA 1
ATOM 2736 C C . ALA A 1 361 ? 1.132 -7.878 1.804 1.00 89.81 361 ALA A C 1
ATOM 2738 O O . ALA A 1 361 ? 1.545 -7.943 0.640 1.00 89.81 361 ALA A O 1
ATOM 2739 N N . SER A 1 362 ? 1.929 -7.551 2.829 1.00 88.12 362 SER A N 1
ATOM 2740 C CA . SER A 1 362 ? 3.352 -7.187 2.703 1.00 88.12 362 SER A CA 1
ATOM 2741 C C . SER A 1 362 ? 4.274 -8.309 3.191 1.00 88.12 362 SER A C 1
ATOM 2743 O O . SER A 1 362 ? 3.826 -9.218 3.889 1.00 88.12 362 SER A O 1
ATOM 2745 N N . ASP A 1 363 ? 5.562 -8.263 2.839 1.00 87.44 363 ASP A N 1
ATOM 2746 C CA . ASP A 1 363 ? 6.531 -9.275 3.295 1.00 87.44 363 ASP A CA 1
ATOM 2747 C C . ASP A 1 363 ? 6.690 -9.225 4.824 1.00 87.44 363 ASP A C 1
ATOM 2749 O O . ASP A 1 363 ? 6.676 -10.256 5.492 1.00 87.44 363 ASP A O 1
ATOM 2753 N N . GLU A 1 364 ? 6.744 -8.018 5.385 1.00 88.50 364 GLU A N 1
ATOM 2754 C CA . GLU A 1 364 ? 6.930 -7.754 6.812 1.00 88.50 364 GLU A CA 1
ATOM 2755 C C . GLU A 1 364 ? 5.733 -8.250 7.635 1.00 88.50 364 GLU A C 1
ATOM 2757 O O . GLU A 1 364 ? 5.896 -8.975 8.614 1.00 88.50 364 GLU A O 1
ATOM 2762 N N . THR A 1 365 ? 4.513 -7.924 7.199 1.00 91.44 365 THR A N 1
ATOM 2763 C CA . THR A 1 365 ? 3.278 -8.358 7.876 1.00 91.44 365 THR A CA 1
ATOM 2764 C C . THR A 1 365 ? 3.053 -9.862 7.737 1.00 91.44 365 THR A C 1
ATOM 2766 O O . THR A 1 365 ? 2.559 -10.496 8.669 1.00 91.44 365 THR A O 1
ATOM 2769 N N . THR A 1 366 ? 3.470 -10.456 6.614 1.00 93.44 366 THR A N 1
ATOM 2770 C CA . THR A 1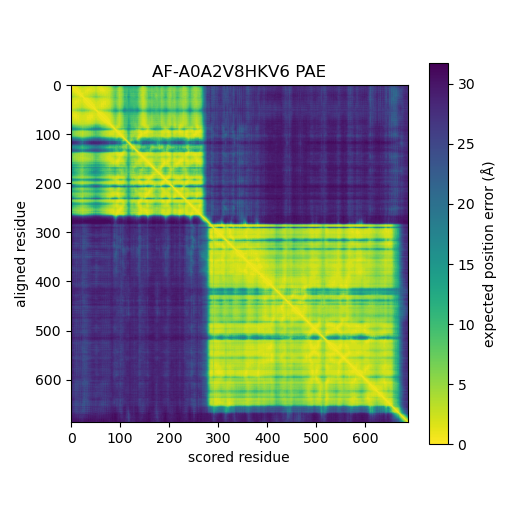 366 ? 3.449 -11.912 6.409 1.00 93.44 366 THR A CA 1
ATOM 2771 C C . THR A 1 366 ? 4.424 -12.599 7.368 1.00 93.44 366 THR A C 1
ATOM 2773 O O . THR A 1 366 ? 4.043 -13.557 8.041 1.00 93.44 366 THR A O 1
ATOM 2776 N N . ALA A 1 367 ? 5.653 -12.083 7.497 1.00 93.69 367 ALA A N 1
ATOM 2777 C CA . ALA A 1 367 ? 6.650 -12.584 8.444 1.00 93.69 367 ALA A CA 1
ATOM 2778 C C . ALA A 1 367 ? 6.173 -12.493 9.897 1.00 93.69 367 ALA A C 1
ATOM 2780 O O . ALA A 1 367 ? 6.261 -13.487 10.617 1.00 93.69 367 ALA A O 1
ATOM 2781 N N . LEU A 1 368 ? 5.610 -11.350 10.302 1.00 94.31 368 LEU A N 1
ATOM 2782 C CA . LEU A 1 368 ? 5.026 -11.167 11.632 1.00 94.31 368 LEU A CA 1
ATOM 2783 C C . LEU A 1 368 ? 3.940 -12.213 11.905 1.00 94.31 368 LEU A C 1
ATOM 2785 O O . LEU A 1 368 ? 4.008 -12.928 12.904 1.00 94.31 368 LEU A O 1
ATOM 2789 N N . CYS A 1 369 ? 2.966 -12.350 10.999 1.00 96.12 369 CYS A N 1
ATOM 2790 C CA . CYS A 1 369 ? 1.855 -13.285 11.187 1.00 96.12 369 CYS A CA 1
ATOM 2791 C C . CYS A 1 369 ? 2.325 -14.746 11.259 1.00 96.12 369 CYS A C 1
ATOM 2793 O O . CYS A 1 369 ? 1.755 -15.543 11.998 1.00 96.12 369 CYS A O 1
ATOM 2795 N N . SER A 1 370 ? 3.367 -15.098 10.505 1.00 96.62 370 SER A N 1
ATOM 2796 C CA . SER A 1 370 ? 3.925 -16.450 10.467 1.00 96.62 370 SER A CA 1
ATOM 2797 C C . SER A 1 370 ? 4.770 -16.788 11.705 1.00 96.62 370 SER A C 1
ATOM 2799 O O . SER A 1 370 ? 4.659 -17.893 12.239 1.00 96.62 370 SER A O 1
ATOM 2801 N N . ARG A 1 371 ? 5.571 -15.840 12.220 1.00 96.44 371 ARG A N 1
ATOM 2802 C CA . ARG A 1 371 ? 6.340 -16.003 13.475 1.00 96.44 371 ARG A CA 1
ATOM 2803 C C . ARG A 1 371 ? 5.440 -16.158 14.690 1.00 96.44 371 ARG A C 1
ATOM 2805 O O . ARG A 1 371 ? 5.700 -16.999 15.541 1.00 96.44 371 ARG A O 1
ATOM 2812 N N . HIS A 1 372 ? 4.357 -15.390 14.731 1.00 97.00 372 HIS A N 1
ATOM 2813 C CA . HIS A 1 372 ? 3.389 -15.403 15.830 1.00 97.00 372 HIS A CA 1
ATOM 2814 C C . HIS A 1 372 ? 2.152 -16.244 15.506 1.00 97.00 372 HIS A C 1
ATOM 2816 O O . HIS A 1 372 ? 1.085 -16.041 16.085 1.00 97.00 372 HIS A O 1
ATOM 2822 N N . HIS A 1 373 ? 2.290 -17.201 14.582 1.00 97.25 373 HIS A N 1
ATOM 2823 C CA . HIS A 1 373 ? 1.177 -17.994 14.071 1.00 97.25 373 HIS A CA 1
ATOM 2824 C C . HIS A 1 373 ? 0.418 -18.708 15.188 1.00 97.25 373 HIS A C 1
ATOM 2826 O O . HIS A 1 373 ? -0.804 -18.661 15.198 1.00 97.25 373 HIS A O 1
ATOM 2832 N N . ALA A 1 374 ? 1.112 -19.338 16.143 1.00 94.81 374 ALA A N 1
ATOM 2833 C CA . ALA A 1 374 ? 0.468 -20.061 17.242 1.00 94.81 374 ALA A CA 1
ATOM 2834 C C . ALA A 1 374 ? -0.487 -19.154 18.040 1.00 94.81 374 ALA A C 1
ATOM 2836 O O . ALA A 1 374 ? -1.664 -19.477 18.188 1.00 94.81 374 ALA A O 1
ATOM 2837 N N . ALA A 1 375 ? -0.011 -17.977 18.457 1.00 94.81 375 ALA A N 1
ATOM 2838 C CA . ALA A 1 375 ? -0.809 -17.016 19.212 1.00 94.81 375 ALA A CA 1
ATOM 2839 C C . ALA A 1 375 ? -1.959 -16.429 18.376 1.00 94.81 375 ALA A C 1
ATOM 2841 O O . ALA A 1 375 ? -3.093 -16.359 18.841 1.00 94.81 375 ALA A O 1
ATOM 2842 N N . LEU A 1 376 ? -1.694 -16.046 17.123 1.00 97.25 376 LEU A N 1
ATOM 2843 C CA . LEU A 1 376 ? -2.716 -15.473 16.242 1.00 97.25 376 LEU A CA 1
ATOM 2844 C C . LEU A 1 376 ? -3.779 -16.499 15.835 1.00 97.25 376 LEU A C 1
ATOM 2846 O O . LEU A 1 376 ? -4.951 -16.147 15.748 1.00 97.25 376 LEU A O 1
ATOM 2850 N N . SER A 1 377 ? -3.402 -17.766 15.646 1.00 96.25 377 SER A N 1
ATOM 2851 C CA . SER A 1 377 ? -4.319 -18.849 15.262 1.00 96.25 377 SER A CA 1
ATOM 2852 C C . SER A 1 377 ? -5.326 -19.227 16.349 1.00 96.25 377 SER A C 1
ATOM 2854 O O . SER A 1 377 ? -6.363 -19.805 16.038 1.00 96.25 377 SER A O 1
ATOM 2856 N N . ALA A 1 378 ? -5.065 -18.856 17.607 1.00 93.44 378 ALA A N 1
ATOM 2857 C CA . ALA A 1 378 ? -6.032 -19.005 18.694 1.00 93.44 378 ALA A CA 1
ATOM 2858 C C . ALA A 1 378 ? -7.234 -18.051 18.552 1.00 93.44 378 ALA A C 1
ATOM 2860 O O . ALA A 1 378 ? -8.271 -18.272 19.171 1.00 93.44 378 ALA A O 1
ATOM 2861 N N . VAL A 1 379 ? -7.096 -16.994 17.744 1.00 94.69 379 VAL A N 1
ATOM 2862 C CA . VAL A 1 379 ? -8.103 -15.936 17.581 1.00 94.69 379 VAL A CA 1
ATOM 2863 C C . VAL A 1 379 ? -8.586 -15.838 16.137 1.00 94.69 379 VAL A C 1
ATOM 2865 O O . VAL A 1 379 ? -9.782 -15.721 15.898 1.00 94.69 379 VAL A O 1
ATOM 2868 N N . PHE A 1 380 ? -7.685 -15.902 15.160 1.00 97.06 380 PHE A N 1
ATOM 2869 C CA . PHE A 1 380 ? -7.977 -15.713 13.741 1.00 97.06 380 PHE A CA 1
ATOM 2870 C C . PHE A 1 380 ? -7.822 -17.007 12.942 1.00 97.06 380 PHE A C 1
ATOM 2872 O O . PHE A 1 380 ? -7.032 -17.888 13.276 1.00 97.06 380 PHE A O 1
ATOM 2879 N N . ARG A 1 381 ? -8.502 -17.080 11.794 1.00 96.31 381 ARG A N 1
ATOM 2880 C CA . ARG A 1 381 ? -8.185 -18.071 10.760 1.00 96.31 381 ARG A CA 1
ATOM 2881 C C . ARG A 1 381 ? -6.984 -17.585 9.957 1.00 96.31 381 ARG A C 1
ATOM 2883 O O . ARG A 1 381 ? -7.068 -16.610 9.209 1.00 96.31 381 ARG A O 1
ATOM 2890 N N . MET A 1 382 ? -5.859 -18.266 10.115 1.00 96.69 382 MET A N 1
ATOM 2891 C CA . MET A 1 382 ? -4.603 -17.866 9.487 1.00 96.69 382 MET A CA 1
ATOM 2892 C C . MET A 1 382 ? -4.610 -18.152 7.986 1.00 96.69 382 MET A C 1
ATOM 2894 O O . MET A 1 382 ? -4.979 -19.241 7.552 1.00 96.69 382 MET A O 1
ATOM 2898 N N . THR A 1 383 ? -4.175 -17.178 7.184 1.00 96.44 383 THR A N 1
ATOM 2899 C CA . THR A 1 383 ? -3.992 -17.343 5.730 1.00 96.44 383 THR A CA 1
ATOM 2900 C C . THR A 1 383 ? -2.528 -17.557 5.344 1.00 96.44 383 THR A C 1
ATOM 2902 O O . THR A 1 383 ? -2.203 -17.642 4.161 1.00 96.44 383 THR A O 1
ATOM 2905 N N . VAL A 1 384 ? -1.638 -17.569 6.332 1.00 95.75 384 VAL A N 1
ATOM 2906 C CA . VAL A 1 384 ? -0.199 -17.794 6.186 1.00 95.75 384 VAL A CA 1
ATOM 2907 C C . VAL A 1 384 ? 0.193 -18.994 7.039 1.00 95.75 384 VAL A C 1
ATOM 2909 O O . VAL A 1 384 ? -0.413 -19.182 8.093 1.00 95.75 384 VAL A O 1
ATOM 2912 N N . PRO A 1 385 ? 1.172 -19.807 6.617 1.00 95.44 385 PRO A N 1
ATOM 2913 C CA . PRO A 1 385 ? 1.617 -20.951 7.404 1.00 95.44 385 PRO A CA 1
ATOM 2914 C C . PRO A 1 385 ? 2.514 -20.523 8.587 1.00 95.44 385 PRO A C 1
ATOM 2916 O O . PRO A 1 385 ? 3.000 -19.383 8.615 1.00 95.44 385 PRO A O 1
ATOM 2919 N N . PRO A 1 386 ? 2.786 -21.427 9.548 1.00 96.31 386 PRO A N 1
ATOM 2920 C CA . PRO A 1 386 ? 3.781 -21.208 10.600 1.00 96.31 386 PRO A CA 1
ATOM 2921 C C . PRO A 1 386 ? 5.184 -20.924 10.047 1.00 96.31 386 PRO A C 1
ATOM 2923 O O . PRO A 1 386 ? 5.532 -21.366 8.947 1.00 96.31 386 PRO A O 1
ATOM 2926 N N . TRP A 1 387 ? 6.009 -20.226 10.834 1.00 95.81 387 TRP A N 1
ATOM 2927 C CA . TRP A 1 387 ? 7.341 -19.766 10.417 1.00 95.81 387 TRP A CA 1
ATOM 2928 C C . TRP A 1 387 ? 8.243 -20.875 9.880 1.00 95.81 387 TRP A C 1
ATOM 2930 O O . TRP A 1 387 ? 8.915 -20.679 8.873 1.00 95.81 387 TRP A O 1
ATOM 2940 N N . GLU A 1 388 ? 8.209 -22.056 10.487 1.00 92.62 388 GLU A N 1
ATOM 2941 C CA . GLU A 1 388 ? 8.997 -23.225 10.076 1.00 92.62 388 GLU A CA 1
ATOM 2942 C C . GLU A 1 388 ? 8.734 -23.637 8.617 1.00 92.62 388 GLU A C 1
ATOM 2944 O O . GLU A 1 388 ? 9.658 -24.016 7.900 1.00 92.62 388 GLU A O 1
ATOM 2949 N N . SER A 1 389 ? 7.490 -23.499 8.145 1.00 91.44 389 SER A N 1
ATOM 2950 C CA . SER A 1 389 ? 7.102 -23.808 6.763 1.00 91.44 389 SER A CA 1
ATOM 2951 C C . SER A 1 389 ? 7.392 -22.653 5.794 1.00 91.44 389 SER A C 1
ATOM 2953 O O . SER A 1 389 ? 7.558 -22.875 4.592 1.00 91.44 389 SER A O 1
ATOM 2955 N N . MET A 1 390 ? 7.488 -21.418 6.297 1.00 94.06 390 MET A N 1
ATOM 2956 C CA . MET A 1 390 ? 7.628 -20.213 5.473 1.00 94.06 390 MET A CA 1
ATOM 2957 C C . MET A 1 390 ? 9.061 -19.679 5.363 1.00 94.06 390 MET A C 1
ATOM 2959 O O . MET A 1 390 ? 9.399 -19.048 4.362 1.00 94.06 390 MET A O 1
ATOM 2963 N N . ALA A 1 391 ? 9.905 -19.899 6.374 1.00 93.81 391 ALA A N 1
ATOM 2964 C CA . ALA A 1 391 ? 11.203 -19.237 6.518 1.00 93.81 391 ALA A CA 1
ATOM 2965 C C . ALA A 1 391 ? 12.104 -19.405 5.285 1.00 93.81 391 ALA A C 1
ATOM 2967 O O . ALA A 1 391 ? 12.766 -18.454 4.868 1.00 93.81 391 ALA A O 1
ATOM 2968 N N . TRP A 1 392 ? 12.082 -20.589 4.664 1.00 94.88 392 TRP A N 1
ATOM 2969 C CA . TRP A 1 392 ? 12.879 -20.879 3.472 1.00 94.88 392 TRP A CA 1
ATOM 2970 C C . TRP A 1 392 ? 12.483 -20.023 2.260 1.00 94.88 392 TRP A C 1
ATOM 2972 O O . TRP A 1 392 ? 13.345 -19.674 1.457 1.00 94.88 392 TRP A O 1
ATOM 2982 N N . ALA A 1 393 ? 11.196 -19.687 2.133 1.00 94.50 393 ALA A N 1
ATOM 2983 C CA . ALA A 1 393 ? 10.648 -18.870 1.053 1.00 94.50 393 ALA A CA 1
ATOM 2984 C C . ALA A 1 393 ? 10.823 -17.369 1.322 1.00 94.50 393 ALA A C 1
ATOM 2986 O O . ALA A 1 393 ? 10.826 -16.573 0.392 1.00 94.50 393 ALA A O 1
ATOM 2987 N N . TYR A 1 394 ? 10.954 -16.978 2.592 1.00 92.88 394 TYR A N 1
ATOM 2988 C CA . TYR A 1 394 ? 11.190 -15.590 2.985 1.00 92.88 394 TYR A CA 1
ATOM 2989 C C . TYR A 1 394 ? 12.654 -15.165 2.797 1.00 92.88 394 TYR A C 1
ATOM 2991 O O . TYR A 1 394 ? 12.930 -14.053 2.345 1.00 92.88 394 TYR A O 1
ATOM 2999 N N . ASP A 1 395 ? 13.600 -16.038 3.158 1.00 93.00 395 ASP A N 1
ATOM 3000 C CA . ASP A 1 395 ? 15.036 -15.782 3.030 1.00 93.00 395 ASP A CA 1
ATOM 3001 C C . ASP A 1 395 ? 15.574 -16.340 1.705 1.00 93.00 395 ASP A C 1
ATOM 3003 O O . ASP A 1 395 ? 15.643 -17.554 1.494 1.00 93.00 395 ASP A O 1
ATOM 3007 N N . LYS A 1 396 ? 16.037 -15.448 0.824 1.00 93.06 396 LYS A N 1
ATOM 3008 C CA . LYS A 1 396 ? 16.563 -15.803 -0.504 1.00 93.06 396 LYS A CA 1
ATOM 3009 C C . LYS A 1 396 ? 17.765 -16.751 -0.446 1.00 93.06 396 LYS A C 1
ATOM 3011 O O . LYS A 1 396 ? 17.980 -17.515 -1.388 1.00 93.06 396 LYS A O 1
ATOM 3016 N N . ARG A 1 397 ? 18.549 -16.745 0.638 1.00 92.56 397 ARG A N 1
ATOM 3017 C CA . ARG A 1 397 ? 19.674 -17.681 0.835 1.00 92.56 397 ARG A CA 1
ATOM 3018 C C . ARG A 1 397 ? 19.146 -19.101 1.000 1.00 92.56 397 ARG A C 1
ATOM 3020 O O . ARG A 1 397 ? 19.622 -20.023 0.339 1.00 92.56 397 ARG A O 1
ATOM 3027 N N . LEU A 1 398 ? 18.125 -19.258 1.842 1.00 94.50 398 LEU A N 1
ATOM 3028 C CA . LEU A 1 398 ? 17.462 -20.538 2.078 1.00 94.50 398 LEU A CA 1
ATOM 3029 C C . LEU A 1 398 ? 16.677 -20.996 0.846 1.00 94.50 398 LEU A C 1
ATOM 3031 O O . LEU A 1 398 ? 16.717 -22.177 0.516 1.00 94.50 398 LEU A O 1
ATOM 3035 N N . THR A 1 399 ? 16.056 -20.068 0.114 1.00 95.88 399 THR A N 1
ATOM 3036 C CA . THR A 1 399 ? 15.382 -20.352 -1.161 1.00 95.88 399 THR A CA 1
ATOM 3037 C C . THR A 1 399 ? 16.330 -21.011 -2.163 1.00 95.88 399 THR A C 1
ATOM 3039 O O . THR A 1 399 ? 16.008 -22.056 -2.727 1.00 95.88 399 THR A O 1
ATOM 3042 N N . HIS A 1 400 ? 17.519 -20.438 -2.377 1.00 94.88 400 HIS A N 1
ATOM 3043 C CA . HIS A 1 400 ? 18.488 -21.006 -3.318 1.00 94.88 400 HIS A CA 1
ATOM 3044 C C . HIS A 1 400 ? 19.120 -22.303 -2.804 1.00 94.88 400 HIS A C 1
ATOM 3046 O O . HIS A 1 400 ? 19.318 -23.223 -3.592 1.00 94.88 400 HIS A O 1
ATOM 3052 N N . ARG A 1 401 ? 19.361 -22.431 -1.491 1.00 94.75 401 ARG A N 1
ATOM 3053 C CA . ARG A 1 401 ? 19.785 -23.708 -0.894 1.00 94.75 401 ARG A CA 1
ATOM 3054 C C . ARG A 1 401 ? 18.758 -24.808 -1.163 1.00 94.75 401 ARG A C 1
ATOM 3056 O O . ARG A 1 401 ? 19.121 -25.876 -1.646 1.00 94.75 401 ARG A O 1
ATOM 3063 N N . ARG A 1 402 ? 17.477 -24.516 -0.929 1.00 9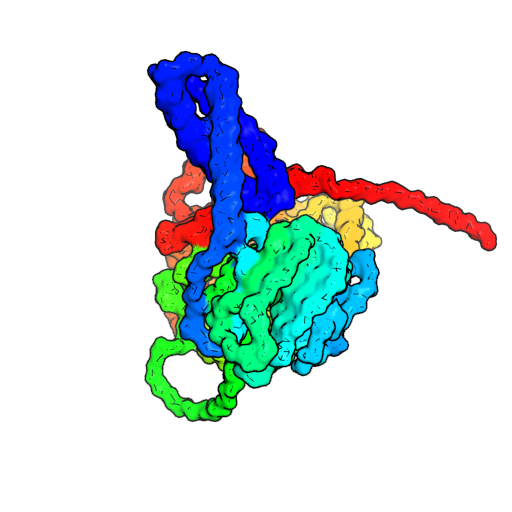5.50 402 ARG A N 1
ATOM 3064 C CA . ARG A 1 402 ? 16.384 -25.457 -1.172 1.00 95.50 402 ARG A CA 1
ATOM 3065 C C . ARG A 1 402 ? 16.279 -25.835 -2.644 1.00 95.50 402 ARG A C 1
ATOM 3067 O O . ARG A 1 402 ? 16.086 -27.003 -2.960 1.00 95.50 402 ARG A O 1
ATOM 3074 N N . ALA A 1 403 ? 16.461 -24.869 -3.543 1.00 96.94 403 ALA A N 1
ATOM 3075 C CA . ALA A 1 403 ? 16.497 -25.121 -4.978 1.00 96.94 403 ALA A CA 1
ATOM 3076 C C . ALA A 1 403 ? 17.609 -26.110 -5.367 1.00 96.94 403 ALA A C 1
ATOM 3078 O O . ALA A 1 403 ? 17.335 -27.029 -6.137 1.00 96.94 403 ALA A O 1
ATOM 3079 N N . SER A 1 404 ? 18.814 -25.992 -4.797 1.00 95.94 404 SER A N 1
ATOM 3080 C CA . SER A 1 404 ? 19.888 -26.979 -4.992 1.00 95.94 404 SER A CA 1
ATOM 3081 C C . SER A 1 404 ? 19.484 -28.378 -4.532 1.00 95.94 404 SER A C 1
ATOM 3083 O O . SER A 1 404 ? 19.658 -29.335 -5.281 1.00 95.94 404 SER A O 1
ATOM 3085 N N . GLU A 1 405 ? 18.919 -28.495 -3.326 1.00 96.25 405 GLU A N 1
ATOM 3086 C CA . GLU A 1 405 ? 18.509 -29.777 -2.731 1.00 96.25 405 GLU A CA 1
ATOM 3087 C C . GLU A 1 405 ? 17.477 -30.513 -3.592 1.00 96.25 405 GLU A C 1
ATOM 3089 O O . GLU A 1 405 ? 17.540 -31.732 -3.733 1.00 96.25 405 GLU A O 1
ATOM 3094 N N . VAL A 1 406 ? 16.547 -29.775 -4.205 1.00 96.62 406 VAL A N 1
ATOM 3095 C CA . VAL A 1 406 ? 15.508 -30.351 -5.073 1.00 96.62 406 VAL A CA 1
ATOM 3096 C C . VAL A 1 406 ? 15.890 -30.355 -6.561 1.00 96.62 406 VAL A C 1
ATOM 3098 O O . VAL A 1 406 ? 15.072 -30.702 -7.411 1.00 96.62 406 VAL A O 1
ATOM 3101 N N . GLY A 1 407 ? 17.111 -29.955 -6.922 1.00 96.06 407 GLY A N 1
ATOM 3102 C CA . GLY A 1 407 ? 17.578 -29.938 -8.312 1.00 96.06 407 GLY A CA 1
ATOM 3103 C C . GLY A 1 407 ? 16.843 -28.942 -9.220 1.00 96.06 407 GLY A C 1
ATOM 3104 O O . GLY A 1 407 ? 16.617 -29.227 -10.398 1.00 96.06 407 GLY A O 1
ATOM 3105 N N . VAL A 1 408 ? 16.441 -27.787 -8.687 1.00 97.62 408 VAL A N 1
ATOM 3106 C CA . VAL A 1 408 ? 15.898 -26.651 -9.445 1.00 97.62 408 VAL A CA 1
ATOM 3107 C C . VAL A 1 408 ? 17.031 -25.675 -9.750 1.00 97.62 408 VAL A C 1
ATOM 3109 O O . VAL A 1 408 ? 17.711 -25.186 -8.851 1.00 97.62 408 VAL A O 1
ATOM 3112 N N . ALA A 1 409 ? 17.234 -25.372 -11.033 1.00 97.56 409 ALA A N 1
ATOM 3113 C CA . ALA A 1 409 ? 18.284 -24.452 -11.450 1.00 97.56 409 ALA A CA 1
ATOM 3114 C C . ALA A 1 409 ? 18.056 -23.053 -10.858 1.00 97.56 409 ALA A C 1
ATOM 3116 O O . ALA A 1 409 ? 16.942 -22.526 -10.858 1.00 97.56 409 ALA A O 1
ATOM 3117 N N . HIS A 1 410 ? 19.128 -22.424 -10.393 1.00 96.56 410 HIS A N 1
ATOM 3118 C CA . HIS A 1 410 ? 19.115 -21.064 -9.873 1.00 96.56 410 HIS A CA 1
ATOM 3119 C C . HIS A 1 410 ? 20.428 -20.355 -10.235 1.00 96.56 410 HIS A C 1
ATOM 3121 O O . HIS A 1 410 ? 21.403 -21.015 -10.609 1.00 96.56 410 HIS A O 1
ATOM 3127 N N . PRO A 1 411 ? 20.480 -19.018 -10.149 1.00 94.94 411 PRO A N 1
ATOM 3128 C CA . PRO A 1 411 ? 21.697 -18.284 -10.429 1.00 94.94 411 PRO A CA 1
ATOM 3129 C C . PRO A 1 411 ? 22.798 -18.612 -9.412 1.00 94.94 411 PRO A C 1
ATOM 3131 O O . PRO A 1 411 ? 22.520 -18.748 -8.211 1.00 94.94 411 PRO A O 1
ATOM 3134 N N . LYS A 1 412 ? 24.055 -18.689 -9.866 1.00 93.31 412 LYS A N 1
ATOM 3135 C CA . LYS A 1 412 ? 25.228 -18.742 -8.976 1.00 93.31 412 LYS A CA 1
ATOM 3136 C C . LYS A 1 412 ? 25.163 -17.612 -7.954 1.00 93.31 412 LYS A C 1
ATOM 3138 O O . LYS A 1 412 ? 24.996 -16.450 -8.317 1.00 93.31 412 LYS A O 1
ATOM 3143 N N . THR A 1 413 ? 25.265 -17.976 -6.685 1.00 92.81 413 THR A N 1
ATOM 3144 C CA . THR A 1 413 ? 24.998 -17.091 -5.555 1.00 92.81 413 THR A CA 1
ATOM 3145 C C . THR A 1 413 ? 26.098 -17.254 -4.525 1.00 92.81 413 THR A C 1
ATOM 3147 O O . THR A 1 413 ? 26.502 -18.374 -4.223 1.00 92.81 413 THR A O 1
ATOM 3150 N N . PHE A 1 414 ? 26.553 -16.134 -3.986 1.00 90.31 414 PHE A N 1
ATOM 3151 C CA . PHE A 1 414 ? 27.638 -16.040 -3.032 1.00 90.31 414 PHE A CA 1
ATOM 3152 C C . PHE A 1 414 ? 27.162 -15.223 -1.830 1.00 90.31 414 PHE A C 1
ATOM 3154 O O . PHE A 1 414 ? 26.599 -14.135 -1.986 1.00 90.31 414 PHE A O 1
ATOM 3161 N N . CYS A 1 415 ? 27.378 -15.765 -0.637 1.00 85.44 415 CYS A N 1
ATOM 3162 C CA . CYS A 1 415 ? 27.192 -15.068 0.629 1.00 85.44 415 CYS A CA 1
ATOM 3163 C C . CYS A 1 415 ? 28.582 -14.866 1.214 1.00 85.44 415 CYS A C 1
ATOM 3165 O O . CYS A 1 415 ? 29.300 -15.847 1.395 1.00 85.44 415 CYS A O 1
ATOM 3167 N N . VAL A 1 416 ? 28.952 -13.615 1.452 1.00 83.44 416 VAL A N 1
ATOM 3168 C CA . VAL A 1 416 ? 30.248 -13.254 2.025 1.00 83.44 416 VAL A CA 1
ATOM 3169 C C . VAL A 1 416 ? 30.025 -12.511 3.326 1.00 83.44 416 VAL A C 1
ATOM 3171 O O . VAL A 1 416 ? 29.041 -11.784 3.458 1.00 83.44 416 VAL A O 1
ATOM 3174 N N . ALA A 1 417 ? 30.926 -12.704 4.282 1.00 75.50 417 ALA A N 1
ATOM 3175 C CA . ALA A 1 417 ? 30.864 -11.995 5.556 1.00 75.50 417 ALA A CA 1
ATOM 3176 C C . ALA A 1 417 ? 31.715 -10.718 5.543 1.00 75.50 417 ALA A C 1
ATOM 3178 O O . ALA A 1 417 ? 31.439 -9.784 6.294 1.00 75.50 417 ALA A O 1
ATOM 3179 N N . THR A 1 418 ? 32.740 -10.667 4.686 1.00 75.38 418 THR A N 1
ATOM 3180 C CA . THR A 1 418 ? 33.756 -9.609 4.696 1.00 75.38 418 THR A CA 1
ATOM 3181 C C . THR A 1 418 ? 34.073 -9.083 3.297 1.00 75.38 418 THR A C 1
ATOM 3183 O O . THR A 1 418 ? 33.964 -9.796 2.297 1.00 75.38 418 THR A O 1
ATOM 3186 N N . SER A 1 419 ? 34.524 -7.826 3.219 1.00 74.12 419 SER A N 1
ATOM 3187 C CA . SER A 1 419 ? 34.986 -7.228 1.958 1.00 74.12 419 SER A CA 1
ATOM 3188 C C . SER A 1 419 ? 36.239 -7.918 1.400 1.00 74.12 419 SER A C 1
ATOM 3190 O O . SER A 1 419 ? 36.454 -7.911 0.191 1.00 74.12 419 SER A O 1
ATOM 3192 N N . GLU A 1 420 ? 37.058 -8.561 2.240 1.00 78.88 420 GLU A N 1
ATOM 3193 C CA . GLU A 1 420 ? 38.264 -9.277 1.796 1.00 78.88 420 GLU A CA 1
ATOM 3194 C C . GLU A 1 420 ? 37.933 -10.510 0.941 1.00 78.88 420 GLU A C 1
ATOM 3196 O O . GLU A 1 420 ? 38.590 -10.772 -0.073 1.00 78.88 420 GLU A O 1
ATOM 3201 N N . GLU A 1 421 ? 36.862 -11.230 1.288 1.00 84.00 421 GLU A N 1
ATOM 3202 C CA . GLU A 1 421 ? 36.355 -12.363 0.505 1.00 84.00 421 GLU A CA 1
ATOM 3203 C C . GLU A 1 421 ? 35.945 -11.938 -0.917 1.00 84.00 421 GLU A C 1
ATOM 3205 O O . GLU A 1 421 ? 36.091 -12.714 -1.870 1.00 84.00 421 GLU A O 1
ATOM 3210 N N . LEU A 1 422 ? 35.517 -10.680 -1.100 1.00 84.00 422 LEU A N 1
ATOM 3211 C CA . LEU A 1 422 ? 35.149 -10.133 -2.410 1.00 84.00 422 LEU A CA 1
ATOM 3212 C C . LEU A 1 422 ? 36.304 -10.103 -3.394 1.00 84.00 422 LEU A C 1
ATOM 3214 O O . LEU A 1 422 ? 36.056 -10.226 -4.591 1.00 84.00 422 LEU A O 1
ATOM 3218 N N . PHE A 1 423 ? 37.552 -9.965 -2.948 1.00 83.06 423 PHE A N 1
ATOM 3219 C CA . PHE A 1 423 ? 38.693 -9.946 -3.865 1.00 83.06 423 PHE A CA 1
ATOM 3220 C C . PHE A 1 423 ? 38.943 -11.316 -4.496 1.00 83.06 423 PHE A C 1
ATOM 3222 O O . PHE A 1 423 ? 39.350 -11.397 -5.654 1.00 83.06 423 PHE A O 1
ATOM 3229 N N . ARG A 1 424 ? 38.646 -12.390 -3.758 1.00 82.88 424 ARG A N 1
ATOM 3230 C CA . ARG A 1 424 ? 38.926 -13.777 -4.162 1.00 82.88 424 ARG A CA 1
ATOM 3231 C C . ARG A 1 424 ? 37.709 -14.502 -4.731 1.00 82.88 424 ARG A C 1
ATOM 3233 O O . ARG A 1 424 ? 37.843 -15.621 -5.216 1.00 82.88 424 ARG A O 1
ATOM 3240 N N . LEU A 1 425 ? 36.530 -13.875 -4.708 1.00 85.62 425 LEU A N 1
ATOM 3241 C CA . LEU A 1 425 ? 35.294 -14.470 -5.211 1.00 85.62 425 LEU A CA 1
ATOM 3242 C C . LEU A 1 425 ? 35.405 -14.856 -6.701 1.00 85.62 425 LEU A C 1
ATOM 3244 O O . LEU A 1 425 ? 35.584 -13.955 -7.539 1.00 85.62 425 LEU A O 1
ATOM 3248 N N . PRO A 1 426 ? 35.230 -16.145 -7.061 1.00 86.50 426 PRO A N 1
ATOM 3249 C CA . PRO A 1 426 ? 35.251 -16.613 -8.444 1.00 86.50 426 PRO A CA 1
ATOM 3250 C C . PRO A 1 426 ? 33.901 -16.329 -9.122 1.00 86.50 426 PRO A C 1
ATOM 3252 O O . PRO A 1 426 ? 33.134 -17.235 -9.454 1.00 86.50 426 PRO A O 1
ATOM 3255 N N . CYS A 1 427 ? 33.579 -15.047 -9.296 1.00 86.31 427 CYS A N 1
ATOM 3256 C CA . CYS A 1 427 ? 32.371 -14.596 -9.979 1.00 86.31 427 CYS A CA 1
ATOM 3257 C C . CYS A 1 427 ? 32.693 -14.059 -11.381 1.00 86.31 427 CYS A C 1
ATOM 3259 O O . CYS A 1 427 ? 33.726 -13.429 -11.605 1.00 86.31 427 CYS A O 1
ATOM 3261 N N . ALA A 1 428 ? 31.790 -14.326 -12.327 1.00 89.56 428 ALA A N 1
ATOM 3262 C CA . ALA A 1 428 ? 31.808 -13.721 -13.651 1.00 89.56 428 ALA A CA 1
ATOM 3263 C C . ALA A 1 428 ? 30.880 -12.503 -13.649 1.00 89.56 428 ALA A C 1
ATOM 3265 O O . ALA A 1 428 ? 29.755 -12.582 -13.151 1.00 89.56 428 ALA A O 1
ATOM 3266 N N . PHE A 1 429 ? 31.349 -11.391 -14.205 1.00 92.75 429 PHE A N 1
ATOM 3267 C CA . PHE A 1 429 ? 30.575 -10.158 -14.289 1.00 92.75 429 PHE A CA 1
ATOM 3268 C C . PHE A 1 429 ? 29.669 -10.137 -15.532 1.00 92.75 429 PHE A C 1
ATOM 3270 O O . PHE A 1 429 ? 30.008 -10.753 -16.546 1.00 92.75 429 PHE A O 1
ATOM 3277 N N . PRO A 1 430 ? 28.532 -9.415 -15.494 1.00 94.50 430 PRO A N 1
ATOM 3278 C CA . PRO A 1 430 ? 28.022 -8.627 -14.366 1.00 94.50 430 PRO A CA 1
ATOM 3279 C C . PRO A 1 430 ? 27.364 -9.470 -13.259 1.00 94.50 430 PRO A C 1
ATOM 3281 O O . PRO A 1 430 ? 26.766 -10.517 -13.512 1.00 94.50 430 PRO A O 1
ATOM 3284 N N . VAL A 1 431 ? 27.420 -8.954 -12.029 1.00 95.12 431 VAL A N 1
ATOM 3285 C CA . VAL A 1 431 ? 26.731 -9.501 -10.847 1.00 95.12 431 VAL A CA 1
ATOM 3286 C C . VAL A 1 431 ? 25.750 -8.480 -10.273 1.00 95.12 431 VAL A C 1
ATOM 3288 O O . VAL A 1 431 ? 25.791 -7.292 -10.607 1.00 95.12 431 VAL A O 1
ATOM 3291 N N . VAL A 1 432 ? 24.858 -8.940 -9.401 1.00 94.31 432 VAL A N 1
ATOM 3292 C CA . VAL A 1 432 ? 23.948 -8.094 -8.627 1.00 94.31 432 VAL A CA 1
ATOM 3293 C C . VAL A 1 432 ? 24.110 -8.341 -7.135 1.00 94.31 432 VAL A C 1
ATOM 3295 O O . VAL A 1 432 ? 24.199 -9.488 -6.699 1.00 94.31 432 VAL A O 1
ATOM 3298 N N . LEU A 1 433 ? 24.117 -7.259 -6.362 1.00 93.88 433 LEU A N 1
ATOM 3299 C CA . LEU A 1 433 ? 23.984 -7.288 -4.913 1.00 93.88 433 LEU A CA 1
ATOM 3300 C C . LEU A 1 433 ? 22.505 -7.147 -4.567 1.00 93.88 433 LEU A C 1
ATOM 3302 O O . LEU A 1 433 ? 21.856 -6.220 -5.049 1.00 93.88 433 LEU A O 1
ATOM 3306 N N . LYS A 1 434 ? 21.965 -8.045 -3.748 1.00 92.38 434 LYS A N 1
ATOM 3307 C CA . LYS A 1 434 ? 20.564 -8.026 -3.313 1.00 92.38 434 LYS A CA 1
ATOM 3308 C C . LYS A 1 434 ? 20.454 -8.358 -1.823 1.00 92.38 434 LYS A C 1
ATOM 3310 O O . LYS A 1 434 ? 21.253 -9.155 -1.334 1.00 92.38 434 LYS A O 1
ATOM 3315 N N . PRO A 1 435 ? 19.482 -7.798 -1.089 1.00 91.88 435 PRO A N 1
ATOM 3316 C CA . PRO A 1 435 ? 19.230 -8.209 0.285 1.00 91.88 435 PRO A CA 1
ATOM 3317 C C . PRO A 1 435 ? 18.677 -9.641 0.319 1.00 91.88 435 PRO A C 1
ATOM 3319 O O . PRO A 1 435 ? 17.814 -10.001 -0.485 1.00 91.88 435 PRO A O 1
ATOM 3322 N N . ALA A 1 436 ? 19.141 -10.449 1.271 1.00 90.69 436 ALA A N 1
ATOM 3323 C CA . ALA A 1 436 ? 18.640 -11.796 1.535 1.00 90.69 436 ALA A CA 1
ATOM 3324 C C . ALA A 1 436 ? 17.174 -11.783 1.982 1.00 90.69 436 ALA A C 1
ATOM 3326 O O . ALA A 1 436 ? 16.381 -12.631 1.574 1.00 90.69 436 ALA A O 1
ATOM 3327 N N . TYR A 1 437 ? 16.819 -10.786 2.789 1.00 87.69 437 TYR A N 1
ATOM 3328 C CA . TYR A 1 437 ? 15.474 -10.511 3.275 1.00 87.69 437 TYR A CA 1
ATOM 3329 C C . TYR A 1 437 ? 15.323 -9.015 3.580 1.00 87.69 437 TYR A C 1
ATOM 3331 O O . TYR A 1 437 ? 16.308 -8.289 3.713 1.00 87.69 437 TYR A O 1
ATOM 3339 N N . LYS A 1 438 ? 14.082 -8.549 3.743 1.00 83.62 438 LYS A N 1
ATOM 3340 C CA . LYS A 1 438 ? 13.768 -7.174 4.159 1.00 83.62 438 LYS A CA 1
ATOM 3341 C C . LYS A 1 438 ? 13.286 -7.183 5.613 1.00 83.62 438 LYS A C 1
ATOM 3343 O O . LYS A 1 438 ? 12.302 -7.844 5.908 1.00 83.62 438 LYS A O 1
ATOM 3348 N N . ARG A 1 439 ? 13.989 -6.516 6.534 1.00 74.31 439 ARG A N 1
ATOM 3349 C CA . ARG A 1 439 ? 13.489 -6.252 7.907 1.00 74.31 439 ARG A CA 1
ATOM 3350 C C . ARG A 1 439 ? 13.028 -4.810 8.051 1.00 74.31 439 ARG A C 1
ATOM 3352 O O . ARG A 1 439 ? 11.956 -4.560 8.577 1.00 74.31 439 ARG A O 1
ATOM 3359 N N . GLU A 1 440 ? 13.833 -3.900 7.520 1.00 74.44 440 GLU A N 1
ATOM 3360 C CA . GLU A 1 440 ? 13.588 -2.466 7.531 1.00 74.44 440 GLU A CA 1
ATOM 3361 C C . GLU A 1 440 ? 13.709 -1.907 6.117 1.00 74.44 440 GLU A C 1
ATOM 3363 O O . GLU A 1 440 ? 14.355 -2.490 5.233 1.00 74.44 440 GLU A O 1
ATOM 3368 N N . GLU A 1 441 ? 13.059 -0.771 5.891 1.00 77.50 441 GLU A N 1
ATOM 3369 C CA . GLU A 1 441 ? 13.137 -0.062 4.626 1.00 77.50 441 GLU A CA 1
ATOM 3370 C C . GLU A 1 441 ? 14.296 0.933 4.639 1.00 77.50 441 GLU A C 1
ATOM 3372 O O . GLU A 1 441 ? 14.323 1.883 5.412 1.00 77.50 441 GLU A O 1
ATOM 3377 N N . ASN A 1 442 ? 15.256 0.710 3.750 1.00 84.88 442 ASN A N 1
ATOM 3378 C CA . ASN A 1 442 ? 16.400 1.575 3.512 1.00 84.88 442 ASN A CA 1
ATOM 3379 C C . ASN A 1 442 ? 16.712 1.581 2.010 1.00 84.88 442 ASN A C 1
ATOM 3381 O O . ASN A 1 442 ? 16.031 0.925 1.219 1.00 84.88 442 ASN A O 1
ATOM 3385 N N . ARG A 1 443 ? 17.736 2.326 1.584 1.00 85.00 443 ARG A N 1
ATOM 3386 C CA . ARG A 1 443 ? 18.069 2.443 0.157 1.00 85.00 443 ARG A CA 1
ATOM 3387 C C . ARG A 1 443 ? 18.359 1.080 -0.486 1.00 85.00 443 ARG A C 1
ATOM 3389 O O . ARG A 1 443 ? 17.806 0.789 -1.541 1.00 85.00 443 ARG A O 1
ATOM 3396 N N . PHE A 1 444 ? 19.152 0.231 0.166 1.00 85.94 444 PHE A N 1
ATOM 3397 C CA . PHE A 1 444 ? 19.514 -1.087 -0.356 1.00 85.94 444 PHE A CA 1
ATOM 3398 C C . PHE A 1 444 ? 18.313 -2.045 -0.422 1.00 85.94 444 PHE A C 1
ATOM 3400 O O . PHE A 1 444 ? 18.092 -2.707 -1.439 1.00 85.94 444 PHE A O 1
ATOM 3407 N N . THR A 1 445 ? 17.477 -2.082 0.623 1.00 81.06 445 THR A N 1
ATOM 3408 C CA . THR A 1 445 ? 16.290 -2.951 0.651 1.00 81.06 445 THR A CA 1
ATOM 3409 C C . THR A 1 445 ? 15.164 -2.461 -0.258 1.00 81.06 445 THR A C 1
ATOM 3411 O O . THR A 1 445 ? 14.409 -3.277 -0.794 1.00 81.06 445 THR A O 1
ATOM 3414 N N . ARG A 1 446 ? 15.073 -1.148 -0.497 1.00 80.56 446 ARG A N 1
ATOM 3415 C CA . ARG A 1 446 ? 14.126 -0.534 -1.437 1.00 80.56 446 ARG A CA 1
ATOM 3416 C C . ARG A 1 446 ? 14.512 -0.789 -2.892 1.00 80.56 446 ARG A C 1
ATOM 3418 O O . ARG A 1 446 ? 13.647 -1.129 -3.702 1.00 80.56 446 ARG A O 1
ATOM 3425 N N . ASP A 1 447 ? 15.796 -0.663 -3.219 1.00 76.56 447 ASP A N 1
ATOM 3426 C CA . ASP A 1 447 ? 16.279 -0.774 -4.596 1.00 76.56 447 ASP A CA 1
ATOM 3427 C C . ASP A 1 447 ? 16.269 -2.224 -5.124 1.00 76.56 447 ASP A C 1
ATOM 3429 O O . ASP A 1 447 ? 16.300 -2.436 -6.334 1.00 76.56 447 ASP A O 1
ATOM 3433 N N . ARG A 1 448 ? 16.146 -3.221 -4.230 1.00 78.50 448 ARG A N 1
ATOM 3434 C CA . ARG A 1 448 ? 16.075 -4.682 -4.471 1.00 78.50 448 ARG A CA 1
ATOM 3435 C C . ARG A 1 448 ? 17.306 -5.323 -5.115 1.00 78.50 448 ARG A C 1
ATOM 3437 O O . ARG A 1 448 ? 17.592 -6.477 -4.801 1.00 78.50 448 ARG A O 1
ATOM 3444 N N . ALA A 1 449 ? 18.002 -4.636 -6.015 1.00 86.69 449 ALA A N 1
ATOM 3445 C CA . ALA A 1 449 ? 19.222 -5.125 -6.640 1.00 86.69 449 ALA A CA 1
ATOM 3446 C C . ALA A 1 449 ? 20.122 -3.975 -7.112 1.00 86.69 449 ALA A C 1
ATOM 3448 O O . ALA A 1 449 ? 19.674 -3.070 -7.815 1.00 86.69 449 ALA A O 1
ATOM 3449 N N . TRP A 1 450 ? 21.414 -4.051 -6.799 1.00 91.75 450 TRP A N 1
ATOM 3450 C CA . TRP A 1 450 ? 22.444 -3.150 -7.312 1.00 91.75 450 TRP A CA 1
ATOM 3451 C C . TRP A 1 450 ? 23.382 -3.900 -8.250 1.00 91.75 450 TRP A C 1
ATOM 3453 O O . TRP A 1 450 ? 24.026 -4.868 -7.859 1.00 91.75 450 TRP A O 1
ATOM 3463 N N . ARG A 1 451 ? 23.474 -3.451 -9.502 1.00 93.75 451 ARG A N 1
ATOM 3464 C CA . ARG A 1 451 ? 24.351 -4.052 -10.513 1.00 93.75 451 ARG A CA 1
ATOM 3465 C C . ARG A 1 451 ? 25.806 -3.617 -10.320 1.00 93.75 451 ARG A C 1
ATOM 3467 O O . ARG A 1 451 ? 26.070 -2.429 -10.143 1.00 93.75 451 ARG A O 1
ATOM 3474 N N . ALA A 1 452 ? 26.726 -4.569 -10.453 1.00 94.44 452 ALA A N 1
ATOM 3475 C CA . ALA A 1 452 ? 28.165 -4.348 -10.547 1.00 94.44 452 ALA A CA 1
ATOM 3476 C C . ALA A 1 452 ? 28.714 -5.025 -11.814 1.00 94.44 452 ALA A C 1
ATOM 3478 O O . ALA A 1 452 ? 28.482 -6.213 -12.051 1.00 94.44 452 ALA A O 1
ATOM 3479 N N . ASN A 1 453 ? 29.410 -4.253 -12.651 1.00 95.50 453 ASN A N 1
ATOM 3480 C CA . ASN A 1 453 ? 29.947 -4.725 -13.936 1.00 95.50 453 ASN A CA 1
ATOM 3481 C C . ASN A 1 453 ? 31.401 -5.202 -13.849 1.00 95.50 453 ASN A C 1
ATOM 3483 O O . ASN A 1 453 ? 31.881 -5.841 -14.778 1.00 95.50 453 ASN A O 1
ATOM 3487 N N . ASP A 1 454 ? 32.080 -4.907 -12.748 1.00 94.56 454 ASP A N 1
ATOM 3488 C CA . ASP A 1 454 ? 33.461 -5.284 -12.489 1.00 94.56 454 ASP A CA 1
ATOM 3489 C C . ASP A 1 454 ? 33.692 -5.403 -10.974 1.00 94.56 454 ASP A C 1
ATOM 3491 O O . ASP A 1 454 ? 32.804 -5.126 -10.155 1.00 94.56 454 ASP A O 1
ATOM 3495 N N . ARG A 1 455 ? 34.889 -5.857 -10.597 1.00 93.00 455 ARG A N 1
ATOM 3496 C CA . ARG A 1 455 ? 35.234 -6.147 -9.202 1.00 93.00 455 ARG A CA 1
ATOM 3497 C C . ARG A 1 455 ? 35.336 -4.892 -8.342 1.00 93.00 455 ARG A C 1
ATOM 3499 O O . ARG A 1 455 ? 34.910 -4.932 -7.192 1.00 93.00 455 ARG A O 1
ATOM 3506 N N . ALA A 1 456 ? 35.852 -3.793 -8.889 1.00 92.56 456 ALA A N 1
ATOM 3507 C CA . ALA A 1 456 ? 35.957 -2.534 -8.159 1.00 92.56 456 ALA A CA 1
ATOM 3508 C C . ALA A 1 456 ? 34.559 -1.992 -7.819 1.00 92.56 456 ALA A C 1
ATOM 3510 O O . ALA A 1 456 ? 34.284 -1.654 -6.668 1.00 92.56 456 ALA A O 1
ATOM 3511 N N . ALA A 1 457 ? 33.642 -2.016 -8.790 1.00 94.62 457 ALA A N 1
ATOM 3512 C CA . ALA A 1 457 ? 32.245 -1.657 -8.589 1.00 94.62 457 ALA A CA 1
ATOM 3513 C C . ALA A 1 457 ? 31.542 -2.587 -7.587 1.00 94.62 457 ALA A C 1
ATOM 3515 O O . ALA A 1 457 ? 30.728 -2.115 -6.796 1.00 94.62 457 ALA A O 1
ATOM 3516 N N . LEU A 1 458 ? 31.842 -3.892 -7.594 1.00 94.38 458 LEU A N 1
ATOM 3517 C CA . LEU A 1 458 ? 31.285 -4.844 -6.625 1.00 94.38 458 LEU A CA 1
ATOM 3518 C C . LEU A 1 458 ? 31.688 -4.492 -5.190 1.00 94.38 458 LEU A C 1
ATOM 3520 O O . LEU A 1 458 ? 30.817 -4.446 -4.326 1.00 94.38 458 LEU A O 1
ATOM 3524 N N . ILE A 1 459 ? 32.972 -4.222 -4.950 1.00 92.50 459 ILE A N 1
ATOM 3525 C CA . ILE A 1 459 ? 33.488 -3.871 -3.619 1.00 92.50 459 ILE A CA 1
ATOM 3526 C C . ILE A 1 459 ? 32.855 -2.570 -3.128 1.00 92.50 459 ILE A C 1
ATOM 3528 O O . ILE A 1 459 ? 32.251 -2.559 -2.059 1.00 92.50 459 ILE A O 1
ATOM 3532 N N . ALA A 1 460 ? 32.879 -1.518 -3.951 1.00 93.19 460 ALA A N 1
ATOM 3533 C CA . ALA A 1 460 ? 32.292 -0.229 -3.590 1.00 93.19 460 ALA A CA 1
ATOM 3534 C C . ALA A 1 460 ? 30.791 -0.343 -3.262 1.00 93.19 460 ALA A C 1
ATOM 3536 O O . ALA A 1 460 ? 30.310 0.238 -2.292 1.00 93.19 460 ALA A O 1
ATOM 3537 N N . ARG A 1 461 ? 30.036 -1.128 -4.046 1.00 93.69 461 ARG A N 1
ATOM 3538 C CA . ARG A 1 461 ? 28.602 -1.349 -3.798 1.00 93.69 461 ARG A CA 1
ATOM 3539 C C . ARG A 1 461 ? 28.333 -2.227 -2.585 1.00 93.69 461 ARG A C 1
ATOM 3541 O O . ARG A 1 461 ? 27.294 -2.051 -1.956 1.00 93.69 461 ARG A O 1
ATOM 3548 N N . PHE A 1 462 ? 29.220 -3.163 -2.264 1.00 93.12 462 PHE A N 1
ATOM 3549 C CA . PHE A 1 462 ? 29.103 -3.974 -1.058 1.00 93.12 462 PHE A CA 1
ATOM 3550 C C . PHE A 1 462 ? 29.334 -3.127 0.191 1.00 93.12 462 PHE A C 1
ATOM 3552 O O . PHE A 1 462 ? 28.511 -3.161 1.097 1.00 93.12 462 PHE A O 1
ATOM 3559 N N . GLU A 1 463 ? 30.390 -2.314 0.210 1.00 92.12 463 GLU A N 1
ATOM 3560 C CA . GLU A 1 463 ? 30.662 -1.375 1.304 1.00 92.12 463 GLU A CA 1
ATOM 3561 C C . GLU A 1 463 ? 29.491 -0.408 1.503 1.00 92.12 463 GLU A C 1
ATOM 3563 O O . GLU A 1 463 ? 29.004 -0.248 2.621 1.00 92.12 463 GLU A O 1
ATOM 3568 N N . GLU A 1 464 ? 28.961 0.152 0.411 1.00 92.50 464 GLU A N 1
ATOM 3569 C CA . GLU A 1 464 ? 27.760 0.989 0.443 1.00 92.50 464 GLU A CA 1
ATOM 3570 C C . GLU A 1 464 ? 26.544 0.224 1.000 1.00 92.50 464 GLU A C 1
ATOM 3572 O O . GLU A 1 464 ? 25.819 0.757 1.841 1.00 92.50 464 GLU A O 1
ATOM 3577 N N . ALA A 1 465 ? 26.325 -1.034 0.601 1.00 92.06 465 ALA A N 1
ATOM 3578 C CA . ALA A 1 465 ? 25.226 -1.853 1.117 1.00 92.06 465 ALA A CA 1
ATOM 3579 C C . ALA A 1 465 ? 25.387 -2.151 2.618 1.00 92.06 465 ALA A C 1
ATOM 3581 O O . ALA A 1 465 ? 24.400 -2.103 3.354 1.00 92.06 465 ALA A O 1
ATOM 3582 N N . CYS A 1 466 ? 26.617 -2.369 3.084 1.00 91.38 466 CYS A N 1
ATOM 3583 C CA . CYS A 1 466 ? 26.947 -2.596 4.491 1.00 91.38 466 CYS A CA 1
ATOM 3584 C C . CYS A 1 466 ? 26.704 -1.366 5.383 1.00 91.38 466 CYS A C 1
ATOM 3586 O O . CYS A 1 466 ? 26.530 -1.513 6.589 1.00 91.38 466 CYS A O 1
ATOM 3588 N N . THR A 1 467 ? 26.617 -0.156 4.813 1.00 92.19 467 THR A N 1
ATOM 3589 C CA . THR A 1 467 ? 26.138 1.028 5.561 1.00 92.19 467 THR A CA 1
ATOM 3590 C C . THR A 1 467 ? 24.631 0.994 5.834 1.00 92.19 467 THR A C 1
ATOM 3592 O O . THR A 1 467 ? 24.145 1.688 6.723 1.00 92.19 467 THR A O 1
ATOM 3595 N N . CYS A 1 468 ? 23.881 0.200 5.063 1.00 89.50 468 CYS A N 1
ATOM 3596 C CA . CYS A 1 468 ? 22.424 0.110 5.133 1.00 89.50 468 CYS A CA 1
ATOM 3597 C C . CYS A 1 468 ? 21.935 -1.144 5.871 1.00 89.50 468 CYS A C 1
ATOM 3599 O O . CYS A 1 468 ? 20.865 -1.119 6.477 1.00 89.50 468 CYS A O 1
ATOM 3601 N N . VAL A 1 469 ? 22.656 -2.261 5.759 1.00 90.25 469 VAL A N 1
ATOM 3602 C CA . VAL A 1 469 ? 22.293 -3.561 6.342 1.00 90.25 469 VAL A CA 1
ATOM 3603 C C . VAL A 1 469 ? 23.535 -4.293 6.841 1.00 90.25 469 VAL A C 1
ATOM 3605 O O . VAL A 1 469 ? 24.640 -4.025 6.385 1.00 90.25 469 VAL A O 1
ATOM 3608 N N . ALA A 1 470 ? 23.353 -5.259 7.741 1.00 89.19 470 ALA A N 1
ATOM 3609 C CA . ALA A 1 470 ? 24.452 -6.117 8.169 1.00 89.19 470 ALA A CA 1
ATOM 3610 C C . ALA A 1 470 ? 25.046 -6.906 6.976 1.00 89.19 470 ALA A C 1
ATOM 3612 O O . ALA A 1 470 ? 24.288 -7.310 6.084 1.00 89.19 470 ALA A O 1
ATOM 3613 N N . PRO A 1 471 ? 26.371 -7.156 6.952 1.00 88.12 471 PRO A N 1
ATOM 3614 C CA . PRO A 1 471 ? 27.038 -7.817 5.827 1.00 88.12 471 PRO A CA 1
ATOM 3615 C C . PRO A 1 471 ? 26.431 -9.171 5.441 1.00 88.12 471 PRO A C 1
ATOM 3617 O O . PRO A 1 471 ? 26.299 -9.478 4.260 1.00 88.12 471 PRO A O 1
ATOM 3620 N N . ASP A 1 472 ? 25.974 -9.957 6.418 1.00 87.25 472 ASP A N 1
ATOM 3621 C CA . ASP A 1 472 ? 25.385 -11.281 6.194 1.00 87.25 472 ASP A CA 1
ATOM 3622 C C . ASP A 1 472 ? 24.027 -11.234 5.463 1.00 87.25 472 ASP A C 1
ATOM 3624 O O . ASP A 1 472 ? 23.586 -12.237 4.888 1.00 87.25 472 ASP A O 1
ATOM 3628 N N . VAL A 1 473 ? 23.367 -10.070 5.450 1.00 90.50 473 VAL A N 1
ATOM 3629 C CA . VAL A 1 473 ? 22.132 -9.816 4.696 1.00 90.50 473 VAL A CA 1
ATOM 3630 C C . VAL A 1 473 ? 22.431 -9.544 3.221 1.00 90.50 473 VAL A C 1
ATOM 3632 O O . VAL A 1 473 ? 21.540 -9.686 2.385 1.00 90.50 473 VAL A O 1
ATOM 3635 N N . VAL A 1 474 ? 23.659 -9.176 2.858 1.00 92.62 474 VAL A N 1
ATOM 3636 C CA . VAL A 1 474 ? 24.028 -8.876 1.472 1.00 92.62 474 VAL A CA 1
ATOM 3637 C C . VAL A 1 474 ? 24.329 -10.174 0.718 1.00 92.62 474 VAL A C 1
ATOM 3639 O O . VAL A 1 474 ? 25.232 -10.932 1.056 1.00 92.62 474 VAL A O 1
ATOM 3642 N N . MET A 1 475 ? 23.577 -10.435 -0.350 1.00 93.12 475 MET A N 1
ATOM 3643 C CA . MET A 1 475 ? 23.826 -11.547 -1.269 1.00 93.12 475 MET A CA 1
ATOM 3644 C C . MET A 1 475 ? 24.372 -11.039 -2.594 1.00 93.12 475 MET A C 1
ATOM 3646 O O . MET A 1 475 ? 23.852 -10.074 -3.151 1.00 93.12 475 MET A O 1
ATOM 3650 N N . ILE A 1 476 ? 25.345 -11.754 -3.151 1.00 94.75 476 ILE A N 1
ATOM 3651 C CA . ILE A 1 476 ? 25.904 -11.483 -4.477 1.00 94.75 476 ILE A CA 1
ATOM 3652 C C . ILE A 1 476 ? 25.462 -12.600 -5.409 1.00 94.75 476 ILE A C 1
ATOM 3654 O O . ILE A 1 476 ? 25.587 -13.779 -5.086 1.00 94.75 476 ILE A O 1
ATOM 3658 N N . GLN A 1 477 ? 24.928 -12.252 -6.571 1.00 94.69 477 GLN A N 1
ATOM 3659 C CA . GLN A 1 477 ? 24.354 -13.225 -7.490 1.00 94.69 477 GLN A CA 1
ATOM 3660 C C . GLN A 1 477 ? 24.736 -12.919 -8.939 1.00 94.69 477 GLN A C 1
ATOM 3662 O O . GLN A 1 477 ? 24.836 -11.756 -9.327 1.00 94.69 477 GLN A O 1
ATOM 3667 N N . GLU A 1 478 ? 24.937 -13.956 -9.758 1.00 94.19 478 GLU A N 1
ATOM 3668 C CA . GLU A 1 478 ? 25.125 -13.774 -11.200 1.00 94.19 478 GLU A CA 1
ATOM 3669 C C . GLU A 1 478 ? 23.905 -13.077 -11.824 1.00 94.19 478 GLU A C 1
ATOM 3671 O O . GLU A 1 478 ? 22.753 -13.406 -11.523 1.00 94.19 478 GLU A O 1
ATOM 3676 N N . LEU A 1 479 ? 24.142 -12.120 -12.723 1.00 93.31 479 LEU A N 1
ATOM 3677 C CA . LEU A 1 479 ? 23.051 -11.499 -13.464 1.00 93.31 479 LEU A CA 1
ATOM 3678 C C . LEU A 1 479 ? 22.623 -12.415 -14.617 1.00 93.31 479 LEU A C 1
ATOM 3680 O O . LEU A 1 479 ? 23.400 -12.695 -15.532 1.00 93.31 479 LEU A O 1
ATOM 3684 N N . ILE A 1 480 ? 21.363 -12.852 -14.602 1.00 93.31 480 ILE A N 1
ATOM 3685 C CA . ILE A 1 480 ? 20.788 -13.622 -15.711 1.00 93.31 480 ILE A CA 1
ATOM 3686 C C . ILE A 1 480 ? 20.413 -12.670 -16.860 1.00 93.31 480 ILE A C 1
ATOM 3688 O O . ILE A 1 480 ? 19.623 -11.740 -16.635 1.00 93.31 480 ILE A O 1
ATOM 3692 N N . PRO A 1 481 ? 20.944 -12.879 -18.082 1.00 89.75 481 PRO A N 1
ATOM 3693 C CA . PRO A 1 481 ? 20.701 -11.998 -19.220 1.00 89.75 481 PRO A CA 1
ATOM 3694 C C . PRO A 1 481 ? 19.240 -12.033 -19.687 1.00 89.75 481 PRO A C 1
ATOM 3696 O O . PRO A 1 481 ? 18.479 -12.948 -19.372 1.00 89.75 481 PRO A O 1
ATOM 3699 N N . GLY A 1 482 ? 18.851 -11.020 -20.459 1.00 84.75 482 GLY A N 1
ATOM 3700 C CA . GLY A 1 482 ? 17.509 -10.876 -21.030 1.00 84.75 482 GLY A CA 1
ATOM 3701 C C . GLY A 1 482 ? 16.659 -9.810 -20.340 1.00 84.75 482 GLY A C 1
ATOM 3702 O O . GLY A 1 482 ? 16.985 -9.332 -19.250 1.00 84.75 482 GLY A O 1
ATOM 3703 N N . ASP A 1 483 ? 15.568 -9.438 -20.996 1.00 82.50 483 ASP A N 1
ATOM 3704 C CA . ASP A 1 483 ? 14.591 -8.452 -20.538 1.00 82.50 483 ASP A CA 1
ATOM 3705 C C . ASP A 1 483 ? 13.406 -9.131 -19.814 1.00 82.50 483 ASP A C 1
ATOM 3707 O O . ASP A 1 483 ? 13.478 -10.293 -19.407 1.00 82.50 483 ASP A O 1
ATOM 3711 N N . GLY A 1 484 ? 12.290 -8.417 -19.639 1.00 80.12 484 GLY A N 1
ATOM 3712 C CA . GLY A 1 484 ? 11.075 -8.990 -19.046 1.00 80.12 484 GLY A CA 1
ATOM 3713 C C . GLY A 1 484 ? 10.451 -10.125 -19.872 1.00 80.12 484 GLY A C 1
ATOM 3714 O O . GLY A 1 484 ? 9.723 -10.962 -19.341 1.00 80.12 484 GLY A O 1
ATOM 3715 N N . ARG A 1 485 ? 10.741 -10.236 -21.176 1.00 85.31 485 ARG A N 1
ATOM 3716 C CA . ARG A 1 485 ? 10.161 -11.289 -22.029 1.00 85.31 485 ARG A CA 1
ATOM 3717 C C . ARG A 1 485 ? 10.688 -12.675 -21.669 1.00 85.31 485 ARG A C 1
ATOM 3719 O O . ARG A 1 485 ? 10.020 -13.662 -21.976 1.00 85.31 485 ARG A O 1
ATOM 3726 N N . THR A 1 486 ? 11.847 -12.748 -21.016 1.00 92.19 486 THR A N 1
ATOM 3727 C CA . THR A 1 486 ? 12.411 -13.993 -20.485 1.00 92.19 486 THR A CA 1
ATOM 3728 C C . THR A 1 486 ? 12.042 -14.240 -19.022 1.00 92.19 486 THR A C 1
ATOM 3730 O O . THR A 1 486 ? 12.502 -15.228 -18.453 1.00 92.19 486 THR A O 1
ATOM 3733 N N . GLN A 1 487 ? 11.204 -13.394 -18.410 1.00 94.06 487 GLN A N 1
ATOM 3734 C CA . GLN A 1 487 ? 10.795 -13.515 -17.015 1.00 94.06 487 GLN A CA 1
ATOM 3735 C C . GLN A 1 487 ? 9.391 -14.109 -16.863 1.00 94.06 487 GLN A C 1
ATOM 3737 O O . GLN A 1 487 ? 8.407 -13.603 -17.412 1.00 94.06 487 GLN A O 1
ATOM 3742 N N . PHE A 1 488 ? 9.303 -15.166 -16.063 1.00 96.50 488 PHE A N 1
ATOM 3743 C CA . PHE A 1 488 ? 8.098 -15.953 -15.839 1.00 96.50 488 PHE A CA 1
ATOM 3744 C C . PHE A 1 488 ? 7.814 -16.079 -14.345 1.00 96.50 488 PHE A C 1
ATOM 3746 O O . PHE A 1 488 ? 8.731 -16.054 -13.532 1.00 96.50 488 PHE A O 1
ATOM 3753 N N . SER A 1 489 ? 6.549 -16.260 -13.994 1.00 97.12 489 SER A N 1
ATOM 3754 C CA . SER A 1 489 ? 6.111 -16.535 -12.630 1.00 97.12 489 SER A CA 1
ATOM 3755 C C . SER A 1 489 ? 5.158 -17.723 -12.634 1.00 97.12 489 SER A C 1
ATOM 3757 O O . SER A 1 489 ? 4.253 -17.789 -13.468 1.00 97.12 489 SER A O 1
ATOM 3759 N N . TYR A 1 490 ? 5.329 -18.631 -11.680 1.00 98.38 490 TYR A N 1
ATOM 3760 C CA . TYR A 1 490 ? 4.337 -19.641 -11.338 1.00 98.38 490 TYR A CA 1
ATOM 3761 C C . TYR A 1 490 ? 3.609 -19.205 -10.070 1.00 98.38 490 TYR A C 1
ATOM 3763 O O . TYR A 1 490 ? 4.233 -18.987 -9.035 1.00 98.38 490 TYR A O 1
ATOM 3771 N N . ALA A 1 491 ? 2.296 -19.054 -10.160 1.00 98.19 491 ALA A N 1
ATOM 3772 C CA . ALA A 1 491 ? 1.439 -18.641 -9.061 1.00 98.19 491 ALA A CA 1
ATOM 3773 C C . ALA A 1 491 ? 0.597 -19.824 -8.598 1.00 98.19 491 ALA A C 1
ATOM 3775 O O . ALA A 1 491 ? -0.037 -20.477 -9.429 1.00 98.19 491 ALA A O 1
ATOM 3776 N N . ALA A 1 492 ? 0.550 -20.070 -7.290 1.00 98.12 492 ALA A N 1
ATOM 3777 C CA . ALA A 1 492 ? -0.198 -21.185 -6.736 1.00 98.12 492 ALA A CA 1
ATOM 3778 C C . ALA A 1 492 ? -0.826 -20.898 -5.367 1.00 98.12 492 ALA A C 1
ATOM 3780 O O . ALA A 1 492 ? -0.340 -20.086 -4.581 1.00 98.12 492 ALA A O 1
ATOM 3781 N N . LEU A 1 493 ? -1.908 -21.624 -5.091 1.00 97.94 493 LEU A N 1
ATOM 3782 C CA . LEU A 1 493 ? -2.369 -21.963 -3.753 1.00 97.94 493 LEU A CA 1
ATOM 3783 C C . LEU A 1 493 ? -2.028 -23.435 -3.520 1.00 97.94 493 LEU A C 1
ATOM 3785 O O . LEU A 1 493 ? -2.514 -24.295 -4.258 1.00 97.94 493 LEU A O 1
ATOM 3789 N N . CYS A 1 494 ? -1.211 -23.714 -2.511 1.00 96.44 494 CYS A N 1
ATOM 3790 C CA . CYS A 1 494 ? -0.737 -25.059 -2.202 1.00 96.44 494 CYS A CA 1
ATOM 3791 C C . CYS A 1 494 ? -1.294 -25.576 -0.876 1.00 96.44 494 CYS A C 1
ATOM 3793 O O . CYS A 1 494 ? -1.508 -24.804 0.062 1.00 96.44 494 CYS A O 1
ATOM 3795 N N . VAL A 1 495 ? -1.469 -26.893 -0.804 1.00 94.44 495 VAL A N 1
ATOM 3796 C CA . VAL A 1 495 ? -1.732 -27.650 0.423 1.00 94.44 495 VAL A CA 1
ATOM 3797 C C . VAL A 1 495 ? -0.726 -28.793 0.476 1.00 94.44 495 VAL A C 1
ATOM 3799 O O . VAL A 1 495 ? -0.691 -29.618 -0.432 1.00 94.44 495 VAL A O 1
ATOM 3802 N N . ASP A 1 496 ? 0.118 -28.811 1.506 1.00 92.88 496 ASP A N 1
ATOM 3803 C CA . ASP A 1 496 ? 1.196 -29.794 1.689 1.00 92.88 496 ASP A CA 1
ATOM 3804 C C . ASP A 1 496 ? 2.058 -29.988 0.426 1.00 92.88 496 ASP A C 1
ATOM 3806 O O . ASP A 1 496 ? 2.265 -31.095 -0.066 1.00 92.88 496 ASP A O 1
ATOM 3810 N N . GLY A 1 497 ? 2.479 -28.877 -0.182 1.00 94.38 497 GLY A N 1
ATOM 3811 C CA . GLY A 1 497 ? 3.277 -28.846 -1.408 1.00 94.38 497 GLY A CA 1
ATOM 3812 C C . GLY A 1 497 ? 2.491 -29.051 -2.706 1.00 94.38 497 GLY A C 1
ATOM 3813 O O . GLY A 1 497 ? 2.988 -28.690 -3.770 1.00 94.38 497 GLY A O 1
ATOM 3814 N N . HIS A 1 498 ? 1.247 -29.533 -2.642 1.00 95.88 498 HIS A N 1
ATOM 3815 C CA . HIS A 1 498 ? 0.426 -29.819 -3.816 1.00 95.88 498 HIS A CA 1
ATOM 3816 C C . HIS A 1 498 ? -0.372 -28.576 -4.243 1.00 95.88 498 HIS A C 1
ATOM 3818 O O . HIS A 1 498 ? -1.182 -28.069 -3.459 1.00 95.88 498 HIS A O 1
ATOM 3824 N N . PRO A 1 499 ? -0.185 -28.051 -5.469 1.00 96.94 499 PRO A N 1
ATOM 3825 C CA . PRO A 1 499 ? -0.977 -26.929 -5.964 1.00 96.94 499 PRO A CA 1
ATOM 3826 C C . PRO A 1 499 ? -2.433 -27.347 -6.203 1.00 96.94 499 PRO A C 1
ATOM 3828 O O . PRO A 1 499 ? -2.706 -28.172 -7.068 1.00 96.94 499 PRO A O 1
ATOM 3831 N N . ILE A 1 500 ? -3.371 -26.741 -5.476 1.00 97.12 500 ILE A N 1
ATOM 3832 C CA . ILE A 1 500 ? -4.822 -26.919 -5.684 1.00 97.12 500 ILE A CA 1
ATOM 3833 C C . ILE A 1 500 ? -5.415 -25.829 -6.577 1.00 97.12 500 ILE A C 1
ATOM 3835 O O . ILE A 1 500 ? -6.509 -25.966 -7.115 1.00 97.12 500 ILE A O 1
ATOM 3839 N N . ALA A 1 501 ? -4.699 -24.722 -6.742 1.00 97.62 501 ALA A N 1
ATOM 3840 C CA . ALA A 1 501 ? -5.040 -23.703 -7.711 1.00 97.62 501 ALA A CA 1
ATOM 3841 C C . ALA A 1 501 ? -3.753 -23.122 -8.281 1.00 97.62 501 ALA A C 1
ATOM 3843 O O . ALA A 1 501 ? -2.849 -22.814 -7.503 1.00 97.62 501 ALA A O 1
ATOM 3844 N N . SER A 1 502 ? -3.642 -22.967 -9.599 1.00 98.25 502 SER A N 1
ATOM 3845 C CA . SER A 1 502 ? -2.407 -22.453 -10.193 1.00 98.25 502 SER A CA 1
ATOM 3846 C C . SER A 1 502 ? -2.594 -21.747 -11.527 1.00 98.25 502 SER A C 1
ATOM 3848 O O . SER A 1 502 ? -3.585 -21.935 -12.233 1.00 98.25 502 SER A O 1
ATOM 3850 N N . LEU A 1 503 ? -1.619 -20.912 -11.879 1.00 98.00 503 LEU A N 1
ATOM 3851 C CA . LEU A 1 503 ? -1.437 -20.399 -13.231 1.00 98.00 503 LEU A CA 1
ATOM 3852 C C . LEU A 1 503 ? 0.032 -20.043 -13.469 1.00 98.00 503 LEU A C 1
ATOM 3854 O O . LEU A 1 503 ? 0.781 -19.779 -12.528 1.00 98.00 503 LEU A O 1
ATOM 3858 N N . THR A 1 504 ? 0.424 -19.980 -14.737 1.00 98.25 504 THR A N 1
ATOM 3859 C CA . THR A 1 504 ? 1.736 -19.465 -15.139 1.00 98.25 504 THR A CA 1
ATOM 3860 C C . THR A 1 504 ? 1.566 -18.138 -15.866 1.00 98.25 504 THR A C 1
ATOM 3862 O O . THR A 1 504 ? 0.607 -17.933 -16.614 1.00 98.25 504 THR A O 1
ATOM 3865 N N . ALA A 1 505 ? 2.485 -17.210 -15.627 1.00 97.19 505 ALA A N 1
ATOM 3866 C CA . ALA A 1 505 ? 2.457 -15.882 -16.210 1.00 97.19 505 ALA A CA 1
ATOM 3867 C C . ALA A 1 505 ? 3.839 -15.442 -16.696 1.00 97.19 505 ALA A C 1
ATOM 3869 O O . ALA A 1 505 ? 4.868 -15.920 -16.225 1.00 97.19 505 ALA A O 1
ATOM 3870 N N . ARG A 1 506 ? 3.858 -14.507 -17.644 1.00 95.75 506 ARG A N 1
ATOM 3871 C CA . ARG A 1 506 ? 5.055 -13.843 -18.160 1.00 95.75 506 ARG A CA 1
ATOM 3872 C C . ARG A 1 506 ? 4.973 -12.351 -17.874 1.00 95.75 506 ARG A C 1
ATOM 3874 O O . ARG A 1 506 ? 3.956 -11.711 -18.154 1.00 95.75 506 ARG A O 1
ATOM 3881 N N . ARG A 1 507 ? 6.059 -11.783 -17.351 1.00 91.56 507 ARG A N 1
ATOM 3882 C CA . ARG A 1 507 ? 6.150 -10.366 -16.976 1.00 91.56 507 ARG A CA 1
ATOM 3883 C C . ARG A 1 507 ? 6.895 -9.570 -18.040 1.00 91.56 507 ARG A C 1
ATOM 3885 O O . ARG A 1 507 ? 8.074 -9.281 -17.899 1.00 91.56 507 ARG A O 1
ATOM 3892 N N . THR A 1 508 ? 6.206 -9.166 -19.103 1.00 83.94 508 THR A N 1
ATOM 3893 C CA . THR A 1 508 ? 6.883 -8.503 -20.229 1.00 83.94 508 THR A CA 1
ATOM 3894 C C . THR A 1 508 ? 7.291 -7.057 -19.948 1.00 83.94 508 THR A C 1
ATOM 3896 O O . THR A 1 508 ? 8.208 -6.576 -20.605 1.00 83.94 508 THR A O 1
ATOM 3899 N N . ARG A 1 509 ? 6.627 -6.341 -19.022 1.00 88.00 509 ARG A N 1
ATOM 3900 C CA . ARG A 1 509 ? 6.985 -4.949 -18.677 1.00 88.00 509 ARG A CA 1
ATOM 3901 C C . ARG A 1 509 ? 6.904 -4.671 -17.177 1.00 88.00 509 ARG A C 1
ATOM 3903 O O . ARG A 1 509 ? 5.989 -5.116 -16.479 1.00 88.00 509 ARG A O 1
ATOM 3910 N N . GLN A 1 510 ? 7.847 -3.870 -16.695 1.00 82.25 510 GLN A N 1
ATOM 3911 C CA . GLN A 1 510 ? 7.977 -3.457 -15.298 1.00 82.25 510 GLN A CA 1
ATOM 3912 C C . GLN A 1 510 ? 8.557 -2.042 -15.209 1.00 82.25 510 GLN A C 1
ATOM 3914 O O . GLN A 1 510 ? 9.129 -1.542 -16.179 1.00 82.25 510 GLN A O 1
ATOM 3919 N N . TYR A 1 511 ? 8.388 -1.398 -14.053 1.00 70.69 511 TYR A N 1
ATOM 3920 C CA . TYR A 1 511 ? 8.983 -0.093 -13.779 1.00 70.69 511 TYR A CA 1
ATOM 3921 C C . TYR A 1 511 ? 9.655 -0.065 -12.393 1.00 70.69 511 TYR A C 1
ATOM 3923 O O . TYR A 1 511 ? 9.013 -0.465 -11.413 1.00 70.69 511 TYR A O 1
ATOM 3931 N N . PRO A 1 512 ? 10.888 0.467 -12.270 1.00 72.38 512 PRO A N 1
ATOM 3932 C CA . PRO A 1 512 ? 11.842 0.783 -13.347 1.00 72.38 512 PRO A CA 1
ATOM 3933 C C . PRO A 1 512 ? 12.103 -0.391 -14.310 1.00 72.38 512 PRO A C 1
ATOM 3935 O O . PRO A 1 512 ? 11.821 -1.540 -13.975 1.00 72.38 512 PRO A O 1
ATOM 3938 N N . VAL A 1 513 ? 12.558 -0.099 -15.537 1.00 67.25 513 VAL A N 1
ATOM 3939 C CA . VAL A 1 513 ? 12.694 -1.112 -16.609 1.00 67.25 513 VAL A CA 1
ATOM 3940 C C . VAL A 1 513 ? 13.696 -2.200 -16.203 1.00 67.25 513 VAL A C 1
ATOM 3942 O O . VAL A 1 513 ? 13.400 -3.393 -16.299 1.00 67.25 513 VAL A O 1
ATOM 3945 N N . GLU A 1 514 ? 14.837 -1.796 -15.646 1.00 61.22 514 GLU A N 1
ATOM 3946 C CA . GLU A 1 514 ? 15.816 -2.695 -15.034 1.00 61.22 514 GLU A CA 1
ATOM 3947 C C . GLU A 1 514 ? 15.540 -2.816 -13.530 1.00 61.22 514 GLU A C 1
ATOM 3949 O O . GLU A 1 514 ? 15.403 -1.805 -12.848 1.00 61.22 514 GLU A O 1
ATOM 3954 N N . PHE A 1 515 ? 15.443 -4.050 -13.022 1.00 63.28 515 PHE A N 1
ATOM 3955 C CA . PHE A 1 515 ? 15.236 -4.351 -11.593 1.00 63.28 515 PHE A CA 1
ATOM 3956 C C . PHE A 1 515 ? 14.000 -3.677 -10.960 1.00 63.28 515 PHE A C 1
ATOM 3958 O O . PHE A 1 515 ? 14.048 -3.167 -9.844 1.00 63.28 515 PHE A O 1
ATOM 3965 N N . GLY A 1 516 ? 12.870 -3.678 -11.675 1.00 57.81 516 GLY A N 1
ATOM 3966 C CA . GLY A 1 516 ? 11.657 -2.983 -11.251 1.00 57.81 516 GLY A CA 1
ATOM 3967 C C . GLY A 1 516 ? 11.131 -3.396 -9.872 1.00 57.81 516 GLY A C 1
ATOM 3968 O O . GLY A 1 516 ? 11.079 -4.578 -9.536 1.00 57.81 516 GLY A O 1
ATOM 3969 N N . HIS A 1 517 ? 10.658 -2.416 -9.094 1.00 58.56 517 HIS A N 1
ATOM 3970 C CA . HIS A 1 517 ? 10.060 -2.657 -7.771 1.00 58.56 517 HIS A CA 1
ATOM 3971 C C . HIS A 1 517 ? 8.645 -3.250 -7.860 1.00 58.56 517 HIS A C 1
ATOM 3973 O O . HIS A 1 517 ? 8.159 -3.845 -6.900 1.00 58.56 517 HIS A O 1
ATOM 3979 N N . SER A 1 518 ? 7.959 -3.066 -8.997 1.00 65.00 518 SER A N 1
ATOM 3980 C CA . SER A 1 518 ? 6.616 -3.601 -9.230 1.00 65.00 518 SER A CA 1
ATOM 3981 C C . SER A 1 518 ? 6.371 -3.936 -10.701 1.00 65.00 518 SER A C 1
ATOM 3983 O O . SER A 1 518 ? 6.769 -3.178 -11.591 1.00 65.00 518 SER A O 1
ATOM 3985 N N . SER A 1 519 ? 5.660 -5.039 -10.950 1.00 77.62 519 SER A N 1
ATOM 3986 C CA . SER A 1 519 ? 5.158 -5.397 -12.279 1.00 77.62 519 SER A CA 1
ATOM 3987 C C . SER A 1 519 ? 4.245 -4.302 -12.828 1.00 77.62 519 SER A C 1
ATOM 3989 O O . SER A 1 519 ? 3.376 -3.795 -12.114 1.00 77.62 519 SER A O 1
ATOM 3991 N N . SER A 1 520 ? 4.408 -3.979 -14.110 1.00 86.19 520 SER A N 1
ATOM 3992 C CA . SER A 1 520 ? 3.538 -3.034 -14.819 1.00 86.19 520 SER A CA 1
ATOM 3993 C C . SER A 1 520 ? 2.567 -3.751 -15.747 1.00 86.19 520 SER A C 1
ATOM 3995 O O . SER A 1 520 ? 1.405 -3.355 -15.821 1.00 86.19 520 SER A O 1
ATOM 3997 N N . PHE A 1 521 ? 3.020 -4.824 -16.399 1.00 92.69 521 PHE A N 1
ATOM 3998 C CA . PHE A 1 521 ? 2.216 -5.633 -17.306 1.00 92.69 521 PHE A CA 1
ATOM 3999 C C . PHE A 1 521 ? 2.580 -7.114 -17.201 1.00 92.69 521 PHE A C 1
ATOM 4001 O O . PHE A 1 521 ? 3.758 -7.483 -17.247 1.00 92.69 521 PHE A O 1
ATOM 4008 N N . VAL A 1 522 ? 1.554 -7.953 -17.084 1.00 95.06 522 VAL A N 1
ATOM 4009 C CA . VAL A 1 522 ? 1.670 -9.406 -16.925 1.00 95.06 522 VAL A CA 1
ATOM 4010 C C . VAL A 1 522 ? 0.646 -10.101 -17.819 1.00 95.06 522 VAL A C 1
ATOM 4012 O O . VAL A 1 522 ? -0.484 -9.637 -17.938 1.00 95.06 522 VAL A O 1
ATOM 4015 N N . GLU A 1 523 ? 1.028 -11.216 -18.434 1.00 96.00 523 GLU A N 1
ATOM 4016 C CA . GLU A 1 523 ? 0.164 -12.041 -19.287 1.00 96.00 523 GLU A CA 1
ATOM 4017 C C . GLU A 1 523 ? 0.192 -13.496 -18.807 1.00 96.00 523 GLU A C 1
ATOM 4019 O O . GLU A 1 523 ? 1.273 -14.028 -18.556 1.00 96.00 523 GLU A O 1
ATOM 4024 N N . THR A 1 524 ? -0.965 -14.153 -18.684 1.00 97.38 524 THR A N 1
ATOM 4025 C CA . THR A 1 524 ? -1.020 -15.595 -18.407 1.00 97.38 524 THR A CA 1
ATOM 4026 C C . THR A 1 524 ? -0.597 -16.383 -19.642 1.00 97.38 524 THR A C 1
ATOM 4028 O O . THR A 1 524 ? -1.045 -16.114 -20.757 1.00 97.38 524 THR A O 1
ATOM 4031 N N . VAL A 1 525 ? 0.282 -17.364 -19.455 1.00 96.94 525 VAL A N 1
ATOM 4032 C CA . VAL A 1 525 ? 0.860 -18.168 -20.539 1.00 96.94 525 VAL A CA 1
ATOM 4033 C C . VAL A 1 525 ? 0.988 -19.623 -20.109 1.00 96.94 525 VAL A C 1
ATOM 4035 O O . VAL A 1 525 ? 1.172 -19.908 -18.929 1.00 96.94 525 VAL A O 1
ATOM 4038 N N . ALA A 1 526 ? 0.969 -20.544 -21.068 1.00 96.81 526 ALA A N 1
ATOM 4039 C CA . ALA A 1 526 ? 1.365 -21.923 -20.829 1.00 96.81 526 ALA A CA 1
ATOM 4040 C C . ALA A 1 526 ? 2.894 -22.027 -20.914 1.00 96.81 526 ALA A C 1
ATOM 4042 O O . ALA A 1 526 ? 3.485 -21.702 -21.945 1.00 96.81 526 ALA A O 1
ATOM 4043 N N . GLN A 1 527 ? 3.538 -22.467 -19.833 1.00 97.50 527 GLN A N 1
ATOM 4044 C CA . GLN A 1 527 ? 4.969 -22.772 -19.829 1.00 97.50 527 GLN A CA 1
ATOM 4045 C C . GLN A 1 527 ? 5.253 -23.986 -18.922 1.00 97.50 527 GLN A C 1
ATOM 4047 O O . GLN A 1 527 ? 5.578 -23.809 -17.744 1.00 97.50 527 GLN A O 1
ATOM 4052 N N . PRO A 1 528 ? 5.138 -25.220 -19.453 1.00 97.38 528 PRO A N 1
ATOM 4053 C CA . PRO A 1 528 ? 5.254 -26.450 -18.664 1.00 97.38 528 PRO A CA 1
ATOM 4054 C C . PRO A 1 528 ? 6.578 -26.590 -17.906 1.00 97.38 528 PRO A C 1
ATOM 4056 O O . PRO A 1 528 ? 6.598 -27.107 -16.794 1.00 97.38 528 PRO A O 1
ATOM 4059 N N . ALA A 1 529 ? 7.687 -26.091 -18.463 1.00 97.31 529 ALA A N 1
ATOM 4060 C CA . ALA A 1 529 ? 8.995 -26.170 -17.809 1.00 97.31 529 ALA A CA 1
ATOM 4061 C C . ALA A 1 529 ? 9.069 -25.322 -16.524 1.00 97.31 529 ALA A C 1
ATOM 4063 O O . ALA A 1 529 ? 9.691 -25.735 -15.546 1.00 97.31 529 ALA A O 1
ATOM 4064 N N . VAL A 1 530 ? 8.414 -24.155 -16.520 1.00 97.94 530 VAL A N 1
ATOM 4065 C CA . VAL A 1 530 ? 8.315 -23.281 -15.340 1.00 97.94 530 VAL A CA 1
ATOM 4066 C C . VAL A 1 530 ? 7.405 -23.913 -14.295 1.00 97.94 530 VAL A C 1
ATOM 4068 O O . VAL A 1 530 ? 7.778 -23.969 -13.126 1.00 97.94 530 VAL A O 1
ATOM 4071 N N . GLU A 1 531 ? 6.253 -24.445 -14.715 1.00 97.81 531 GLU A N 1
ATOM 4072 C CA . GLU A 1 531 ? 5.350 -25.173 -13.820 1.00 97.81 531 GLU A CA 1
ATOM 4073 C C . GLU A 1 531 ? 6.063 -26.358 -13.154 1.00 97.81 531 GLU A C 1
ATOM 4075 O O . GLU A 1 531 ? 6.040 -26.471 -11.932 1.00 97.81 531 GLU A O 1
ATOM 4080 N N . HIS A 1 532 ? 6.745 -27.208 -13.926 1.00 98.06 532 HIS A N 1
ATOM 4081 C CA . HIS A 1 532 ? 7.433 -28.390 -13.398 1.00 98.06 532 HIS A CA 1
ATOM 4082 C C . HIS A 1 532 ? 8.514 -28.034 -12.373 1.00 98.06 532 HIS A C 1
ATOM 4084 O O . HIS A 1 532 ? 8.597 -28.648 -11.309 1.00 98.06 532 HIS A O 1
ATOM 4090 N N . ALA A 1 533 ? 9.326 -27.013 -12.666 1.00 98.00 533 ALA A N 1
ATOM 4091 C CA . ALA A 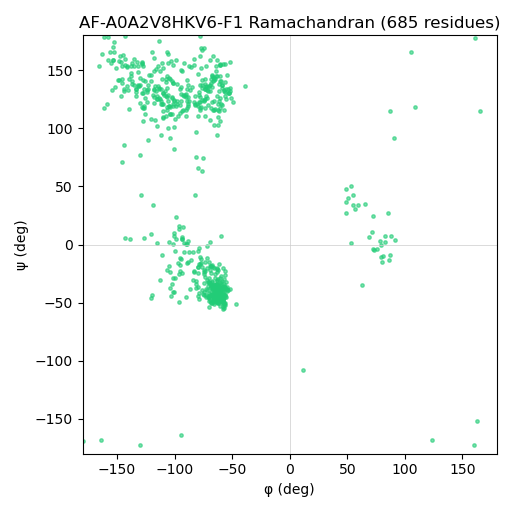1 533 ? 10.356 -26.536 -11.746 1.00 98.00 533 ALA A CA 1
ATOM 4092 C C . ALA A 1 533 ? 9.751 -25.960 -10.454 1.00 98.00 533 ALA A C 1
ATOM 4094 O O . ALA A 1 533 ? 10.246 -26.241 -9.361 1.00 98.00 533 ALA A O 1
ATOM 4095 N N . ALA A 1 534 ? 8.667 -25.188 -10.566 1.00 98.19 534 ALA A N 1
ATOM 4096 C CA . ALA A 1 534 ? 7.981 -24.614 -9.416 1.00 98.19 534 ALA A CA 1
ATOM 4097 C C . ALA A 1 534 ? 7.321 -25.687 -8.543 1.00 98.19 534 ALA A C 1
ATOM 4099 O O . ALA A 1 534 ? 7.490 -25.671 -7.327 1.00 98.19 534 ALA A O 1
ATOM 4100 N N . ARG A 1 535 ? 6.621 -26.651 -9.153 1.00 98.00 535 ARG A N 1
ATOM 4101 C CA . ARG A 1 535 ? 5.999 -27.778 -8.444 1.00 98.00 535 ARG A CA 1
ATOM 4102 C C . ARG A 1 535 ? 7.026 -28.577 -7.665 1.00 98.00 535 ARG A C 1
ATOM 4104 O O . ARG A 1 535 ? 6.840 -28.773 -6.474 1.00 98.00 535 ARG A O 1
ATOM 4111 N N . ARG A 1 536 ? 8.159 -28.916 -8.286 1.00 97.62 536 ARG A N 1
ATOM 4112 C CA . ARG A 1 536 ? 9.247 -29.629 -7.608 1.00 97.62 536 ARG A CA 1
ATOM 4113 C C . ARG A 1 536 ? 9.743 -28.897 -6.357 1.00 97.62 536 ARG A C 1
ATOM 4115 O O . ARG A 1 536 ? 9.951 -29.523 -5.321 1.00 97.62 536 ARG A O 1
ATOM 4122 N N . LEU A 1 537 ? 9.916 -27.575 -6.442 1.00 97.81 537 LEU A N 1
ATOM 4123 C CA . LEU A 1 537 ? 10.329 -26.748 -5.306 1.00 97.81 537 LEU A CA 1
ATOM 4124 C C . LEU A 1 537 ? 9.286 -26.744 -4.178 1.00 97.81 537 LEU A C 1
ATOM 4126 O O . LEU A 1 537 ? 9.648 -26.849 -3.005 1.00 97.81 537 LEU A O 1
ATOM 4130 N N . LEU A 1 538 ? 8.005 -26.622 -4.529 1.00 97.44 538 LEU A N 1
ATOM 4131 C CA . LEU A 1 538 ? 6.893 -26.524 -3.580 1.00 97.44 538 LEU A CA 1
ATOM 4132 C C . LEU A 1 538 ? 6.569 -27.868 -2.919 1.00 97.44 538 LEU A C 1
ATOM 4134 O O . LEU A 1 538 ? 6.412 -27.908 -1.700 1.00 97.44 538 LEU A O 1
ATOM 4138 N N . GLU A 1 539 ? 6.538 -28.951 -3.698 1.00 96.69 539 GLU A N 1
ATOM 4139 C CA . GLU A 1 539 ? 6.353 -30.334 -3.240 1.00 96.69 539 GLU A CA 1
ATOM 4140 C C . GLU A 1 539 ? 7.506 -30.744 -2.328 1.00 96.69 539 GLU A C 1
ATOM 4142 O O . GLU A 1 539 ? 7.281 -31.147 -1.187 1.00 96.69 539 GLU A O 1
ATOM 4147 N N . GLY A 1 540 ? 8.749 -30.527 -2.777 1.00 94.25 540 GLY A N 1
ATOM 4148 C CA . GLY A 1 540 ? 9.929 -30.798 -1.967 1.00 94.25 540 GLY A CA 1
ATOM 4149 C C . GLY A 1 540 ? 9.888 -30.048 -0.640 1.00 94.25 540 GLY A C 1
ATOM 4150 O O . GLY A 1 540 ? 10.271 -30.602 0.380 1.00 94.25 540 GLY A O 1
ATOM 4151 N N . SER A 1 541 ? 9.373 -28.818 -0.610 1.00 93.44 541 SER A N 1
ATOM 4152 C CA . SER A 1 541 ? 9.286 -27.991 0.604 1.00 93.44 541 SER A CA 1
ATOM 4153 C C . SER A 1 541 ? 7.991 -28.154 1.403 1.00 93.44 541 SER A C 1
ATOM 4155 O O . SER A 1 541 ? 7.840 -27.475 2.417 1.00 93.44 541 SER A O 1
ATOM 4157 N N . ARG A 1 542 ? 7.063 -29.019 0.964 1.00 94.44 542 ARG A N 1
ATOM 4158 C CA . ARG A 1 542 ? 5.752 -29.238 1.603 1.00 94.44 542 ARG A CA 1
ATOM 4159 C C . ARG A 1 542 ? 4.995 -27.932 1.896 1.00 94.44 542 ARG A C 1
ATOM 4161 O O . ARG A 1 542 ? 4.348 -27.768 2.929 1.00 94.44 542 ARG A O 1
ATOM 4168 N N . TYR A 1 543 ? 5.114 -26.957 0.994 1.00 95.44 543 TYR A N 1
ATOM 4169 C CA . TYR A 1 543 ? 4.616 -25.603 1.234 1.00 95.44 543 TYR A CA 1
ATOM 4170 C C . TYR A 1 543 ? 3.080 -25.544 1.242 1.00 95.44 543 TYR A C 1
ATOM 4172 O O . TYR A 1 543 ? 2.424 -26.108 0.366 1.00 95.44 543 TYR A O 1
ATOM 4180 N N . THR A 1 544 ? 2.499 -24.817 2.200 1.00 94.62 544 THR A N 1
ATOM 4181 C CA . THR A 1 544 ? 1.051 -24.569 2.284 1.00 94.62 544 THR A CA 1
ATOM 4182 C C . THR A 1 544 ? 0.778 -23.071 2.310 1.00 94.62 544 THR A C 1
ATOM 4184 O O . THR A 1 544 ? 1.385 -22.346 3.091 1.00 94.62 544 THR A O 1
ATOM 4187 N N . GLY A 1 545 ? -0.155 -22.605 1.480 1.00 95.00 545 GLY A N 1
ATOM 4188 C CA . GLY A 1 545 ? -0.509 -21.189 1.367 1.00 95.00 545 GLY A CA 1
ATOM 4189 C C . GLY A 1 545 ? -0.372 -20.644 -0.053 1.00 95.00 545 GLY A C 1
ATOM 4190 O O . GLY A 1 545 ? -0.243 -21.399 -1.020 1.00 95.00 545 GLY A O 1
ATOM 4191 N N . LEU A 1 546 ? -0.444 -19.319 -0.181 1.00 96.94 546 LEU A N 1
ATOM 4192 C CA . LEU A 1 546 ? -0.271 -18.624 -1.458 1.00 96.94 546 LEU A CA 1
ATOM 4193 C C . LEU A 1 546 ? 1.198 -18.373 -1.753 1.00 96.94 546 LEU A C 1
ATOM 4195 O O . LEU A 1 546 ? 1.925 -17.876 -0.901 1.00 96.94 546 LEU A O 1
ATOM 4199 N N . VAL A 1 547 ? 1.602 -18.629 -2.992 1.00 97.12 547 VAL A N 1
ATOM 4200 C CA . VAL A 1 547 ? 2.984 -18.440 -3.419 1.00 97.12 547 VAL A CA 1
ATOM 4201 C C . VAL A 1 547 ? 3.084 -17.983 -4.868 1.00 97.12 547 VAL A C 1
ATOM 4203 O O . VAL A 1 547 ? 2.383 -18.484 -5.746 1.00 97.12 547 VAL A O 1
ATOM 4206 N N . GLU A 1 548 ? 3.995 -17.047 -5.120 1.00 97.56 548 GLU A N 1
ATOM 4207 C CA . GLU A 1 548 ? 4.530 -16.754 -6.452 1.00 97.56 548 GLU A CA 1
ATOM 4208 C C . GLU A 1 548 ? 6.001 -17.174 -6.500 1.00 97.56 548 GLU A C 1
ATOM 4210 O O . GLU A 1 548 ? 6.814 -16.693 -5.712 1.00 97.56 548 GLU A O 1
ATOM 4215 N N . VAL A 1 549 ? 6.350 -18.042 -7.444 1.00 98.12 549 VAL A N 1
ATOM 4216 C CA . VAL A 1 549 ? 7.721 -18.481 -7.717 1.00 98.12 549 VAL A CA 1
ATOM 4217 C C . VAL A 1 549 ? 8.183 -17.826 -9.017 1.00 98.12 549 VAL A C 1
ATOM 4219 O O . VAL A 1 549 ? 7.616 -18.086 -10.080 1.00 98.12 549 VAL A O 1
ATOM 4222 N N . GLU A 1 550 ? 9.195 -16.963 -8.948 1.00 96.81 550 GLU A N 1
ATOM 4223 C CA . GLU A 1 550 ? 9.711 -16.217 -10.098 1.00 96.81 550 GLU A CA 1
ATOM 4224 C C . GLU A 1 550 ? 10.897 -16.934 -10.752 1.00 96.81 550 GLU A C 1
ATOM 4226 O O . GLU A 1 550 ? 11.846 -17.346 -10.087 1.00 96.81 550 GLU A O 1
ATOM 4231 N N . PHE A 1 551 ? 10.889 -17.005 -12.080 1.00 97.25 551 PHE A N 1
ATOM 4232 C CA . PHE A 1 551 ? 11.940 -17.595 -12.900 1.00 97.25 551 PHE A CA 1
ATOM 4233 C C . PHE A 1 551 ? 12.392 -16.636 -13.993 1.00 97.25 551 PHE A C 1
ATOM 4235 O O . PHE A 1 551 ? 11.627 -15.808 -14.493 1.00 97.25 551 PHE A O 1
ATOM 4242 N N . LYS A 1 552 ? 13.629 -16.818 -14.450 1.00 95.69 552 LYS A N 1
ATOM 4243 C CA . LYS A 1 552 ? 14.118 -16.203 -15.681 1.00 95.69 552 LYS A CA 1
ATOM 4244 C C . LYS A 1 552 ? 14.790 -17.230 -16.568 1.00 95.69 552 LYS A C 1
ATOM 4246 O O . LYS A 1 552 ? 15.548 -18.069 -16.090 1.00 95.69 552 LYS A O 1
ATOM 4251 N N . TYR A 1 553 ? 14.484 -17.172 -17.855 1.00 96.19 553 TYR A N 1
ATOM 4252 C CA . TYR A 1 553 ? 15.097 -18.032 -18.853 1.00 96.19 553 TYR A CA 1
ATOM 4253 C C . TYR A 1 553 ? 16.496 -17.518 -19.192 1.00 96.19 553 TYR A C 1
ATOM 4255 O O . TYR A 1 553 ? 16.649 -16.399 -19.688 1.00 96.19 553 TYR A O 1
ATOM 4263 N N . ASP A 1 554 ? 17.508 -18.334 -18.915 1.00 95.56 554 ASP A N 1
ATOM 4264 C CA . ASP A 1 554 ? 18.894 -18.048 -19.253 1.00 95.56 554 ASP A CA 1
ATOM 4265 C C . ASP A 1 554 ? 19.206 -18.608 -20.643 1.00 95.56 554 ASP A C 1
ATOM 4267 O O . ASP A 1 554 ? 19.269 -19.816 -20.866 1.00 95.56 554 ASP A O 1
ATOM 4271 N N . VAL A 1 555 ? 19.399 -17.708 -21.605 1.00 92.69 555 VAL A N 1
ATOM 4272 C CA . VAL A 1 555 ? 19.676 -18.075 -23.001 1.00 92.69 555 VAL A CA 1
ATOM 4273 C C . VAL A 1 555 ? 21.021 -18.785 -23.182 1.00 92.69 555 VAL A C 1
ATOM 4275 O O . VAL A 1 555 ? 21.205 -19.463 -24.190 1.00 92.69 555 VAL A O 1
ATOM 4278 N N . ARG A 1 556 ? 21.949 -18.646 -22.224 1.00 93.62 556 ARG A N 1
ATOM 4279 C CA . ARG A 1 556 ? 23.309 -19.200 -22.309 1.00 93.62 556 ARG A CA 1
ATOM 4280 C C . ARG A 1 556 ? 23.321 -20.711 -22.099 1.00 93.62 556 ARG A C 1
ATOM 4282 O O . ARG A 1 556 ? 24.030 -21.414 -22.805 1.00 93.62 556 ARG A O 1
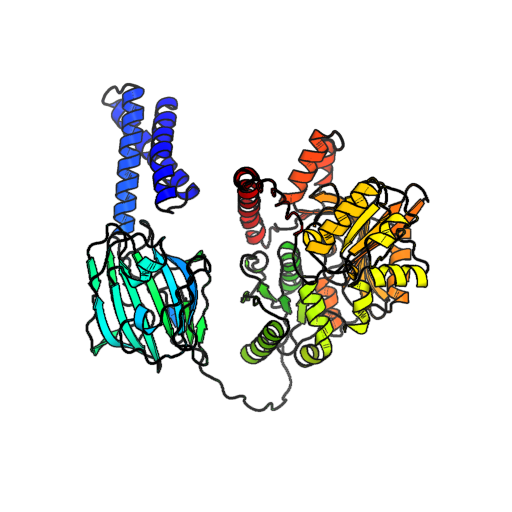ATOM 4289 N N . ASP A 1 557 ? 22.529 -21.198 -21.145 1.00 94.38 557 ASP A N 1
ATOM 4290 C CA . ASP A 1 557 ? 22.436 -22.623 -20.793 1.00 94.38 557 ASP A CA 1
ATOM 4291 C C . ASP A 1 557 ? 21.050 -23.234 -21.069 1.00 94.38 557 ASP A C 1
ATOM 4293 O O . ASP A 1 557 ? 20.847 -24.429 -20.850 1.00 94.38 557 ASP A O 1
ATOM 4297 N N . ARG A 1 558 ? 20.118 -22.434 -21.607 1.00 95.00 558 ARG A N 1
ATOM 4298 C CA . ARG A 1 558 ? 18.751 -22.819 -21.994 1.00 95.00 558 ARG A CA 1
ATOM 4299 C C . ARG A 1 558 ? 17.922 -23.368 -20.831 1.00 95.00 558 ARG A C 1
ATOM 4301 O O . ARG A 1 558 ? 17.085 -24.252 -21.021 1.00 95.00 558 ARG A O 1
ATOM 4308 N N . ARG A 1 559 ? 18.133 -22.849 -19.617 1.00 95.81 559 ARG A N 1
ATOM 4309 C CA . ARG A 1 559 ? 17.404 -23.264 -18.408 1.00 95.81 559 ARG A CA 1
ATOM 4310 C C . ARG A 1 559 ? 16.605 -22.116 -17.802 1.00 95.81 559 ARG A C 1
ATOM 4312 O O . ARG A 1 559 ? 16.994 -20.953 -17.858 1.00 95.81 559 ARG A O 1
ATOM 4319 N N . PHE A 1 560 ? 15.484 -22.455 -17.170 1.00 97.25 560 PHE A N 1
ATOM 4320 C CA . PHE A 1 560 ? 14.771 -21.534 -16.286 1.00 97.25 560 PHE A CA 1
ATOM 4321 C C . PHE A 1 560 ? 15.449 -21.530 -14.922 1.00 97.25 560 PHE A C 1
ATOM 4323 O O . PHE A 1 560 ? 15.550 -22.574 -14.281 1.00 97.25 560 PHE A O 1
ATOM 4330 N N . LYS A 1 561 ? 15.912 -20.361 -14.487 1.00 97.62 561 LYS A N 1
ATOM 4331 C CA . LYS A 1 561 ? 16.588 -20.169 -13.206 1.00 97.62 561 LYS A CA 1
ATOM 4332 C C . LYS A 1 561 ? 15.667 -19.467 -12.219 1.00 97.62 561 LYS A C 1
ATOM 4334 O O . LYS A 1 561 ? 15.110 -18.418 -12.542 1.00 97.62 561 LYS A O 1
ATOM 4339 N N . LEU A 1 562 ? 15.525 -20.047 -11.031 1.00 97.69 562 LEU A N 1
ATOM 4340 C CA . LEU A 1 562 ? 14.757 -19.495 -9.917 1.00 97.69 562 LEU A CA 1
ATOM 4341 C C . LEU A 1 562 ? 15.352 -18.156 -9.469 1.00 97.69 562 LEU A C 1
ATOM 4343 O O . LEU A 1 562 ? 16.511 -18.104 -9.063 1.00 97.69 562 LEU A O 1
ATOM 4347 N N . LEU A 1 563 ? 14.561 -17.087 -9.515 1.00 93.19 563 LEU A N 1
ATOM 4348 C CA . LEU A 1 563 ? 14.968 -15.752 -9.079 1.00 93.19 563 LEU A CA 1
ATOM 4349 C C . LEU A 1 563 ? 14.546 -15.446 -7.642 1.00 93.19 563 LEU A C 1
ATOM 4351 O O . LEU A 1 563 ? 15.370 -14.964 -6.860 1.00 93.19 563 LEU A O 1
ATOM 4355 N N . ASP A 1 564 ? 13.272 -15.685 -7.322 1.00 93.38 564 ASP A N 1
ATOM 4356 C CA . ASP A 1 564 ? 12.670 -15.309 -6.042 1.00 93.38 564 ASP A CA 1
ATOM 4357 C C . ASP A 1 564 ? 11.430 -16.159 -5.729 1.00 93.38 564 ASP A C 1
ATOM 4359 O O . ASP A 1 564 ? 10.803 -16.715 -6.634 1.00 93.38 564 ASP A O 1
ATOM 4363 N N . VAL A 1 565 ? 11.058 -16.224 -4.452 1.00 95.81 565 VAL A N 1
ATOM 4364 C CA . VAL A 1 565 ? 9.812 -16.840 -3.974 1.00 95.81 565 VAL A CA 1
ATOM 4365 C C . VAL A 1 565 ? 9.090 -15.828 -3.090 1.00 95.81 565 VAL A C 1
ATOM 4367 O O . VAL A 1 565 ? 9.675 -15.250 -2.184 1.00 95.81 565 VAL A O 1
ATOM 4370 N N . ASN A 1 566 ? 7.804 -15.602 -3.344 1.00 94.44 566 ASN A N 1
ATOM 4371 C CA . ASN A 1 566 ? 6.965 -14.695 -2.567 1.00 94.44 566 ASN A CA 1
ATOM 4372 C C . ASN A 1 566 ? 5.862 -15.511 -1.870 1.00 94.44 566 ASN A C 1
ATOM 4374 O O . ASN A 1 566 ? 4.885 -15.860 -2.535 1.00 94.44 566 ASN A O 1
ATOM 4378 N N . PRO A 1 567 ? 5.965 -15.808 -0.561 1.00 94.12 567 PRO A N 1
ATOM 4379 C CA . PRO A 1 567 ? 5.016 -16.662 0.169 1.00 94.12 567 PRO A CA 1
ATOM 4380 C C . PRO A 1 567 ? 3.748 -15.908 0.623 1.00 94.12 567 PRO A C 1
ATOM 4382 O O . PRO A 1 567 ? 3.320 -16.006 1.772 1.00 94.12 567 PRO A O 1
ATOM 4385 N N . ARG A 1 568 ? 3.188 -15.072 -0.256 1.00 92.50 568 ARG A N 1
ATOM 4386 C CA . ARG A 1 568 ? 2.036 -14.194 0.009 1.00 92.50 568 ARG A CA 1
ATOM 4387 C C . ARG A 1 568 ? 1.339 -13.804 -1.290 1.00 92.50 568 ARG A C 1
ATOM 4389 O O . ARG A 1 568 ? 1.813 -14.109 -2.382 1.00 92.50 568 ARG A O 1
ATOM 4396 N N . VAL A 1 569 ? 0.262 -13.024 -1.192 1.00 91.75 569 VAL A N 1
ATOM 4397 C CA . VAL A 1 569 ? -0.325 -12.365 -2.369 1.00 91.75 569 VAL A CA 1
ATOM 4398 C C . VAL A 1 569 ? 0.688 -11.453 -3.071 1.00 91.75 569 VAL A C 1
ATOM 4400 O O . VAL A 1 569 ? 1.393 -10.656 -2.451 1.00 91.75 569 VAL A O 1
ATOM 4403 N N . TRP A 1 570 ? 0.753 -11.530 -4.393 1.00 92.75 570 TRP A N 1
ATOM 4404 C CA . TRP A 1 570 ? 1.657 -10.732 -5.225 1.00 92.75 570 TRP A CA 1
ATOM 4405 C C . TRP A 1 570 ? 0.917 -9.636 -5.991 1.00 92.75 570 TRP A C 1
ATOM 4407 O O . TRP A 1 570 ? -0.306 -9.630 -6.076 1.00 92.75 570 TRP A O 1
ATOM 4417 N N . THR A 1 571 ? 1.630 -8.666 -6.556 1.00 91.19 571 THR A N 1
ATOM 4418 C CA . THR A 1 571 ? 1.029 -7.430 -7.099 1.00 91.19 571 THR A CA 1
ATOM 4419 C C . THR A 1 571 ? -0.054 -7.663 -8.157 1.00 91.19 571 THR A C 1
ATOM 4421 O O . THR A 1 571 ? -1.050 -6.943 -8.188 1.00 91.19 571 THR A O 1
ATOM 4424 N N . TRP A 1 572 ? 0.120 -8.671 -9.010 1.00 93.75 572 TRP A N 1
ATOM 4425 C CA . TRP A 1 572 ? -0.741 -8.927 -10.165 1.00 93.75 572 TRP A CA 1
ATOM 4426 C C . TRP A 1 572 ? -1.773 -10.050 -9.942 1.00 93.75 572 TRP A C 1
ATOM 4428 O O . TRP A 1 572 ? -2.492 -10.405 -10.874 1.00 93.75 572 TRP A O 1
ATOM 4438 N N . HIS A 1 573 ? -1.915 -10.578 -8.716 1.00 95.06 573 HIS A N 1
ATOM 4439 C CA . HIS A 1 573 ? -2.774 -11.741 -8.418 1.00 95.06 573 HIS A CA 1
ATOM 4440 C C . HIS A 1 573 ? -4.249 -11.580 -8.837 1.00 95.06 573 HIS A C 1
ATOM 4442 O O . HIS A 1 573 ? -4.923 -12.577 -9.092 1.00 95.06 573 HIS A O 1
ATOM 4448 N N . ALA A 1 574 ? -4.745 -10.344 -8.984 1.00 95.12 574 ALA A N 1
ATOM 4449 C CA . ALA A 1 574 ? -6.085 -10.047 -9.505 1.00 95.12 574 ALA A CA 1
ATOM 4450 C C . ALA A 1 574 ? -6.358 -10.651 -10.897 1.00 95.12 574 ALA A C 1
ATOM 4452 O O . ALA A 1 574 ? -7.514 -10.934 -11.220 1.00 95.12 574 ALA A O 1
ATOM 4453 N N . ILE A 1 575 ? -5.311 -10.880 -11.705 1.00 95.94 575 ILE A N 1
ATOM 4454 C CA . ILE A 1 575 ? -5.426 -11.549 -13.010 1.00 95.94 575 ILE A CA 1
ATOM 4455 C C . ILE A 1 575 ? -6.094 -12.920 -12.885 1.00 95.94 575 ILE A C 1
ATOM 4457 O O . ILE A 1 575 ? -6.819 -13.338 -13.786 1.00 95.94 575 ILE A O 1
ATOM 4461 N N . GLY A 1 576 ? -5.881 -13.593 -11.747 1.00 95.88 576 GLY A N 1
ATOM 4462 C CA . GLY A 1 576 ? -6.359 -14.941 -11.494 1.00 95.88 576 GLY A CA 1
ATOM 4463 C C . GLY A 1 576 ? -7.868 -15.044 -11.671 1.00 95.88 576 GLY A C 1
ATOM 4464 O O . GLY A 1 576 ? -8.332 -15.930 -12.376 1.00 95.88 576 GLY A O 1
ATOM 4465 N N . ARG A 1 577 ? -8.646 -14.078 -11.164 1.00 94.31 577 ARG A N 1
ATOM 4466 C CA . ARG A 1 577 ? -10.113 -14.068 -11.302 1.00 94.31 577 ARG A CA 1
ATOM 4467 C C . ARG A 1 577 ? -10.565 -14.120 -12.765 1.00 94.31 577 ARG A C 1
ATOM 4469 O O . ARG A 1 577 ? -11.485 -14.861 -13.091 1.00 94.31 577 ARG A O 1
ATOM 4476 N N . ARG A 1 578 ? -9.924 -13.341 -13.644 1.00 93.94 578 ARG A N 1
ATOM 4477 C CA . ARG A 1 578 ? -10.202 -13.345 -15.093 1.00 93.94 578 ARG A CA 1
ATOM 4478 C C . ARG A 1 578 ? -9.710 -14.624 -15.766 1.00 93.94 578 ARG A C 1
ATOM 4480 O O . ARG A 1 578 ? -10.334 -15.065 -16.721 1.00 93.94 578 ARG A O 1
ATOM 4487 N N . ALA A 1 579 ? -8.624 -15.202 -15.259 1.00 95.81 579 ALA A N 1
ATOM 4488 C CA . ALA A 1 579 ? -8.090 -16.481 -15.709 1.00 95.81 579 ALA A CA 1
ATOM 4489 C C . ALA A 1 579 ? -8.856 -17.701 -15.153 1.00 95.81 579 ALA A C 1
ATOM 4491 O O . ALA A 1 579 ? -8.522 -18.826 -15.504 1.00 95.81 579 ALA A O 1
ATOM 4492 N N . GLY A 1 580 ? -9.867 -17.509 -14.296 1.00 95.38 580 GLY A N 1
ATOM 4493 C CA . GLY A 1 580 ? -10.657 -18.589 -13.687 1.00 95.38 580 GLY A CA 1
ATOM 4494 C C . GLY A 1 580 ? -10.145 -19.101 -12.332 1.00 95.38 580 GLY A C 1
ATOM 4495 O O . GLY A 1 580 ? -10.732 -20.020 -11.772 1.00 95.38 580 GLY A O 1
ATOM 4496 N N . VAL A 1 581 ? -9.098 -18.495 -11.766 1.00 95.69 581 VAL A N 1
ATOM 4497 C CA . VAL A 1 581 ? -8.477 -18.870 -10.484 1.00 95.69 581 VAL A CA 1
ATOM 4498 C C . VAL A 1 581 ? -8.469 -17.689 -9.511 1.00 95.69 581 VAL A C 1
ATOM 4500 O O . VAL A 1 581 ? -7.543 -16.883 -9.458 1.00 95.69 581 VAL A O 1
ATOM 4503 N N . ASP A 1 582 ? -9.526 -17.563 -8.715 1.00 96.69 582 ASP A N 1
ATOM 4504 C CA . ASP A 1 582 ? -9.686 -16.484 -7.733 1.00 96.69 582 ASP A CA 1
ATOM 4505 C C . ASP A 1 582 ? -8.913 -16.785 -6.432 1.00 96.69 582 ASP A C 1
ATOM 4507 O O . ASP A 1 582 ? -9.501 -17.198 -5.433 1.00 96.69 582 ASP A O 1
ATOM 4511 N N . PHE A 1 583 ? -7.582 -16.631 -6.464 1.00 97.69 583 PHE A N 1
ATOM 4512 C CA . PHE A 1 583 ? -6.668 -17.065 -5.394 1.00 97.69 583 PHE A CA 1
ATOM 4513 C C . PHE A 1 583 ? -7.094 -16.673 -3.969 1.00 97.69 583 PHE A C 1
ATOM 4515 O O . PHE A 1 583 ? -7.143 -17.570 -3.124 1.00 97.69 583 PHE A O 1
ATOM 4522 N N . PRO A 1 584 ? -7.432 -15.402 -3.657 1.00 96.81 584 PRO A N 1
ATOM 4523 C CA . PRO A 1 584 ? -7.804 -15.050 -2.291 1.00 96.81 584 PRO A CA 1
ATOM 4524 C C . PRO A 1 584 ? -9.073 -15.739 -1.808 1.00 96.81 584 PRO A C 1
ATOM 4526 O O . PRO A 1 584 ? -9.138 -16.196 -0.670 1.00 96.81 584 PRO A O 1
ATOM 4529 N N . TYR A 1 585 ? -10.071 -15.840 -2.684 1.00 97.38 585 TYR A N 1
ATOM 4530 C CA . TYR A 1 585 ? -11.318 -16.513 -2.365 1.00 97.38 585 TYR A CA 1
ATOM 4531 C C . TYR A 1 585 ? -11.125 -18.022 -2.201 1.00 97.38 585 TYR A C 1
ATOM 4533 O O . TYR A 1 585 ? -11.691 -18.614 -1.286 1.00 97.38 585 TYR A O 1
ATOM 4541 N N . LEU A 1 586 ? -10.310 -18.650 -3.053 1.00 97.38 586 LEU A N 1
ATOM 4542 C CA . LEU A 1 586 ? -9.988 -20.070 -2.916 1.00 97.38 586 LEU A CA 1
ATOM 4543 C C . LEU A 1 586 ? -9.242 -20.344 -1.608 1.00 97.38 586 LEU A C 1
ATOM 4545 O O . LEU A 1 586 ? -9.623 -21.270 -0.901 1.00 97.38 586 LEU A O 1
ATOM 4549 N N . LEU A 1 587 ? -8.271 -19.504 -1.231 1.00 97.31 587 LEU A N 1
ATOM 4550 C CA . LEU A 1 587 ? -7.601 -19.618 0.067 1.00 97.31 587 LEU A CA 1
ATOM 4551 C C . LEU A 1 587 ? -8.594 -19.467 1.220 1.00 97.31 587 LEU A C 1
ATOM 4553 O O . LEU A 1 587 ? -8.598 -20.293 2.129 1.00 97.31 587 LEU A O 1
ATOM 4557 N N . TRP A 1 588 ? -9.454 -18.444 1.163 1.00 96.94 588 TRP A N 1
ATOM 4558 C CA . TRP A 1 588 ? -10.492 -18.228 2.166 1.00 96.94 588 TRP A CA 1
ATOM 4559 C C . TRP A 1 588 ? -11.376 -19.471 2.317 1.00 96.94 588 TRP A C 1
ATOM 4561 O O . TRP A 1 588 ? -11.602 -19.929 3.430 1.00 96.94 588 TRP A O 1
ATOM 4571 N N . ARG A 1 589 ? -11.810 -20.089 1.216 1.00 95.25 589 ARG A N 1
ATOM 4572 C CA . ARG A 1 589 ? -12.597 -21.326 1.276 1.00 95.25 589 ARG A CA 1
ATOM 4573 C C . ARG A 1 589 ? -11.813 -22.486 1.898 1.00 95.25 589 ARG A C 1
ATOM 4575 O O . ARG A 1 589 ? -12.365 -23.193 2.738 1.00 95.25 589 ARG A O 1
ATOM 4582 N N . THR A 1 590 ? -10.546 -22.665 1.525 1.00 94.31 590 THR A N 1
ATOM 4583 C CA . THR A 1 590 ? -9.690 -23.741 2.051 1.00 94.31 590 THR A CA 1
ATOM 4584 C C . THR A 1 590 ? -9.520 -23.642 3.569 1.00 94.31 590 THR A C 1
ATOM 4586 O O . THR A 1 590 ? -9.709 -24.635 4.265 1.00 94.31 590 THR A O 1
ATOM 4589 N N . ILE A 1 591 ? -9.249 -22.451 4.117 1.00 94.44 591 ILE A N 1
ATOM 4590 C CA . ILE A 1 591 ? -9.088 -22.264 5.578 1.00 94.44 591 ILE A CA 1
ATOM 4591 C C . ILE A 1 591 ? -10.415 -22.365 6.358 1.00 94.44 591 ILE A C 1
ATOM 4593 O O . ILE A 1 591 ? -10.417 -22.458 7.587 1.00 94.44 591 ILE A O 1
ATOM 4597 N N . HIS A 1 592 ? -11.551 -22.360 5.653 1.00 93.06 592 HIS A N 1
ATOM 4598 C CA . HIS A 1 592 ? -12.878 -22.671 6.197 1.00 93.06 592 HIS A CA 1
ATOM 4599 C C . HIS A 1 592 ? -13.275 -24.141 5.954 1.00 93.06 592 HIS A C 1
ATOM 4601 O O . HIS A 1 592 ? -14.430 -24.511 6.135 1.00 93.06 592 HIS A O 1
ATOM 4607 N N . GLY A 1 593 ? -12.324 -24.999 5.566 1.00 90.50 593 GLY A N 1
ATOM 4608 C CA . GLY A 1 593 ? -12.523 -26.445 5.442 1.00 90.50 593 GLY A CA 1
ATOM 4609 C C . GLY A 1 593 ? -13.156 -26.898 4.126 1.00 90.50 593 GLY A C 1
ATOM 4610 O O . GLY A 1 593 ? -13.469 -28.078 3.972 1.00 90.50 593 GLY A O 1
ATOM 4611 N N . ALA A 1 594 ? -13.346 -26.003 3.153 1.00 90.69 594 ALA A N 1
ATOM 4612 C CA . ALA A 1 594 ? -13.865 -26.406 1.855 1.00 90.69 594 ALA A CA 1
ATOM 4613 C C . ALA A 1 594 ? -12.817 -27.212 1.078 1.00 90.69 594 ALA A C 1
ATOM 4615 O O . ALA A 1 594 ? -11.680 -26.775 0.892 1.00 90.69 594 ALA A O 1
ATOM 4616 N N . ARG A 1 595 ? -13.233 -28.355 0.527 1.00 89.81 595 ARG A N 1
ATOM 4617 C CA . ARG A 1 595 ? -12.428 -29.099 -0.442 1.00 89.81 595 ARG A CA 1
ATOM 4618 C C . ARG A 1 595 ? -12.505 -28.406 -1.801 1.00 89.81 595 ARG A C 1
ATOM 4620 O O . ARG A 1 595 ? -13.584 -28.275 -2.381 1.00 89.81 595 ARG A O 1
ATOM 4627 N N . ILE A 1 596 ? -11.361 -27.950 -2.297 1.00 89.56 596 ILE A N 1
ATOM 4628 C CA . ILE A 1 596 ? -11.244 -27.268 -3.587 1.00 89.56 596 ILE A CA 1
ATOM 4629 C C . ILE A 1 596 ? -10.726 -28.275 -4.622 1.00 89.56 596 ILE A C 1
ATOM 4631 O O . ILE A 1 596 ? -9.686 -28.887 -4.374 1.00 89.56 596 ILE A O 1
ATOM 4635 N N . PRO A 1 597 ? -11.433 -28.499 -5.747 1.00 87.56 597 PRO A N 1
ATOM 4636 C CA . PRO A 1 597 ? -10.877 -29.281 -6.850 1.00 87.56 597 PRO A CA 1
ATOM 4637 C C . PRO A 1 597 ? -9.661 -28.557 -7.439 1.00 87.56 597 PRO A C 1
ATOM 4639 O O . PRO A 1 597 ? -9.601 -27.332 -7.366 1.00 87.56 597 PRO A O 1
ATOM 4642 N N . GLU A 1 598 ? -8.715 -29.282 -8.040 1.00 93.81 598 GLU A N 1
ATOM 4643 C CA . GLU A 1 598 ? -7.581 -28.637 -8.715 1.00 93.81 598 GLU A CA 1
ATOM 4644 C C . GLU A 1 598 ? -8.100 -27.714 -9.830 1.00 93.81 598 GLU A C 1
ATOM 4646 O O . GLU A 1 598 ? -8.802 -28.162 -10.738 1.00 93.81 598 GLU A O 1
ATOM 4651 N N . VAL A 1 599 ? -7.777 -26.420 -9.758 1.00 96.19 599 VAL A N 1
ATOM 4652 C CA . VAL A 1 599 ? -8.166 -25.434 -10.777 1.00 96.19 599 VAL A CA 1
ATOM 4653 C C . VAL A 1 599 ? -6.930 -24.817 -11.415 1.00 96.19 599 VAL A C 1
ATOM 4655 O O . VAL A 1 599 ? -6.058 -24.281 -10.733 1.00 96.19 599 VAL A O 1
ATOM 4658 N N . ARG A 1 600 ? -6.883 -24.826 -12.747 1.00 96.56 600 ARG A N 1
ATOM 4659 C CA . ARG A 1 600 ? -5.815 -24.193 -13.525 1.00 96.56 600 ARG A CA 1
ATOM 4660 C C . ARG A 1 600 ? -6.341 -22.990 -14.288 1.00 96.56 600 ARG A C 1
ATOM 4662 O O . ARG A 1 600 ? -7.388 -23.062 -14.927 1.00 96.56 600 ARG A O 1
ATOM 4669 N N . GLY A 1 601 ? -5.603 -21.889 -14.219 1.00 96.00 601 GLY A N 1
ATOM 4670 C CA . GLY A 1 601 ? -5.957 -20.654 -14.902 1.00 96.00 601 GLY A CA 1
ATOM 4671 C C . GLY A 1 601 ? -5.724 -20.743 -16.406 1.00 96.00 601 GLY A C 1
ATOM 4672 O O . GLY A 1 601 ? -4.737 -21.328 -16.856 1.00 96.00 601 GLY A O 1
ATOM 4673 N N . CYS A 1 602 ? -6.606 -20.133 -17.195 1.00 95.56 602 CYS A N 1
ATOM 4674 C CA . CYS A 1 602 ? -6.450 -20.077 -18.644 1.00 95.56 602 CYS A CA 1
ATOM 4675 C C . CYS A 1 602 ? -5.335 -19.105 -19.076 1.00 95.56 602 CYS A C 1
ATOM 4677 O O . CYS A 1 602 ? -4.989 -18.138 -18.387 1.00 95.56 602 CYS A O 1
ATOM 4679 N N . SER A 1 603 ? -4.760 -19.371 -20.251 1.00 95.88 603 SER A N 1
ATOM 4680 C CA . SER A 1 603 ? -3.756 -18.508 -20.887 1.00 95.88 603 SER A CA 1
ATOM 4681 C C . SER A 1 603 ? -4.403 -17.359 -21.671 1.00 95.88 603 SER A C 1
ATOM 4683 O O . SER A 1 603 ? -5.562 -17.448 -22.070 1.00 95.88 603 SER A O 1
ATOM 4685 N N . GLY A 1 604 ? -3.639 -16.297 -21.935 1.00 94.69 604 GLY A N 1
ATOM 4686 C CA . GLY A 1 604 ? -4.055 -15.170 -22.778 1.00 94.69 604 GLY A CA 1
ATOM 4687 C C . GLY A 1 604 ? -4.792 -14.045 -22.046 1.00 94.69 604 GLY A C 1
ATOM 4688 O O . GLY A 1 604 ? -5.271 -13.112 -22.690 1.00 94.69 604 GLY A O 1
ATOM 4689 N N . VAL A 1 605 ? -4.867 -14.098 -20.715 1.00 95.88 605 VAL A N 1
ATOM 4690 C CA . VAL A 1 605 ? -5.404 -13.015 -19.883 1.00 95.88 605 VAL A CA 1
ATOM 4691 C C . VAL A 1 605 ? -4.283 -12.061 -19.514 1.00 95.88 605 VAL A C 1
ATOM 4693 O O . VAL A 1 605 ? -3.165 -12.485 -19.233 1.00 95.88 605 VAL A O 1
ATOM 4696 N N . ARG A 1 606 ? -4.572 -10.761 -19.501 1.00 96.06 606 ARG A N 1
ATOM 4697 C CA . ARG A 1 606 ? -3.585 -9.714 -19.216 1.00 96.06 606 ARG A CA 1
ATOM 4698 C C . ARG A 1 606 ? -3.931 -8.961 -17.945 1.00 96.06 606 ARG A C 1
ATOM 4700 O O . ARG A 1 606 ? -5.098 -8.806 -17.603 1.00 96.06 606 ARG A O 1
ATOM 4707 N N . TRP A 1 607 ? -2.918 -8.456 -17.263 1.00 96.31 607 TRP A N 1
ATOM 4708 C CA . TRP A 1 607 ? -3.052 -7.541 -16.139 1.00 96.31 607 TRP A CA 1
ATOM 4709 C C . TRP A 1 607 ? -2.149 -6.340 -16.358 1.00 96.31 607 TRP A C 1
ATOM 4711 O O . TRP A 1 607 ? -1.001 -6.497 -16.780 1.00 96.31 607 TRP A O 1
ATOM 4721 N N . VAL A 1 608 ? -2.656 -5.144 -16.062 1.00 95.12 608 VAL A N 1
ATOM 4722 C CA . VAL A 1 608 ? -1.901 -3.905 -16.261 1.00 95.12 608 VAL A CA 1
ATOM 4723 C C . VAL A 1 608 ? -2.124 -2.895 -15.143 1.00 95.12 608 VAL A C 1
ATOM 4725 O O . VAL A 1 608 ? -3.250 -2.604 -14.728 1.00 95.12 608 VAL A O 1
ATOM 4728 N N . ARG A 1 609 ? -1.024 -2.287 -14.697 1.00 92.50 609 ARG A N 1
ATOM 4729 C CA . ARG A 1 609 ? -1.017 -1.093 -13.853 1.00 92.50 609 ARG A CA 1
ATOM 4730 C C . ARG A 1 609 ? -0.657 0.117 -14.708 1.00 92.50 609 ARG A C 1
ATOM 4732 O O . ARG A 1 609 ? 0.512 0.465 -14.840 1.00 92.50 609 ARG A O 1
ATOM 4739 N N . MET A 1 610 ? -1.673 0.788 -15.249 1.00 89.75 610 MET A N 1
ATOM 4740 C CA . MET A 1 610 ? -1.498 1.878 -16.224 1.00 89.75 610 MET A CA 1
ATOM 4741 C C . MET A 1 610 ? -0.520 2.971 -15.772 1.00 89.75 610 MET A C 1
ATOM 4743 O O . MET A 1 610 ? 0.276 3.446 -16.575 1.00 89.75 610 MET A O 1
ATOM 4747 N N . SER A 1 611 ? -0.522 3.334 -14.484 1.00 85.25 611 SER A N 1
ATOM 4748 C CA . SER A 1 611 ? 0.356 4.383 -13.949 1.00 85.25 611 SER A CA 1
ATOM 4749 C C . SER A 1 611 ? 1.848 4.078 -14.111 1.00 85.25 611 SER A C 1
ATOM 4751 O O . SER A 1 611 ? 2.643 4.998 -14.269 1.00 85.25 611 SER A O 1
ATOM 4753 N N . THR A 1 612 ? 2.242 2.805 -14.037 1.00 87.06 612 THR A N 1
ATOM 4754 C CA . THR A 1 612 ? 3.639 2.379 -14.200 1.00 87.06 612 THR A CA 1
ATOM 4755 C C . THR A 1 612 ? 3.900 1.814 -15.594 1.00 87.06 612 THR A C 1
ATOM 4757 O O . THR A 1 612 ? 5.014 1.945 -16.095 1.00 87.06 612 THR A O 1
ATOM 4760 N N . ASP A 1 613 ? 2.889 1.229 -16.246 1.00 89.69 613 ASP A N 1
ATOM 4761 C CA . ASP A 1 613 ? 3.015 0.688 -17.602 1.00 89.69 613 ASP A CA 1
ATOM 4762 C C . ASP A 1 613 ? 3.169 1.782 -18.650 1.00 89.69 613 ASP A C 1
ATOM 4764 O O . ASP A 1 613 ? 4.049 1.668 -19.491 1.00 89.69 613 ASP A O 1
ATOM 4768 N N . ALA A 1 614 ? 2.417 2.883 -18.550 1.00 87.94 614 ALA A N 1
ATOM 4769 C CA . ALA A 1 614 ? 2.568 4.006 -19.474 1.00 87.94 614 ALA A CA 1
ATOM 4770 C C . ALA A 1 614 ? 3.996 4.575 -19.442 1.00 87.94 614 ALA A C 1
ATOM 4772 O O . ALA A 1 614 ? 4.561 4.894 -20.481 1.00 87.94 614 ALA A O 1
ATOM 4773 N N . LEU A 1 615 ? 4.616 4.641 -18.260 1.00 86.25 615 LEU A N 1
ATOM 4774 C CA . LEU A 1 615 ? 5.992 5.117 -18.110 1.00 86.25 615 LEU A CA 1
ATOM 4775 C C . LEU A 1 615 ? 7.007 4.134 -18.696 1.00 86.25 615 LEU A C 1
ATOM 4777 O O . LEU A 1 615 ? 7.903 4.548 -19.425 1.00 86.25 615 LEU A O 1
ATOM 4781 N N . ALA A 1 616 ? 6.855 2.840 -18.400 1.00 85.75 616 ALA A N 1
ATOM 4782 C CA . ALA A 1 616 ? 7.705 1.800 -18.972 1.00 85.75 616 ALA A CA 1
ATOM 4783 C C . ALA A 1 616 ? 7.574 1.745 -20.505 1.00 85.75 616 ALA A C 1
ATOM 4785 O O . ALA A 1 616 ? 8.579 1.650 -21.205 1.00 85.75 616 ALA A O 1
ATOM 4786 N N . ALA A 1 617 ? 6.350 1.871 -21.022 1.00 87.62 617 ALA A N 1
ATOM 4787 C CA . ALA A 1 617 ? 6.056 1.896 -22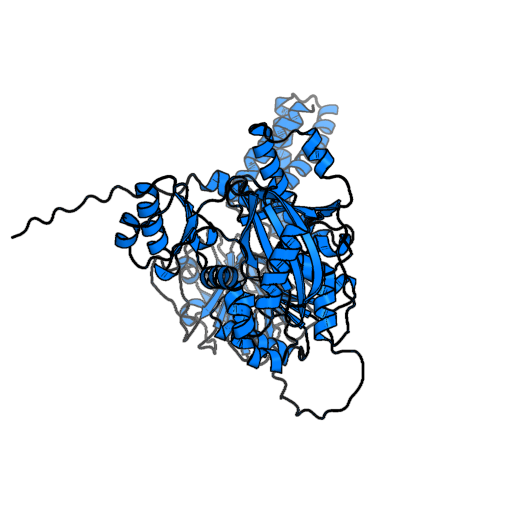.447 1.00 87.62 617 ALA A CA 1
ATOM 4788 C C . ALA A 1 617 ? 6.651 3.130 -23.129 1.00 87.62 617 ALA A C 1
ATOM 4790 O O . ALA A 1 617 ? 7.286 2.973 -24.164 1.00 87.62 617 ALA A O 1
ATOM 4791 N N . CYS A 1 618 ? 6.523 4.329 -22.547 1.00 87.38 618 CYS A N 1
ATOM 4792 C CA . CYS A 1 618 ? 7.167 5.535 -23.074 1.00 87.38 618 CYS A CA 1
ATOM 4793 C C . CYS A 1 618 ? 8.687 5.367 -23.173 1.00 87.38 618 CYS A C 1
ATOM 4795 O O . CYS A 1 618 ? 9.262 5.670 -24.215 1.00 87.38 618 CYS A O 1
ATOM 4797 N N . THR A 1 619 ? 9.338 4.838 -22.132 1.00 85.81 619 THR A N 1
ATOM 4798 C CA . THR A 1 619 ? 10.784 4.571 -22.170 1.00 85.81 619 THR A CA 1
ATOM 4799 C C . THR A 1 619 ? 11.146 3.568 -23.269 1.00 85.81 619 THR A C 1
ATOM 4801 O O . THR A 1 619 ? 12.080 3.814 -24.027 1.00 85.81 619 THR A O 1
ATOM 4804 N N . ALA A 1 620 ? 10.395 2.471 -23.401 1.00 86.25 620 ALA A N 1
ATOM 4805 C CA . ALA A 1 620 ? 10.635 1.456 -24.430 1.00 86.25 620 ALA A CA 1
ATOM 4806 C C . ALA A 1 620 ? 10.372 1.974 -25.859 1.00 86.25 620 ALA A C 1
ATOM 4808 O O . ALA A 1 620 ? 11.094 1.613 -26.785 1.00 86.25 620 ALA A O 1
ATOM 4809 N N . LEU A 1 621 ? 9.375 2.850 -26.039 1.00 88.38 621 LEU A N 1
ATOM 4810 C CA . LEU A 1 621 ? 9.077 3.524 -27.309 1.00 88.38 621 LEU A CA 1
ATOM 4811 C C . LEU A 1 621 ? 10.228 4.446 -27.726 1.00 88.38 621 LEU A C 1
ATOM 4813 O O . LEU A 1 621 ? 10.675 4.381 -28.866 1.00 88.38 621 LEU A O 1
ATOM 4817 N N . VAL A 1 622 ? 10.746 5.257 -26.795 1.00 88.44 622 VAL A N 1
ATOM 4818 C CA . VAL A 1 622 ? 11.891 6.153 -27.047 1.00 88.44 622 VAL A CA 1
ATOM 4819 C C . VAL A 1 622 ? 13.157 5.363 -27.395 1.00 88.44 622 VAL A C 1
ATOM 4821 O O . VAL A 1 622 ? 13.938 5.803 -28.232 1.00 88.44 622 VAL A O 1
ATOM 4824 N N . ARG A 1 623 ? 13.350 4.182 -26.796 1.00 86.75 623 ARG A N 1
ATOM 4825 C CA . ARG A 1 623 ? 14.482 3.286 -27.092 1.00 86.75 623 ARG A CA 1
ATOM 4826 C C . ARG A 1 623 ? 14.308 2.448 -28.365 1.00 86.75 623 ARG A C 1
ATOM 4828 O O . ARG A 1 623 ? 15.227 1.725 -28.731 1.00 86.75 623 ARG A O 1
ATOM 4835 N N . GLY A 1 624 ? 13.147 2.501 -29.023 1.00 85.38 624 GLY A N 1
ATOM 4836 C CA . GLY A 1 624 ? 12.847 1.669 -30.195 1.00 85.38 624 GLY A CA 1
ATOM 4837 C C . GLY A 1 624 ? 12.633 0.179 -29.884 1.00 85.38 624 GLY A C 1
ATOM 4838 O O . GLY A 1 624 ? 12.548 -0.634 -30.798 1.00 85.38 624 GLY A O 1
ATOM 4839 N N . GLU A 1 625 ? 12.512 -0.193 -28.607 1.00 85.19 625 GLU A N 1
ATOM 4840 C CA . GLU A 1 625 ? 12.302 -1.575 -28.145 1.00 85.19 625 GLU A CA 1
ATOM 4841 C C . GLU A 1 625 ? 10.830 -2.017 -28.273 1.00 85.19 625 GLU A C 1
ATOM 4843 O O . GLU A 1 625 ? 10.513 -3.210 -28.270 1.00 85.19 625 GLU A O 1
ATOM 4848 N N . LEU A 1 626 ? 9.908 -1.054 -28.373 1.00 87.31 626 LEU A N 1
ATOM 4849 C CA . LEU A 1 626 ? 8.465 -1.267 -28.477 1.00 87.31 626 LEU A CA 1
ATOM 4850 C C . LEU A 1 626 ? 7.875 -0.338 -29.542 1.00 87.31 626 LEU A C 1
ATOM 4852 O O . LEU A 1 626 ? 8.208 0.839 -29.579 1.00 87.31 626 LEU A O 1
ATOM 4856 N N . SER A 1 627 ? 6.955 -0.837 -30.374 1.00 92.00 627 SER A N 1
ATOM 4857 C CA . SER A 1 627 ? 6.180 0.007 -31.295 1.00 92.00 627 SER A CA 1
ATOM 4858 C C . SER A 1 627 ? 4.831 0.408 -30.692 1.00 92.00 627 SER A C 1
ATOM 4860 O O . SER A 1 627 ? 4.226 -0.361 -29.938 1.00 92.00 627 SER A O 1
ATOM 4862 N N . LEU A 1 628 ? 4.307 1.581 -31.073 1.00 91.12 628 LEU A N 1
ATOM 4863 C CA . LEU A 1 628 ? 3.004 2.066 -30.593 1.00 91.12 628 LEU A CA 1
ATOM 4864 C C . LEU A 1 628 ? 1.871 1.084 -30.931 1.00 91.12 628 LEU A C 1
ATOM 4866 O O . LEU A 1 628 ? 1.030 0.786 -30.087 1.00 91.12 628 LEU A O 1
ATOM 4870 N N . SER A 1 629 ? 1.888 0.513 -32.138 1.00 93.00 629 SER A N 1
ATOM 4871 C CA . SER A 1 629 ? 0.910 -0.494 -32.564 1.00 93.00 629 SER A CA 1
ATOM 4872 C C . SER A 1 629 ? 0.977 -1.775 -31.728 1.00 93.00 629 SER A C 1
ATOM 4874 O O . SER A 1 629 ? -0.048 -2.385 -31.432 1.00 93.00 629 SER A O 1
ATOM 4876 N N . THR A 1 630 ? 2.170 -2.202 -31.313 1.00 90.94 630 THR A N 1
ATOM 4877 C CA . THR A 1 630 ? 2.344 -3.370 -30.437 1.00 90.94 630 THR A CA 1
ATOM 4878 C C . THR A 1 630 ? 1.906 -3.061 -29.010 1.00 90.94 630 THR A C 1
ATOM 4880 O O . THR A 1 630 ? 1.254 -3.895 -28.383 1.00 90.94 630 THR A O 1
ATOM 4883 N N . TYR A 1 631 ? 2.181 -1.851 -28.517 1.00 92.94 631 TYR A N 1
ATOM 4884 C CA . TYR A 1 631 ? 1.705 -1.403 -27.213 1.00 92.94 631 TYR A CA 1
ATOM 4885 C C . TYR A 1 631 ? 0.174 -1.394 -27.140 1.00 92.94 631 TYR A C 1
ATOM 4887 O O . TYR A 1 631 ? -0.391 -2.055 -26.270 1.00 92.94 631 TYR A O 1
ATOM 4895 N N . LEU A 1 632 ? -0.499 -0.737 -28.090 1.00 93.00 632 LEU A N 1
ATOM 4896 C CA . LEU A 1 632 ? -1.963 -0.664 -28.126 1.00 93.00 632 LEU A CA 1
ATOM 4897 C C . LEU A 1 632 ? -2.604 -2.051 -28.267 1.00 93.00 632 LEU A C 1
ATOM 4899 O O . LEU A 1 632 ? -3.540 -2.364 -27.535 1.00 93.00 632 LEU A O 1
ATOM 4903 N N . ARG A 1 633 ? -2.049 -2.925 -29.122 1.00 92.44 633 ARG A N 1
ATOM 4904 C CA . ARG A 1 633 ? -2.497 -4.327 -29.224 1.00 92.44 633 ARG A CA 1
ATOM 4905 C C . ARG A 1 633 ? -2.336 -5.091 -27.910 1.00 92.44 633 ARG A C 1
ATOM 4907 O O . ARG A 1 633 ? -3.188 -5.909 -27.583 1.00 92.44 633 ARG A O 1
ATOM 4914 N N . SER A 1 634 ? -1.289 -4.809 -27.129 1.00 91.75 634 SER A N 1
ATOM 4915 C CA . SER A 1 634 ? -1.088 -5.457 -25.826 1.00 91.75 634 SER A CA 1
ATOM 4916 C C . SER A 1 634 ? -2.142 -5.075 -24.781 1.00 91.75 634 SER A C 1
ATOM 4918 O O . SER A 1 634 ? -2.295 -5.790 -23.799 1.00 91.75 634 SER A O 1
ATOM 4920 N N . LEU A 1 635 ? -2.892 -3.988 -24.985 1.00 93.00 635 LEU A N 1
ATOM 4921 C CA . LEU A 1 635 ? -3.963 -3.555 -24.081 1.00 93.00 635 LEU A CA 1
ATOM 4922 C C . LEU A 1 635 ? -5.342 -4.124 -24.457 1.00 93.00 635 LEU A C 1
ATOM 4924 O O . LEU A 1 635 ? -6.331 -3.828 -23.784 1.00 93.00 635 LEU A O 1
ATOM 4928 N N . ALA A 1 636 ? -5.421 -4.946 -25.508 1.00 91.31 636 ALA A N 1
ATOM 4929 C CA . ALA A 1 636 ? -6.667 -5.567 -25.934 1.00 91.31 636 ALA A CA 1
ATOM 4930 C C . ALA A 1 636 ? -7.201 -6.570 -24.881 1.00 91.31 636 ALA A C 1
ATOM 4932 O O . ALA A 1 636 ? -6.409 -7.315 -24.283 1.00 91.31 636 ALA A O 1
ATOM 4933 N N . PRO A 1 637 ? -8.533 -6.633 -24.665 1.00 90.25 637 PRO A N 1
ATOM 4934 C CA . PRO A 1 637 ? -9.160 -7.621 -23.787 1.00 90.25 637 PRO A CA 1
ATOM 4935 C C . PRO A 1 637 ? -8.820 -9.079 -24.170 1.00 90.25 637 PRO A C 1
ATOM 4937 O O . PRO A 1 637 ? -8.537 -9.345 -25.338 1.00 90.25 637 PRO A O 1
ATOM 4940 N N . PRO A 1 638 ? -8.885 -10.040 -23.225 1.00 93.25 638 PRO A N 1
ATOM 4941 C CA . PRO A 1 638 ? -9.280 -9.886 -21.823 1.00 93.25 638 PRO A CA 1
ATOM 4942 C C . PRO A 1 638 ? -8.158 -9.294 -20.953 1.00 93.25 638 PRO A C 1
ATOM 4944 O O . PRO A 1 638 ? -7.066 -9.852 -20.849 1.00 93.25 638 PRO A O 1
ATOM 4947 N N . ILE A 1 639 ? -8.449 -8.170 -20.289 1.00 94.31 639 ILE A N 1
ATOM 4948 C CA . ILE A 1 639 ? -7.491 -7.429 -19.460 1.00 94.31 639 ILE A CA 1
ATOM 4949 C C . ILE A 1 639 ? -8.091 -7.071 -18.093 1.00 94.31 639 ILE A C 1
ATOM 4951 O O . ILE A 1 639 ? -9.251 -6.664 -17.996 1.00 94.31 639 ILE A O 1
ATOM 4955 N N . GLU A 1 640 ? -7.298 -7.227 -17.035 1.00 94.88 640 GLU A N 1
ATOM 4956 C CA . GLU A 1 640 ? -7.603 -6.793 -15.673 1.00 94.88 640 GLU A CA 1
ATOM 4957 C C . GLU A 1 640 ? -6.777 -5.546 -15.334 1.00 94.88 640 GLU A C 1
ATOM 4959 O O . GLU A 1 640 ? -5.547 -5.544 -15.408 1.00 94.88 640 GLU A O 1
ATOM 4964 N N . LEU A 1 641 ? -7.453 -4.467 -14.950 1.00 94.56 641 LEU A N 1
ATOM 4965 C CA . LEU A 1 641 ? -6.795 -3.233 -14.532 1.00 94.56 641 LEU A CA 1
ATOM 4966 C C . LEU A 1 641 ? -6.472 -3.301 -13.036 1.00 94.56 641 LEU A C 1
ATOM 4968 O O . LEU A 1 641 ? -7.324 -3.635 -12.215 1.00 94.56 641 LEU A O 1
ATOM 4972 N N . ALA A 1 642 ? -5.246 -2.932 -12.674 1.00 92.56 642 ALA A N 1
ATOM 4973 C CA . ALA A 1 642 ? -4.758 -3.004 -11.299 1.00 92.56 642 ALA A CA 1
ATOM 4974 C C . ALA A 1 642 ? -5.594 -2.175 -10.308 1.00 92.56 642 ALA A C 1
ATOM 4976 O O . ALA A 1 642 ? -5.900 -2.628 -9.208 1.00 92.56 642 ALA A O 1
ATOM 4977 N N . THR A 1 643 ? -5.952 -0.945 -10.690 1.00 91.81 643 THR A N 1
ATOM 4978 C CA . THR A 1 643 ? -6.583 0.031 -9.786 1.00 91.81 643 THR A CA 1
ATOM 4979 C C . THR A 1 643 ? -8.024 0.356 -10.154 1.00 91.81 643 THR A C 1
ATOM 4981 O O . THR A 1 643 ? -8.829 0.596 -9.259 1.00 91.81 643 THR A O 1
ATOM 4984 N N . PHE A 1 644 ? -8.403 0.313 -11.431 1.00 91.88 644 PHE A N 1
ATOM 4985 C CA . PHE A 1 644 ? -9.755 0.652 -11.878 1.00 91.88 644 PHE A CA 1
ATOM 4986 C C . PHE A 1 644 ? -10.627 -0.593 -12.072 1.00 91.88 644 PHE A C 1
ATOM 4988 O O . PHE A 1 644 ? -10.182 -1.583 -12.639 1.00 91.88 644 PHE A O 1
ATOM 4995 N N . ALA A 1 645 ? -11.883 -0.530 -11.642 1.00 92.75 645 ALA A N 1
ATOM 4996 C CA . ALA A 1 645 ? -12.905 -1.511 -11.983 1.00 92.75 645 ALA A CA 1
ATOM 4997 C C . ALA A 1 645 ? -14.255 -0.793 -12.108 1.00 92.75 645 ALA A C 1
ATOM 4999 O O . ALA A 1 645 ? -14.519 0.132 -11.346 1.00 92.75 645 ALA A O 1
ATOM 5000 N N . PHE A 1 646 ? -15.106 -1.193 -13.055 1.00 90.25 646 PHE A N 1
ATOM 5001 C CA . PHE A 1 646 ? -16.396 -0.522 -13.279 1.00 90.25 646 PHE A CA 1
ATOM 5002 C C . PHE A 1 646 ? -17.346 -0.637 -12.084 1.00 90.25 646 PHE A C 1
ATOM 5004 O O . PHE A 1 646 ? -18.072 0.301 -11.773 1.00 90.25 646 PHE A O 1
ATOM 5011 N N . ASP A 1 647 ? -17.312 -1.773 -11.393 1.00 92.62 647 ASP A N 1
ATOM 5012 C CA . ASP A 1 647 ? -18.106 -2.035 -10.196 1.00 92.62 647 ASP A CA 1
ATOM 5013 C C . ASP A 1 647 ? -17.542 -1.354 -8.938 1.00 92.62 647 ASP A C 1
ATOM 5015 O O . ASP A 1 647 ? -18.273 -1.204 -7.961 1.00 92.62 647 ASP A O 1
ATOM 5019 N N . ASP A 1 648 ? -16.283 -0.901 -8.972 1.00 93.62 648 ASP A N 1
ATOM 5020 C CA . ASP A 1 648 ? -15.562 -0.241 -7.877 1.00 93.62 648 ASP A CA 1
ATOM 5021 C C . ASP A 1 648 ? -14.580 0.836 -8.406 1.00 93.62 648 ASP A C 1
ATOM 5023 O O . ASP A 1 648 ? -13.357 0.636 -8.390 1.00 93.62 648 ASP A O 1
ATOM 5027 N N . PRO A 1 649 ? -15.088 1.975 -8.926 1.00 91.56 649 PRO A N 1
ATOM 5028 C CA . PRO A 1 649 ? -14.285 2.926 -9.704 1.00 91.56 649 PRO A CA 1
ATOM 5029 C C . PRO A 1 649 ? -13.413 3.859 -8.850 1.00 91.56 649 PRO A C 1
ATOM 5031 O O . PRO A 1 649 ? -12.388 4.356 -9.328 1.00 91.56 649 PRO A O 1
ATOM 5034 N N . LEU A 1 650 ? -13.794 4.100 -7.590 1.00 90.19 650 LEU A N 1
ATOM 5035 C CA . LEU A 1 650 ? -13.197 5.125 -6.729 1.00 90.19 650 LEU A CA 1
ATOM 5036 C C . LEU A 1 650 ? -11.676 4.943 -6.509 1.00 90.19 650 LEU A C 1
ATOM 5038 O O . LEU A 1 650 ? -10.948 5.927 -6.682 1.00 90.19 650 LEU A O 1
ATOM 5042 N N . PRO A 1 651 ? -11.145 3.731 -6.236 1.00 89.44 651 PRO A N 1
ATOM 5043 C CA . PRO A 1 651 ? -9.697 3.516 -6.143 1.00 89.44 651 PRO A CA 1
ATOM 5044 C C . PRO A 1 651 ? -8.939 3.882 -7.427 1.00 89.44 651 PRO A C 1
ATOM 5046 O O . PRO A 1 651 ? -7.841 4.435 -7.370 1.00 89.44 651 PRO A O 1
ATOM 5049 N N . GLY A 1 652 ? -9.533 3.619 -8.596 1.00 85.50 652 GLY A N 1
ATOM 5050 C CA . GLY A 1 652 ? -8.938 3.936 -9.893 1.00 85.50 652 GLY A CA 1
ATOM 5051 C C . GLY A 1 652 ? -8.843 5.442 -10.126 1.00 85.50 652 GLY A C 1
ATOM 5052 O O . GLY A 1 652 ? -7.756 5.949 -10.406 1.00 85.50 652 GLY A O 1
ATOM 5053 N N . VAL A 1 653 ? -9.946 6.168 -9.923 1.00 83.88 653 VAL A N 1
ATOM 5054 C CA . VAL A 1 653 ? -10.021 7.630 -10.111 1.00 83.88 653 VAL A CA 1
ATOM 5055 C C . VAL A 1 653 ? -9.036 8.369 -9.201 1.00 83.88 653 VAL A C 1
ATOM 5057 O O . VAL A 1 653 ? -8.335 9.281 -9.637 1.00 83.88 653 VAL A O 1
ATOM 5060 N N . LEU A 1 654 ? -8.926 7.948 -7.941 1.00 78.88 654 LEU A N 1
ATOM 5061 C CA . LEU A 1 654 ? -8.059 8.595 -6.953 1.00 78.88 654 LEU A CA 1
ATOM 5062 C C . LEU A 1 654 ? -6.576 8.238 -7.098 1.00 78.88 654 LEU A C 1
ATOM 5064 O O . LEU A 1 654 ? -5.722 8.945 -6.564 1.00 78.88 654 LEU A O 1
ATOM 5068 N N . SER A 1 655 ? -6.255 7.163 -7.821 1.00 69.94 655 SER A N 1
ATOM 5069 C CA . SER A 1 655 ? -4.865 6.768 -8.071 1.00 69.94 655 SER A CA 1
ATOM 5070 C C . SER A 1 655 ? -4.148 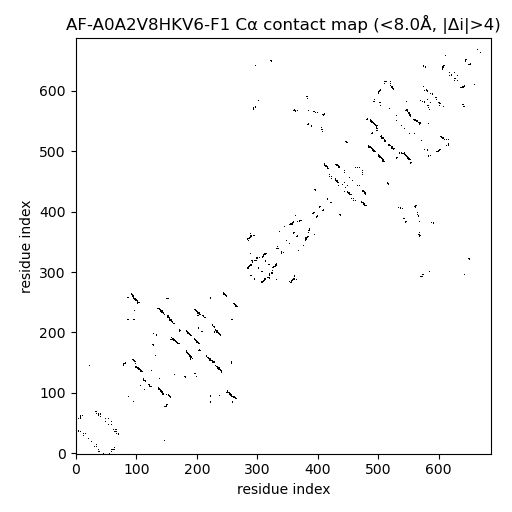7.683 -9.077 1.00 69.94 655 SER A C 1
ATOM 5072 O O . SER A 1 655 ? -2.922 7.802 -9.023 1.00 69.94 655 SER A O 1
ATOM 5074 N N . VAL A 1 656 ? -4.894 8.387 -9.944 1.00 62.81 656 VAL A N 1
ATOM 5075 C CA . VAL A 1 656 ? -4.342 9.250 -11.008 1.00 62.81 656 VAL A CA 1
ATOM 5076 C C . VAL A 1 656 ? -3.637 10.503 -10.451 1.00 62.81 656 VAL A C 1
ATOM 5078 O O . VAL A 1 656 ? -2.470 10.712 -10.789 1.00 62.81 656 VAL A O 1
ATOM 5081 N N . PRO A 1 657 ? -4.235 11.311 -9.548 1.00 53.94 657 PRO A N 1
ATOM 5082 C CA . PRO A 1 657 ? -3.572 12.500 -9.002 1.00 53.94 657 PRO A CA 1
ATOM 5083 C C . PRO A 1 657 ? -2.367 12.169 -8.112 1.00 53.94 657 PRO A C 1
ATOM 5085 O O . PRO A 1 657 ? -1.393 12.921 -8.079 1.00 53.94 657 PRO A O 1
ATOM 5088 N N . HIS A 1 658 ? -2.407 11.036 -7.401 1.00 51.88 658 HIS A N 1
ATOM 5089 C CA . HIS A 1 658 ? -1.305 10.605 -6.541 1.00 51.88 658 HIS A CA 1
ATOM 5090 C C . HIS A 1 658 ? -0.051 10.275 -7.365 1.00 51.88 658 HIS A C 1
ATOM 5092 O O . HIS A 1 658 ? 1.017 10.793 -7.051 1.00 51.88 658 HIS A O 1
ATOM 5098 N N . ALA A 1 659 ? -0.197 9.531 -8.471 1.00 51.72 659 ALA A N 1
ATOM 5099 C CA . ALA A 1 659 ? 0.906 9.201 -9.382 1.00 51.72 659 ALA A CA 1
ATOM 5100 C C . ALA A 1 659 ? 1.528 10.441 -10.055 1.00 51.72 659 ALA A C 1
ATOM 5102 O O . ALA A 1 659 ? 2.737 10.487 -10.281 1.00 51.72 659 ALA A O 1
ATOM 5103 N N . VAL A 1 660 ? 0.714 11.463 -10.348 1.00 49.59 660 VAL A N 1
ATOM 5104 C CA . VAL A 1 660 ? 1.185 12.747 -10.892 1.00 49.59 660 VAL A CA 1
ATOM 5105 C C . VAL A 1 660 ? 1.911 13.561 -9.816 1.00 49.59 660 VAL A C 1
ATOM 5107 O O . VAL A 1 660 ? 3.006 14.058 -10.062 1.00 49.59 660 VAL A O 1
ATOM 5110 N N . SER A 1 661 ? 1.362 13.662 -8.600 1.00 41.88 661 SER A N 1
ATOM 5111 C CA . SER A 1 661 ? 1.975 14.437 -7.509 1.00 41.88 661 SER A CA 1
ATOM 5112 C C . SER A 1 661 ? 3.293 13.847 -6.992 1.00 41.88 661 SER A C 1
ATOM 5114 O O . SER A 1 661 ? 4.230 14.601 -6.729 1.00 41.88 661 SER A O 1
ATOM 5116 N N . SER A 1 662 ? 3.412 12.518 -6.897 1.00 47.78 662 SER A N 1
ATOM 5117 C CA . SER A 1 662 ? 4.666 11.850 -6.530 1.00 47.78 662 SER A CA 1
ATOM 5118 C C . SER A 1 662 ? 5.747 12.068 -7.592 1.00 47.78 662 SER A C 1
ATOM 5120 O O . SER A 1 662 ? 6.910 12.277 -7.252 1.00 47.78 662 SER A O 1
ATOM 5122 N N . ARG A 1 663 ? 5.360 12.110 -8.875 1.00 49.31 663 ARG A N 1
ATOM 5123 C CA . ARG A 1 663 ? 6.260 12.456 -9.982 1.00 49.31 663 ARG A CA 1
ATOM 5124 C C . ARG A 1 663 ? 6.688 13.914 -9.970 1.00 49.31 663 ARG A C 1
ATOM 5126 O O . ARG A 1 663 ? 7.865 14.178 -10.166 1.00 49.31 663 ARG A O 1
ATOM 5133 N N . LEU A 1 664 ? 5.773 14.849 -9.720 1.00 39.97 664 LEU A N 1
ATOM 5134 C CA . LEU A 1 664 ? 6.138 16.259 -9.574 1.00 39.97 664 LEU A CA 1
ATOM 5135 C C . LEU A 1 664 ? 7.133 16.435 -8.418 1.00 39.97 664 LEU A C 1
ATOM 5137 O O . LEU A 1 664 ? 8.115 17.146 -8.571 1.00 39.97 664 LEU A O 1
ATOM 5141 N N . LYS A 1 665 ? 6.964 15.712 -7.306 1.00 42.75 665 LYS A N 1
ATOM 5142 C CA . LYS A 1 665 ? 7.946 15.711 -6.211 1.00 42.75 665 LYS A CA 1
ATOM 5143 C C . LYS A 1 665 ? 9.293 15.087 -6.590 1.00 42.75 665 LYS A C 1
ATOM 5145 O O . LYS A 1 665 ? 10.307 15.597 -6.148 1.00 42.75 665 LYS A O 1
ATOM 5150 N N . GLN A 1 666 ? 9.337 14.034 -7.405 1.00 45.78 666 GLN A N 1
ATOM 5151 C CA . GLN A 1 666 ? 10.610 13.466 -7.880 1.00 45.78 666 GLN A CA 1
ATOM 5152 C C . GLN A 1 666 ? 11.319 14.355 -8.912 1.00 45.78 666 GLN A C 1
ATOM 5154 O O . GLN A 1 666 ? 12.534 14.486 -8.862 1.00 45.78 666 GLN A O 1
ATOM 5159 N N . ILE A 1 667 ? 10.572 14.974 -9.829 1.00 41.69 667 ILE A N 1
ATOM 5160 C CA . ILE A 1 667 ? 11.122 15.824 -10.897 1.00 41.69 667 ILE A CA 1
ATOM 5161 C C . ILE A 1 667 ? 11.570 17.180 -10.340 1.00 41.69 667 ILE A C 1
ATOM 5163 O O . ILE A 1 667 ? 12.641 17.659 -10.689 1.00 41.69 667 ILE A O 1
ATOM 5167 N N . PHE A 1 668 ? 10.776 17.787 -9.453 1.00 37.94 668 PHE A N 1
ATOM 5168 C CA . PHE A 1 668 ? 11.070 19.102 -8.875 1.00 37.94 668 PHE A CA 1
ATOM 5169 C C . PHE A 1 668 ? 11.775 19.037 -7.509 1.00 37.94 668 PHE A C 1
ATOM 5171 O O . PHE A 1 668 ? 12.261 20.057 -7.034 1.00 37.94 668 PHE A O 1
ATOM 5178 N N . GLY A 1 669 ? 11.852 17.865 -6.872 1.00 33.09 669 GLY A N 1
ATOM 5179 C CA . GLY A 1 669 ? 12.577 17.653 -5.611 1.00 33.09 669 GLY A CA 1
ATOM 5180 C C . GLY A 1 669 ? 14.050 17.282 -5.784 1.00 33.09 669 GLY A C 1
ATOM 5181 O O . GLY A 1 669 ? 14.811 17.421 -4.838 1.00 33.09 669 GLY A O 1
ATOM 5182 N N . ALA A 1 670 ? 14.483 16.891 -6.989 1.00 33.69 670 ALA A N 1
ATOM 5183 C CA . ALA A 1 670 ? 15.896 16.631 -7.294 1.00 33.69 670 ALA A CA 1
ATOM 5184 C C . ALA A 1 670 ? 16.764 17.909 -7.368 1.00 33.69 670 ALA A C 1
ATOM 5186 O O . ALA A 1 670 ? 17.966 17.822 -7.587 1.00 33.69 670 ALA A O 1
ATOM 5187 N N . ALA A 1 671 ? 16.173 19.094 -7.178 1.00 34.03 671 ALA A N 1
ATOM 5188 C CA . ALA A 1 671 ? 16.873 20.380 -7.183 1.00 34.03 671 ALA A CA 1
ATOM 5189 C C . ALA A 1 671 ? 17.257 20.884 -5.772 1.00 34.03 671 ALA A C 1
ATOM 5191 O O . ALA A 1 671 ? 17.534 22.071 -5.618 1.00 34.03 671 ALA A O 1
ATOM 5192 N N . GLY A 1 672 ? 17.230 20.031 -4.738 1.00 31.50 672 GLY A N 1
ATOM 5193 C CA . GLY A 1 672 ? 17.293 20.491 -3.344 1.00 31.50 672 GLY A CA 1
ATOM 5194 C C . GLY A 1 672 ? 18.162 19.708 -2.361 1.00 31.50 672 GLY A C 1
ATOM 5195 O O . GLY A 1 672 ? 18.141 20.073 -1.189 1.00 31.50 672 GLY A O 1
ATOM 5196 N N . ASP A 1 673 ? 18.922 18.696 -2.783 1.00 28.75 673 ASP A N 1
ATOM 5197 C CA . ASP A 1 673 ? 19.906 18.076 -1.888 1.00 28.75 673 ASP A CA 1
ATOM 5198 C C . ASP A 1 673 ? 21.268 18.762 -2.089 1.00 28.75 673 ASP A C 1
ATOM 5200 O O . ASP A 1 673 ? 21.819 18.705 -3.194 1.00 28.75 673 ASP A O 1
ATOM 5204 N N . PRO A 1 674 ? 21.827 19.448 -1.073 1.00 29.80 674 PRO A N 1
ATOM 5205 C CA . PRO A 1 674 ? 23.181 19.965 -1.167 1.00 29.80 674 PRO A CA 1
ATOM 5206 C C . PRO A 1 674 ? 24.149 18.788 -1.297 1.00 29.80 674 PRO A C 1
ATOM 5208 O O . PRO A 1 674 ? 24.135 17.856 -0.493 1.00 29.80 674 PRO A O 1
ATOM 5211 N N . VAL A 1 675 ? 24.998 18.847 -2.324 1.00 30.58 675 VAL A N 1
ATOM 5212 C CA . VAL A 1 675 ? 26.185 17.998 -2.457 1.00 30.58 675 VAL A CA 1
ATOM 5213 C C . VAL A 1 675 ? 26.955 18.073 -1.130 1.00 30.58 675 VAL A C 1
ATOM 5215 O O . VAL A 1 675 ? 27.285 19.187 -0.712 1.00 30.58 675 VAL A O 1
ATOM 5218 N N . PRO A 1 676 ? 27.226 16.953 -0.433 1.00 29.47 676 PRO A N 1
ATOM 5219 C CA . PRO A 1 676 ? 28.063 17.005 0.753 1.00 29.47 676 PRO A CA 1
ATOM 5220 C C . PRO A 1 676 ? 29.439 17.534 0.347 1.00 29.47 676 PRO A C 1
ATOM 5222 O O . PRO A 1 676 ? 30.054 17.035 -0.597 1.00 29.47 676 PRO A O 1
ATOM 5225 N N . ALA A 1 677 ? 29.883 18.590 1.031 1.00 28.44 677 ALA A N 1
ATOM 5226 C CA . ALA A 1 677 ? 31.201 19.169 0.830 1.00 28.44 677 ALA A CA 1
ATOM 5227 C C . ALA A 1 677 ? 32.286 18.084 0.988 1.00 28.44 677 ALA A C 1
ATOM 5229 O O . ALA A 1 677 ? 32.110 17.167 1.799 1.00 28.44 677 ALA A O 1
ATOM 5230 N N . PRO A 1 678 ? 33.399 18.159 0.235 1.00 27.48 678 PRO A N 1
ATOM 5231 C CA . PRO A 1 678 ? 34.499 17.222 0.397 1.00 27.48 678 PRO A CA 1
ATOM 5232 C C . PRO A 1 678 ? 34.978 17.264 1.848 1.00 27.48 678 PRO A C 1
ATOM 5234 O O . PRO A 1 678 ? 35.257 18.335 2.383 1.00 27.48 678 PRO A O 1
ATOM 5237 N N . ILE A 1 679 ? 35.060 16.099 2.486 1.00 32.28 679 ILE A N 1
ATOM 5238 C CA . ILE A 1 679 ? 35.674 15.958 3.805 1.00 32.28 679 ILE A CA 1
ATOM 5239 C C . ILE A 1 679 ? 37.162 16.282 3.633 1.00 32.28 679 ILE A C 1
ATOM 5241 O O . ILE A 1 679 ? 37.928 15.459 3.126 1.00 32.28 679 ILE A O 1
ATOM 5245 N N . GLU A 1 680 ? 37.573 17.484 4.034 1.00 28.05 680 GLU A N 1
ATOM 5246 C CA . GLU A 1 680 ? 38.982 17.793 4.252 1.00 28.05 680 GLU A CA 1
ATOM 5247 C C . GLU A 1 680 ? 39.492 16.879 5.368 1.00 28.05 680 GLU A C 1
ATOM 5249 O O . GLU A 1 680 ? 39.109 16.988 6.534 1.00 28.05 680 GLU A O 1
ATOM 5254 N N . ARG A 1 681 ? 40.338 15.917 4.990 1.00 32.16 681 ARG A N 1
ATOM 5255 C CA . ARG A 1 681 ? 41.095 15.098 5.933 1.00 32.16 681 ARG A CA 1
ATOM 5256 C C . ARG A 1 681 ? 41.978 16.027 6.761 1.00 32.16 681 ARG A C 1
ATOM 5258 O O . ARG A 1 681 ? 43.003 16.498 6.271 1.00 32.16 681 ARG A O 1
ATOM 5265 N N . SER A 1 682 ? 41.620 16.241 8.024 1.00 29.94 682 SER A N 1
ATOM 5266 C CA . SER A 1 682 ? 42.545 16.781 9.014 1.00 29.94 682 SER A CA 1
ATOM 5267 C C . SER A 1 682 ? 43.704 15.796 9.173 1.00 29.94 682 SER A C 1
ATOM 5269 O O . SER A 1 682 ? 43.571 14.742 9.798 1.00 29.94 682 SER A O 1
ATOM 5271 N N . LEU A 1 683 ? 44.839 16.129 8.568 1.00 33.16 683 LEU A N 1
ATOM 5272 C CA . LEU A 1 683 ? 46.129 15.521 8.854 1.00 33.16 683 LEU A CA 1
ATOM 5273 C C . LEU A 1 683 ? 46.494 15.840 10.310 1.00 33.16 683 LEU A C 1
ATOM 5275 O O . LEU A 1 683 ? 47.074 16.884 10.597 1.00 33.16 683 LEU A O 1
ATOM 5279 N N . GLN A 1 684 ? 46.164 14.940 11.235 1.00 30.88 684 GLN A N 1
ATOM 5280 C CA . GLN A 1 684 ? 46.886 14.872 12.500 1.00 30.88 684 GLN A CA 1
ATOM 5281 C C . GLN A 1 684 ? 48.293 14.349 12.192 1.00 30.88 684 GLN A C 1
ATOM 5283 O O . GLN A 1 684 ? 48.480 13.183 11.845 1.00 30.88 684 GLN A O 1
ATOM 5288 N N . LYS A 1 685 ? 49.282 15.245 12.261 1.00 30.84 685 LYS A N 1
ATOM 5289 C CA . LYS A 1 685 ? 50.690 14.863 12.399 1.00 30.84 685 LYS A CA 1
ATOM 5290 C C . LYS A 1 685 ? 50.897 14.248 13.790 1.00 30.84 685 LYS A C 1
ATOM 5292 O O . LYS A 1 685 ? 50.311 14.761 14.742 1.00 30.84 685 LYS A O 1
ATOM 5297 N N . PRO A 1 686 ? 51.736 13.210 13.922 1.00 35.12 686 PRO A N 1
ATOM 5298 C CA . PRO A 1 686 ? 52.099 12.673 15.221 1.00 35.12 686 PRO A CA 1
ATOM 5299 C C . PRO A 1 686 ? 53.170 13.557 15.874 1.00 35.12 686 PRO A C 1
ATOM 5301 O O . PRO A 1 686 ? 54.194 13.843 15.249 1.00 35.12 686 PRO A O 1
ATOM 5304 N N . ALA A 1 687 ? 52.918 13.964 17.115 1.00 34.69 687 ALA A N 1
ATOM 5305 C CA . ALA A 1 687 ? 53.901 14.203 18.172 1.00 34.69 687 ALA A CA 1
ATOM 5306 C C . ALA A 1 687 ? 53.163 14.185 19.515 1.00 34.69 687 ALA A C 1
ATOM 5308 O O . ALA A 1 687 ? 52.158 14.926 19.623 1.00 34.69 687 ALA A O 1
#

Radius of gyration: 30.28 Å; Cα contacts (8 Å, |Δi|>4): 1418; chains: 1; bounding box: 80×82×69 Å

Solvent-accessible surface area (backbone atoms only — not comparable to full-atom values): 36553 Å² total; per-residue (Å²): 108,74,64,26,44,52,51,9,36,49,53,34,45,67,59,45,45,61,52,26,57,78,49,69,66,41,55,70,59,47,51,52,52,49,50,54,41,20,52,53,28,36,53,54,52,51,59,50,36,74,78,45,89,61,54,63,66,59,47,14,50,50,20,21,50,47,24,48,49,53,52,51,52,52,40,50,51,38,32,73,43,79,79,89,73,71,48,66,100,52,93,45,50,28,25,24,38,40,22,24,30,26,71,40,74,46,67,26,54,85,28,36,36,83,55,70,92,85,74,79,67,69,46,41,52,56,67,69,54,71,55,98,63,99,54,52,34,30,38,38,39,34,32,41,32,42,64,72,30,39,39,56,23,18,26,32,48,44,34,32,26,74,40,71,50,77,42,90,52,48,50,46,54,68,87,42,74,67,30,74,64,47,18,23,32,34,28,39,31,34,39,33,96,90,46,62,35,39,43,35,41,32,45,13,51,85,30,89,56,79,46,70,75,66,53,68,75,37,78,43,52,54,32,35,78,38,29,35,48,52,70,41,37,35,37,35,41,39,40,51,67,49,90,43,60,43,76,68,64,55,68,68,42,78,43,39,36,11,48,33,62,38,28,33,53,46,78,88,74,79,86,75,80,86,76,91,77,85,90,78,98,79,62,73,35,34,42,31,43,32,44,56,55,38,24,30,39,47,35,48,53,35,26,78,71,70,40,49,25,34,34,29,24,41,87,93,49,65,40,32,64,46,30,83,37,35,76,44,70,46,78,38,75,88,71,56,72,67,59,49,48,54,48,51,53,54,47,28,71,76,64,70,40,57,57,18,32,44,40,46,38,46,74,61,51,39,51,53,51,12,68,44,25,74,70,48,51,76,42,28,32,61,60,61,44,46,37,89,66,39,48,41,42,60,29,50,64,45,37,53,52,52,24,56,77,61,72,37,54,53,60,62,68,46,80,49,78,50,77,72,54,61,79,72,53,95,72,68,70,44,29,30,42,28,54,30,57,71,90,65,90,43,73,54,55,63,48,52,55,48,81,19,74,47,69,68,50,40,51,56,51,48,57,57,40,47,77,70,40,63,44,78,40,43,31,39,30,47,59,72,64,77,61,35,80,39,25,34,35,34,38,34,36,25,55,69,14,43,66,37,30,37,41,37,32,34,38,59,38,28,32,51,78,74,72,40,84,44,80,9,31,38,32,28,40,90,52,70,72,56,48,53,49,46,44,46,52,30,41,73,57,44,29,49,35,39,33,36,39,32,31,35,43,28,81,89,80,73,42,63,24,50,74,49,51,42,75,37,68,49,77,67,54,61,36,26,51,81,22,70,34,45,56,66,46,52,50,55,39,44,74,71,71,46,86,70,71,77,42,72,33,49,62,70,33,30,30,35,31,62,87,41,30,55,55,36,48,50,55,32,41,77,69,67,79,42,52,71,71,58,54,59,58,70,67,49,77,56,63,39,55,58,52,46,39,92,95,42,43,56,30,27,66,60,46,54,62,51,60,51,52,57,45,50,47,57,70,67,50,72,80,71,75,80,78,80,73,83,81,76,76,80,79,79,76,90,130